Protein AF-0000000076749923 (afdb_homodimer)

Sequence (418 aa):
MVSTESVPRSKRRATSQKSLGRRSELLAIAAEMFATRGYAQTTVRDIGDAAGILSGSLYHHFDSKEAMLDEILRDFMGSLHSAFAAIAAEEEGPRQVLEGLIRYSIATIHDRPHAVALYQNESSLLAHLPDFSYVAQISADIAKIWLDVLAAGREAGTFRRDLEPGIAYRFIRDSVWGSVRWYSPDGALDHETVAEQYQKMLFGGLLAEMVSTESVPRSKRRATSQKSLGRRSELLAIAAEMFATRGYAQTTVRDIGDAAGILSGSLYHHFDSKEAMLDEILRDFMGSLHSAFAAIAAEEEGPRQVLEGLIRYSIATIHDRPHAVALYQNESSLLAHLPDFSYVAQISADIAKIWLDVLAAGREAGTFRRDLEPGIAYRFIRDSVWGSVRWYSPDGALDHETVAEQYQKMLFGGLLAE

Structure (mmCIF, N/CA/C/O backbone):
data_AF-0000000076749923-model_v1
#
loop_
_entity.id
_entity.type
_entity.pdbx_description
1 polymer 'Transcriptional regulator'
#
loop_
_atom_site.group_PDB
_atom_site.id
_atom_site.type_symbol
_atom_site.label_atom_id
_atom_site.label_alt_id
_atom_site.label_comp_id
_atom_site.label_asym_id
_atom_site.label_entity_id
_atom_site.label_seq_id
_atom_site.pdbx_PDB_ins_code
_atom_site.Cartn_x
_atom_site.Cartn_y
_atom_site.Cartn_z
_atom_site.occupancy
_atom_site.B_iso_or_equiv
_atom_site.auth_seq_id
_atom_site.auth_comp_id
_atom_site.auth_asym_id
_atom_site.auth_atom_id
_atom_site.pdbx_PDB_model_num
ATOM 1 N N . MET A 1 1 ? -53.344 31.656 25.562 1 33.62 1 MET A N 1
ATOM 2 C CA . MET A 1 1 ? -52.938 30.281 25.25 1 33.62 1 MET A CA 1
ATOM 3 C C . MET A 1 1 ? -52.156 30.219 23.938 1 33.62 1 MET A C 1
ATOM 5 O O . MET A 1 1 ? -52.719 30.391 22.875 1 33.62 1 MET A O 1
ATOM 9 N N . VAL A 1 2 ? -50.906 30.734 23.906 1 49.09 2 VAL A N 1
ATOM 10 C CA . VAL A 1 2 ? -50 30.828 22.766 1 49.09 2 VAL A CA 1
ATOM 11 C C . VAL A 1 2 ? -49.781 29.438 22.172 1 49.09 2 VAL A C 1
ATOM 13 O O . VAL A 1 2 ? -49.438 28.484 22.891 1 49.09 2 VAL A O 1
ATOM 16 N N . SER A 1 3 ? -50.531 28.922 21.172 1 44 3 SER A N 1
ATOM 17 C CA . SER A 1 3 ? -50.469 27.688 20.406 1 44 3 SER A CA 1
ATOM 18 C C . SER A 1 3 ? -49.062 27.453 19.859 1 44 3 SER A C 1
ATOM 20 O O . SER A 1 3 ? -48.562 28.234 19.047 1 44 3 SER A O 1
ATOM 22 N N . THR A 1 4 ? -48.188 26.953 20.641 1 50.16 4 THR A N 1
ATOM 23 C CA . THR A 1 4 ? -46.906 26.422 20.141 1 50.16 4 THR A CA 1
ATOM 24 C C . THR A 1 4 ? -47.156 25.5 18.938 1 50.16 4 THR A C 1
ATOM 26 O O . THR A 1 4 ? -47.75 24.438 19.078 1 50.16 4 THR A O 1
ATOM 29 N N . GLU A 1 5 ? -47.406 26.016 17.797 1 50.09 5 GLU A N 1
ATOM 30 C CA . GLU A 1 5 ? -47.469 25.234 16.578 1 50.09 5 GLU A CA 1
ATOM 31 C C . GLU A 1 5 ? -46.344 24.219 16.484 1 50.09 5 GLU A C 1
ATOM 33 O O . GLU A 1 5 ? -45.156 24.578 16.469 1 50.09 5 GLU A O 1
ATOM 38 N N . SER A 1 6 ? -46.562 23.047 17.031 1 54.34 6 SER A N 1
ATOM 39 C CA . SER A 1 6 ? -45.719 21.875 16.859 1 54.34 6 SER A CA 1
ATOM 40 C C . SER A 1 6 ? -45.375 21.672 15.383 1 54.34 6 SER A C 1
ATOM 42 O O . SER A 1 6 ? -46.25 21.641 14.531 1 54.34 6 SER A O 1
ATOM 44 N N . VAL A 1 7 ? -44.344 22.25 14.93 1 62.41 7 VAL A N 1
ATOM 45 C CA . VAL A 1 7 ? -43.875 21.859 13.602 1 62.41 7 VAL A CA 1
ATOM 46 C C . VAL A 1 7 ? -44.188 20.391 13.359 1 62.41 7 VAL A C 1
ATOM 48 O O . VAL A 1 7 ? -43.875 19.531 14.203 1 62.41 7 VAL A O 1
ATOM 51 N N . PRO A 1 8 ? -45 20.062 12.438 1 59.16 8 PRO A N 1
ATOM 52 C CA . PRO A 1 8 ? -45.406 18.688 12.203 1 59.16 8 PRO A CA 1
ATOM 53 C C . PRO A 1 8 ? -44.219 17.734 12.102 1 59.16 8 PRO A C 1
ATOM 55 O O . PRO A 1 8 ? -43.156 18.125 11.641 1 59.16 8 PRO A O 1
ATOM 58 N N . ARG A 1 9 ? -44.281 16.594 12.672 1 63.84 9 ARG A N 1
ATOM 59 C CA . ARG A 1 9 ? -43.312 15.484 12.711 1 63.84 9 ARG A CA 1
ATOM 60 C C . ARG A 1 9 ? -42.719 15.234 11.336 1 63.84 9 ARG A C 1
ATOM 62 O O . ARG A 1 9 ? -41.531 14.914 11.227 1 63.84 9 ARG A O 1
ATOM 69 N N . SER A 1 10 ? -43.469 15.453 10.375 1 58.56 10 SER A N 1
ATOM 70 C CA . SER A 1 10 ? -43.031 15.227 9.008 1 58.56 10 SER A CA 1
ATOM 71 C C . SER A 1 10 ? -41.938 16.219 8.617 1 58.56 10 SER A C 1
ATOM 73 O O . SER A 1 10 ? -40.969 15.852 7.949 1 58.56 10 SER A O 1
ATOM 75 N N . LYS A 1 11 ? -42.031 17.406 9.047 1 55.66 11 LYS A N 1
ATOM 76 C CA . LYS A 1 11 ? -41.062 18.422 8.734 1 55.66 11 LYS A CA 1
ATOM 77 C C . LYS A 1 11 ? -39.781 18.219 9.539 1 55.66 11 LYS A C 1
ATOM 79 O O . LYS A 1 11 ? -38.656 18.469 9.039 1 55.66 11 LYS A O 1
ATOM 84 N N . ARG A 1 12 ? -39.969 17.812 10.812 1 57.44 12 ARG A N 1
ATOM 85 C CA . ARG A 1 12 ? -38.812 17.531 11.648 1 57.44 12 ARG A CA 1
ATOM 86 C C . ARG A 1 12 ? -38 16.359 11.078 1 57.44 12 ARG A C 1
ATOM 88 O O . ARG A 1 12 ? -36.75 16.391 11.102 1 57.44 12 ARG A O 1
ATOM 95 N N . ARG A 1 13 ? -38.719 15.398 10.562 1 54.09 13 ARG A N 1
ATOM 96 C CA . ARG A 1 13 ? -38.031 14.258 9.961 1 54.09 13 ARG A CA 1
ATOM 97 C C . ARG A 1 13 ? -37.312 14.664 8.68 1 54.09 13 ARG A C 1
ATOM 99 O O . ARG A 1 13 ? -36.188 14.211 8.43 1 54.09 13 ARG A O 1
ATOM 106 N N . ALA A 1 14 ? -37.906 15.531 8 1 55.53 14 ALA A N 1
ATOM 107 C CA . ALA A 1 14 ? -37.344 16 6.75 1 55.53 14 ALA A CA 1
ATOM 108 C C . ALA A 1 14 ? -36.094 16.859 7.012 1 55.53 14 ALA A C 1
ATOM 110 O O . ALA A 1 14 ? -35.094 16.766 6.281 1 55.53 14 ALA A O 1
ATOM 111 N N . THR A 1 15 ? -36.125 17.656 7.988 1 53.12 15 THR A N 1
ATOM 112 C CA . THR A 1 15 ? -35 18.484 8.352 1 53.12 15 THR A CA 1
ATOM 113 C C . THR A 1 15 ? -33.844 17.641 8.867 1 53.12 15 THR A C 1
ATOM 115 O O . THR A 1 15 ? -32.688 17.891 8.523 1 53.12 15 THR A O 1
ATOM 118 N N . SER A 1 16 ? -34.188 16.625 9.641 1 56.22 16 SER A N 1
ATOM 119 C CA . SER A 1 16 ? -33.188 15.711 10.156 1 56.22 16 SER A CA 1
ATOM 120 C C . SER A 1 16 ? -32.5 14.938 9.031 1 56.22 16 SER A C 1
ATOM 122 O O . SER A 1 16 ? -31.281 14.75 9.047 1 56.22 16 SER A O 1
ATOM 124 N N . GLN A 1 17 ? -33.344 14.492 8.141 1 54.97 17 GLN A N 1
ATOM 125 C CA . GLN A 1 17 ? -32.812 13.766 7.004 1 54.97 17 GLN A CA 1
ATOM 126 C C . GLN A 1 17 ? -31.938 14.672 6.137 1 54.97 17 GLN A C 1
ATOM 128 O O . GLN A 1 17 ? -30.875 14.25 5.648 1 54.97 17 GLN A O 1
ATOM 133 N N . LYS A 1 18 ? -32.406 15.812 5.953 1 55.72 18 LYS A N 1
ATOM 134 C CA . LYS A 1 18 ? -31.641 16.781 5.191 1 55.72 18 LYS A CA 1
ATOM 135 C C . LYS A 1 18 ? -30.328 17.109 5.891 1 55.72 18 LYS A C 1
ATOM 137 O O . LYS A 1 18 ? -29.281 17.234 5.242 1 55.72 18 LYS A O 1
ATOM 142 N N . SER A 1 19 ? -30.516 17.219 7.191 1 63.72 19 SER A N 1
ATOM 143 C CA . SER A 1 19 ? -29.312 17.484 7.98 1 63.72 19 SER A CA 1
ATOM 144 C C . SER A 1 19 ? -28.328 16.328 7.883 1 63.72 19 SER A C 1
ATOM 146 O O . SER A 1 19 ? -27.109 16.562 7.75 1 63.72 19 SER A O 1
ATOM 148 N N . LEU A 1 20 ? -28.906 15.148 7.891 1 69.12 20 LEU A N 1
ATOM 149 C CA . LEU A 1 20 ? -28.062 13.961 7.77 1 69.12 20 LEU A CA 1
ATOM 150 C C . LEU A 1 20 ? -27.422 13.898 6.387 1 69.12 20 LEU A C 1
ATOM 152 O O . LEU A 1 20 ? -26.25 13.516 6.254 1 69.12 20 LEU A O 1
ATOM 156 N N . GLY A 1 21 ? -28.188 14.398 5.535 1 77.88 21 GLY A N 1
ATOM 157 C CA . GLY A 1 21 ? -27.688 14.43 4.172 1 77.88 21 GLY A CA 1
ATOM 158 C C . GLY A 1 21 ? -26.531 15.406 3.988 1 77.88 21 GLY A C 1
ATOM 159 O O . GLY A 1 21 ? -25.516 15.07 3.375 1 77.88 21 GLY A O 1
ATOM 160 N N . ARG A 1 22 ? -26.688 16.562 4.703 1 85.44 22 ARG A N 1
ATOM 161 C CA . ARG A 1 22 ? -25.656 17.578 4.586 1 85.44 22 ARG A CA 1
ATOM 162 C C . ARG A 1 22 ? -24.391 17.172 5.324 1 85.44 22 ARG A C 1
ATOM 164 O O . ARG A 1 22 ? -23.281 17.391 4.836 1 85.44 22 ARG A O 1
ATOM 171 N N . ARG A 1 23 ? -24.641 16.531 6.477 1 91.12 23 ARG A N 1
ATOM 172 C CA . ARG A 1 23 ? -23.516 16.062 7.27 1 91.12 23 ARG A CA 1
ATOM 173 C C . ARG A 1 23 ? -22.703 15.023 6.504 1 91.12 23 ARG A C 1
ATOM 175 O O . ARG A 1 23 ? -21.469 15.078 6.48 1 91.12 23 ARG A O 1
ATOM 182 N N . SER A 1 24 ? -23.422 14.172 5.855 1 92.69 24 SER A N 1
ATOM 183 C CA . SER A 1 24 ? -22.766 13.133 5.066 1 92.69 24 SER A CA 1
ATOM 184 C C . SER A 1 24 ? -22 13.727 3.889 1 92.69 24 SER A C 1
ATOM 186 O O . SER A 1 24 ? -20.922 13.25 3.541 1 92.69 24 SER A O 1
ATOM 188 N N . GLU A 1 25 ? -22.531 14.664 3.334 1 93 25 GLU A N 1
ATOM 189 C CA . GLU A 1 25 ? -21.875 15.344 2.219 1 93 25 GLU A CA 1
ATOM 190 C C . GLU A 1 25 ? -20.578 16.016 2.666 1 93 25 GLU A C 1
ATOM 192 O O . GLU A 1 25 ? -19.562 15.914 1.979 1 93 25 GLU A O 1
ATOM 197 N N . LEU A 1 26 ? -20.641 16.656 3.807 1 94.12 26 LEU A N 1
ATOM 198 C CA . LEU A 1 26 ? -19.469 17.344 4.344 1 94.12 26 LEU A CA 1
ATOM 199 C C . LEU A 1 26 ? -18.375 16.328 4.691 1 94.12 26 LEU A C 1
ATOM 201 O O . LEU A 1 26 ? -17.188 16.594 4.438 1 94.12 26 LEU A O 1
ATOM 205 N N . LEU A 1 27 ? -18.797 15.219 5.184 1 95.94 27 LEU A N 1
ATOM 206 C CA . LEU A 1 27 ? -17.828 14.188 5.527 1 95.94 27 LEU A CA 1
ATOM 207 C C . LEU A 1 27 ? -17.188 13.602 4.273 1 95.94 27 LEU A C 1
ATOM 209 O O . LEU A 1 27 ? -16 13.258 4.273 1 95.94 27 LEU A O 1
ATOM 213 N N . ALA A 1 28 ? -17.969 13.523 3.234 1 95.69 28 ALA A N 1
ATOM 214 C CA . ALA A 1 28 ? -17.422 13.023 1.971 1 95.69 28 ALA A CA 1
ATOM 215 C C . ALA A 1 28 ? -16.375 13.984 1.413 1 95.69 28 ALA A C 1
ATOM 217 O O . ALA A 1 28 ? -15.32 13.547 0.932 1 95.69 28 ALA A O 1
ATOM 218 N N . ILE A 1 29 ? -16.594 15.195 1.521 1 96.12 29 ILE A N 1
ATOM 219 C CA . ILE A 1 29 ? -15.656 16.219 1.069 1 96.12 29 ILE A CA 1
ATOM 220 C C . ILE A 1 29 ? -14.383 16.172 1.919 1 96.12 29 ILE A C 1
ATOM 222 O O . ILE A 1 29 ? -13.273 16.203 1.389 1 96.12 29 ILE A O 1
ATOM 226 N N . ALA A 1 30 ? -14.594 16.109 3.221 1 96.06 30 ALA A N 1
ATOM 227 C CA . ALA A 1 30 ? -13.453 16.016 4.137 1 96.06 30 ALA A CA 1
ATOM 228 C C . ALA A 1 30 ? -12.602 14.789 3.832 1 96.06 30 ALA A C 1
ATOM 230 O O . ALA A 1 30 ? -11.367 14.883 3.762 1 96.06 30 ALA A O 1
ATOM 231 N N . ALA A 1 31 ? -13.266 13.664 3.594 1 95.5 31 ALA A N 1
ATOM 232 C CA . ALA A 1 31 ? -12.555 12.422 3.305 1 95.5 31 ALA A CA 1
ATOM 233 C C . ALA A 1 31 ? -11.703 12.562 2.045 1 95.5 31 ALA A C 1
ATOM 235 O O . ALA A 1 31 ? -10.555 12.117 2.016 1 95.5 31 ALA A O 1
ATOM 236 N N . GLU A 1 32 ? -12.305 13.156 1.118 1 95.38 32 GLU A N 1
ATOM 237 C CA . GLU A 1 32 ? -11.578 13.375 -0.127 1 95.38 32 GLU A CA 1
ATOM 238 C C . GLU A 1 32 ? -10.344 14.25 0.101 1 95.38 32 GLU A C 1
ATOM 240 O O . GLU A 1 32 ? -9.25 13.922 -0.356 1 95.38 32 GLU A O 1
ATOM 245 N N . MET A 1 33 ? -10.516 15.281 0.823 1 94.12 33 MET A N 1
ATOM 246 C CA . MET A 1 33 ? -9.414 16.203 1.054 1 94.12 33 MET A CA 1
ATOM 247 C C . MET A 1 33 ? -8.344 15.57 1.931 1 94.12 33 MET A C 1
ATOM 249 O O . MET A 1 33 ? -7.148 15.695 1.648 1 94.12 33 MET A O 1
ATOM 253 N N . PHE A 1 34 ? -8.789 14.867 3.002 1 91.5 34 PHE A N 1
ATOM 254 C CA . PHE A 1 34 ? -7.836 14.164 3.85 1 91.5 34 PHE A CA 1
ATOM 255 C C . PHE A 1 34 ? -7.02 13.172 3.033 1 91.5 34 PHE A C 1
ATOM 257 O O . PHE A 1 34 ? -5.801 13.078 3.191 1 91.5 34 PHE A O 1
ATOM 264 N N . ALA A 1 35 ? -7.68 12.484 2.15 1 90.12 35 ALA A N 1
ATOM 265 C CA . ALA A 1 35 ? -7.051 11.398 1.401 1 90.12 35 ALA A CA 1
ATOM 266 C C . ALA A 1 35 ? -6.113 11.945 0.328 1 90.12 35 ALA A C 1
ATOM 268 O O . ALA A 1 35 ? -5.062 11.359 0.055 1 90.12 35 ALA A O 1
ATOM 269 N N . THR A 1 36 ? -6.453 13.102 -0.294 1 88.25 36 THR A N 1
ATOM 270 C CA . THR A 1 36 ? -5.723 13.578 -1.462 1 88.25 36 THR A CA 1
ATOM 271 C C . THR A 1 36 ? -4.656 14.594 -1.056 1 88.25 36 THR A C 1
ATOM 273 O O . THR A 1 36 ? -3.557 14.602 -1.61 1 88.25 36 THR A O 1
ATOM 276 N N . ARG A 1 37 ? -4.91 15.336 -0.01 1 84.31 37 ARG A N 1
ATOM 277 C CA . ARG A 1 37 ? -3.98 16.391 0.391 1 84.31 37 ARG A CA 1
ATOM 278 C C . ARG A 1 37 ? -3.221 15.992 1.653 1 84.31 37 ARG A C 1
ATOM 280 O O . ARG A 1 37 ? -2.156 16.547 1.94 1 84.31 37 ARG A O 1
ATOM 287 N N . GLY A 1 38 ? -3.762 15.055 2.297 1 84.62 38 GLY A N 1
ATOM 288 C CA . GLY A 1 38 ? -3.219 14.711 3.6 1 84.62 38 GLY A CA 1
ATOM 289 C C . GLY A 1 38 ? -3.98 15.344 4.75 1 84.62 38 GLY A C 1
ATOM 290 O O . GLY A 1 38 ? -4.441 16.484 4.648 1 84.62 38 GLY A O 1
ATOM 291 N N . TYR A 1 39 ? -4.023 14.664 5.82 1 85.88 39 TYR A N 1
ATOM 292 C CA . TYR A 1 39 ? -4.766 15.117 6.992 1 85.88 39 TYR A CA 1
ATOM 293 C C . TYR A 1 39 ? -4.148 16.391 7.57 1 85.88 39 TYR A C 1
ATOM 295 O O . TYR A 1 39 ? -4.852 17.375 7.812 1 85.88 39 TYR A O 1
ATOM 303 N N . ALA A 1 40 ? -2.898 16.391 7.773 1 80.88 40 ALA A N 1
ATOM 304 C CA . ALA A 1 40 ? -2.211 17.516 8.398 1 80.88 40 ALA A CA 1
ATOM 305 C C . ALA A 1 40 ? -2.285 18.766 7.516 1 80.88 40 ALA A C 1
ATOM 307 O O . ALA A 1 40 ? -2.369 19.875 8.023 1 80.88 40 ALA A O 1
ATOM 308 N N . GLN A 1 41 ? -2.381 18.547 6.273 1 83.88 41 GLN A N 1
ATOM 309 C CA . GLN A 1 41 ? -2.312 19.656 5.32 1 83.88 41 GLN A CA 1
ATOM 310 C C . GLN A 1 41 ? -3.697 20.234 5.047 1 83.88 41 GLN A C 1
ATOM 312 O O . GLN A 1 41 ? -3.828 21.25 4.359 1 83.88 41 GLN A O 1
ATOM 317 N N . THR A 1 42 ? -4.711 19.594 5.582 1 91 42 THR A N 1
ATOM 318 C CA . THR A 1 42 ? -6.078 20.031 5.344 1 91 42 THR A CA 1
ATOM 319 C C . THR A 1 42 ? -6.621 20.797 6.551 1 91 42 THR A C 1
ATOM 321 O O . THR A 1 42 ? -6.496 20.328 7.688 1 91 42 THR A O 1
ATOM 324 N N . THR A 1 43 ? -7.219 21.969 6.277 1 92.75 43 THR A N 1
ATOM 325 C CA . THR A 1 43 ? -7.816 22.75 7.355 1 92.75 43 THR A CA 1
ATOM 326 C C . THR A 1 43 ? -9.344 22.734 7.258 1 92.75 43 THR A C 1
ATOM 328 O O . THR A 1 43 ? -9.898 22.328 6.234 1 92.75 43 THR A O 1
ATOM 331 N N . VAL A 1 44 ? -9.906 23.109 8.344 1 93.25 44 VAL A N 1
ATOM 332 C CA . VAL A 1 44 ? -11.359 23.234 8.367 1 93.25 44 VAL A CA 1
ATOM 333 C C . VAL A 1 44 ? -11.805 24.281 7.355 1 93.25 44 VAL A C 1
ATOM 335 O O . VAL A 1 44 ? -12.844 24.141 6.715 1 93.25 44 VAL A O 1
ATOM 338 N N . ARG A 1 45 ? -11.047 25.297 7.23 1 93.94 45 ARG A N 1
ATOM 339 C CA . ARG A 1 45 ? -11.328 26.344 6.246 1 93.94 45 ARG A CA 1
ATOM 340 C C . ARG A 1 45 ? -11.336 25.766 4.832 1 93.94 45 ARG A C 1
ATOM 342 O O . ARG A 1 45 ? -12.211 26.094 4.031 1 93.94 45 ARG A O 1
ATOM 349 N N . ASP A 1 46 ? -10.367 24.938 4.551 1 95.5 46 ASP A N 1
ATOM 350 C CA . ASP A 1 46 ? -10.305 24.281 3.248 1 95.5 46 ASP A CA 1
ATOM 351 C C . ASP A 1 46 ? -11.586 23.5 2.961 1 95.5 46 ASP A C 1
ATOM 353 O O . ASP A 1 46 ? -12.109 23.562 1.848 1 95.5 46 ASP A O 1
ATOM 357 N N . ILE A 1 47 ? -12.055 22.797 3.969 1 96.12 47 ILE A N 1
ATOM 358 C CA . ILE A 1 47 ? -13.242 21.953 3.826 1 96.12 47 ILE A CA 1
ATOM 359 C C . ILE A 1 47 ? -14.469 22.844 3.611 1 96.12 47 ILE A C 1
ATOM 361 O O . ILE A 1 47 ? -15.305 22.547 2.752 1 96.12 47 ILE A O 1
ATOM 365 N N . GLY A 1 48 ? -14.602 23.875 4.395 1 95 48 GLY A N 1
ATOM 366 C CA . GLY A 1 48 ? -15.68 24.844 4.203 1 95 48 GLY A CA 1
ATOM 367 C C . GLY A 1 48 ? -15.711 25.422 2.807 1 95 48 GLY A C 1
ATOM 368 O O . GLY A 1 48 ? -16.766 25.453 2.164 1 95 48 GLY A O 1
ATOM 369 N N . ASP A 1 49 ? -14.586 25.859 2.322 1 95.81 49 ASP A N 1
ATOM 370 C CA . ASP A 1 49 ? -14.469 26.438 0.99 1 95.81 49 ASP A CA 1
ATOM 371 C C . ASP A 1 49 ? -14.906 25.453 -0.087 1 95.81 49 ASP A C 1
ATOM 373 O O . ASP A 1 49 ? -15.633 25.812 -1.012 1 95.81 49 ASP A O 1
ATOM 377 N N . ALA A 1 50 ? -14.516 24.266 0.087 1 95.12 50 ALA A N 1
ATOM 378 C CA . ALA A 1 50 ? -14.852 23.219 -0.889 1 95.12 50 ALA A CA 1
ATOM 379 C C . ALA A 1 50 ? -16.344 22.938 -0.876 1 95.12 50 ALA A C 1
ATOM 381 O O . ALA A 1 50 ? -16.938 22.594 -1.911 1 95.12 50 ALA A O 1
ATOM 382 N N . ALA A 1 51 ? -16.891 23.062 0.265 1 94.06 51 ALA A N 1
ATOM 383 C CA . ALA A 1 51 ? -18.312 22.766 0.427 1 94.06 51 ALA A CA 1
ATOM 384 C C . ALA A 1 51 ? -19.172 24 0.106 1 94.06 51 ALA A C 1
ATOM 386 O O . ALA A 1 51 ? -20.391 23.906 0.063 1 94.06 51 ALA A O 1
ATOM 387 N N . GLY A 1 52 ? -18.484 25.094 -0.079 1 94 52 GLY A N 1
ATOM 388 C CA . GLY A 1 52 ? -19.203 26.328 -0.367 1 94 52 GLY A CA 1
ATOM 389 C C . GLY A 1 52 ? -19.891 26.922 0.851 1 94 52 GLY A C 1
ATOM 390 O O . GLY A 1 52 ? -20.969 27.5 0.74 1 94 52 GLY A O 1
ATOM 391 N N . ILE A 1 53 ? -19.312 26.656 1.988 1 91.44 53 ILE A N 1
ATOM 392 C CA . ILE A 1 53 ? -19.875 27.203 3.215 1 91.44 53 ILE A CA 1
ATOM 393 C C . ILE A 1 53 ? -18.766 27.859 4.043 1 91.44 53 ILE A C 1
ATOM 395 O O . ILE A 1 53 ? -17.578 27.641 3.787 1 91.44 53 ILE A O 1
ATOM 399 N N . LEU A 1 54 ? -19.25 28.641 5 1 87.94 54 LEU A N 1
ATOM 400 C CA . LEU A 1 54 ? -18.297 29.266 5.922 1 87.94 54 LEU A CA 1
ATOM 401 C C . LEU A 1 54 ? -17.766 28.25 6.918 1 87.94 54 LEU A C 1
ATOM 403 O O . LEU A 1 54 ? -18.484 27.344 7.34 1 87.94 54 LEU A O 1
ATOM 407 N N . SER A 1 55 ? -16.5 28.453 7.352 1 87 55 SER A N 1
ATOM 408 C CA . SER A 1 55 ? -15.883 27.578 8.336 1 87 55 SER A CA 1
ATOM 409 C C . SER A 1 55 ? -16.703 27.516 9.617 1 87 55 SER A C 1
ATOM 411 O O . SER A 1 55 ? -16.797 26.453 10.258 1 87 55 SER A O 1
ATOM 413 N N . GLY A 1 56 ? -17.328 28.641 9.977 1 85.56 56 GLY A N 1
ATOM 414 C CA . GLY A 1 56 ? -18.156 28.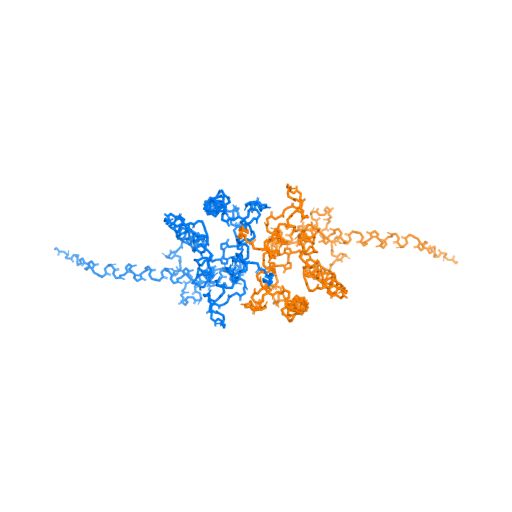703 11.164 1 85.56 56 GLY A CA 1
ATOM 415 C C . GLY A 1 56 ? -19.344 27.75 11.094 1 85.56 56 GLY A C 1
ATOM 416 O O . GLY A 1 56 ? -19.719 27.141 12.094 1 85.56 56 GLY A O 1
ATOM 417 N N . SER A 1 57 ? -19.859 27.547 9.953 1 86 57 SER A N 1
ATOM 418 C CA . SER A 1 57 ? -20.984 26.641 9.734 1 86 57 SER A CA 1
ATOM 419 C C . SER A 1 57 ? -20.578 25.188 9.961 1 86 57 SER A C 1
ATOM 421 O O . SER A 1 57 ? -21.375 24.375 10.438 1 86 57 SER A O 1
ATOM 423 N N . LEU A 1 58 ? -19.281 24.828 9.641 1 88.5 58 LEU A N 1
ATOM 424 C CA . LEU A 1 58 ? -18.797 23.469 9.836 1 88.5 58 LEU A CA 1
ATOM 425 C C . LEU A 1 58 ? -18.75 23.125 11.32 1 88.5 58 LEU A C 1
ATOM 427 O O . LEU A 1 58 ? -19.047 21.984 11.703 1 88.5 58 LEU A O 1
ATOM 431 N N . TYR A 1 59 ? -18.484 24.141 12.062 1 85.5 59 TYR A N 1
ATOM 432 C CA . TYR A 1 59 ? -18.344 23.922 13.5 1 85.5 59 TYR A CA 1
ATOM 433 C C . TYR A 1 59 ? -19.703 23.656 14.148 1 85.5 59 TYR A C 1
ATOM 435 O O . TYR A 1 59 ? -19.766 23.141 15.266 1 85.5 59 TYR A O 1
ATOM 443 N N . HIS A 1 60 ? -20.781 24 13.438 1 85.44 60 HIS A N 1
ATOM 444 C CA . HIS A 1 60 ? -22.109 23.656 13.906 1 85.44 60 HIS A CA 1
ATOM 445 C C . HIS A 1 60 ? -22.391 22.172 13.719 1 85.44 60 HIS A C 1
ATOM 447 O O . HIS A 1 60 ? -23.234 21.594 14.43 1 85.44 60 HIS A O 1
ATOM 453 N N . HIS A 1 61 ? -21.578 21.641 12.875 1 87.56 61 HIS A N 1
ATOM 454 C CA . HIS A 1 61 ? -21.812 20.234 12.539 1 87.56 61 HIS A CA 1
ATOM 455 C C . HIS A 1 61 ? -20.797 19.328 13.211 1 87.56 61 HIS A C 1
ATOM 457 O O . HIS A 1 61 ? -21.078 18.156 13.5 1 87.56 61 HIS A O 1
ATOM 463 N N . PHE A 1 62 ? -19.562 19.875 13.359 1 92 62 PHE A N 1
ATOM 464 C CA . PHE A 1 62 ? -18.484 19.047 13.883 1 92 62 PHE A CA 1
ATOM 465 C C . PHE A 1 62 ? -17.672 19.812 14.922 1 92 62 PHE A C 1
ATOM 467 O O . PHE A 1 62 ? -17.391 21 14.75 1 92 62 PHE A O 1
ATOM 474 N N . ASP A 1 63 ? -17.234 19.094 15.875 1 89.69 63 ASP A N 1
ATOM 475 C CA . ASP A 1 63 ? -16.484 19.688 16.969 1 89.69 63 ASP A CA 1
ATOM 476 C C . ASP A 1 63 ? -15.078 20.078 16.516 1 89.69 63 ASP A C 1
ATOM 478 O O . ASP A 1 63 ? -14.492 21.031 17.031 1 89.69 63 ASP A O 1
ATOM 482 N N . SER A 1 64 ? -14.555 19.297 15.641 1 89.75 64 SER A N 1
ATOM 483 C CA . SER A 1 64 ? -13.18 19.5 15.203 1 89.75 64 SER A CA 1
ATOM 484 C C . SER A 1 64 ? -12.875 18.719 13.938 1 89.75 64 SER A C 1
ATOM 486 O O . SER A 1 64 ? -13.664 17.859 13.523 1 89.75 64 SER 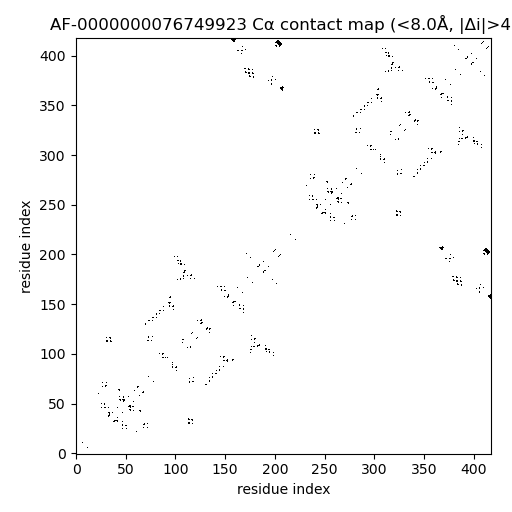A O 1
ATOM 488 N N . LYS A 1 65 ? -11.758 19.016 13.375 1 90.94 65 LYS A N 1
ATOM 489 C CA . LYS A 1 65 ? -11.242 18.234 12.258 1 90.94 65 LYS A CA 1
ATOM 490 C C . LYS A 1 65 ? -11.023 16.781 12.656 1 90.94 65 LYS A C 1
ATOM 492 O O . LYS A 1 65 ? -11.297 15.859 11.875 1 90.94 65 LYS A O 1
ATOM 497 N N . GLU A 1 66 ? -10.57 16.594 13.844 1 89.12 66 GLU A N 1
ATOM 498 C CA . GLU A 1 66 ? -10.344 15.25 14.367 1 89.12 66 GLU A CA 1
ATOM 499 C C . GLU A 1 66 ? -11.648 14.477 14.492 1 89.12 66 GLU A C 1
ATOM 501 O O . GLU A 1 66 ? -11.695 13.281 14.219 1 89.12 66 GLU A O 1
ATOM 506 N N . ALA A 1 67 ? -12.633 15.172 14.867 1 91.38 67 ALA A N 1
ATOM 507 C CA . ALA A 1 67 ? -13.945 14.539 14.984 1 91.38 67 ALA A CA 1
ATOM 508 C C . ALA A 1 67 ? -14.461 14.078 13.625 1 91.38 67 ALA A C 1
ATOM 510 O O . ALA A 1 67 ? -15.117 13.039 13.523 1 91.38 67 ALA A O 1
ATOM 511 N N . MET A 1 68 ? -14.203 14.898 12.625 1 92.31 68 MET A N 1
ATOM 512 C CA . MET A 1 68 ? -14.586 14.523 11.266 1 92.31 68 MET A CA 1
ATOM 513 C C . MET A 1 68 ? -13.883 13.234 10.844 1 92.31 68 MET A C 1
ATOM 515 O O . MET A 1 68 ? -14.523 12.312 10.336 1 92.31 68 MET A O 1
ATOM 519 N N . LEU A 1 69 ? -12.578 13.164 11.102 1 91.94 69 LEU A N 1
ATOM 520 C CA . LEU A 1 69 ? -11.789 11.992 10.75 1 91.94 69 LEU A CA 1
ATOM 521 C C . LEU A 1 69 ? -12.289 10.758 11.508 1 91.94 69 LEU A C 1
ATOM 523 O O . LEU A 1 69 ? -12.438 9.688 10.922 1 91.94 69 LEU A O 1
ATOM 527 N N . ASP A 1 70 ? -12.523 10.961 12.758 1 91.25 70 ASP A N 1
ATOM 528 C CA . ASP A 1 70 ? -13.023 9.883 13.602 1 91.25 70 ASP A CA 1
ATOM 529 C C . ASP A 1 70 ? -14.336 9.312 13.055 1 91.25 70 ASP A C 1
ATOM 531 O O . ASP A 1 70 ? -14.484 8.094 12.93 1 91.25 70 ASP A O 1
ATOM 535 N N . GLU A 1 71 ? -15.203 10.156 12.703 1 93.06 71 GLU A N 1
ATOM 536 C CA . GLU A 1 71 ? -16.5 9.727 12.203 1 93.06 71 GLU A CA 1
ATOM 537 C C . GLU A 1 71 ? -16.375 9.016 10.859 1 93.06 71 GLU A C 1
ATOM 539 O O . GLU A 1 71 ? -17.016 7.992 10.625 1 93.06 71 GLU A O 1
ATOM 544 N N . ILE A 1 72 ? -15.555 9.523 10 1 94.06 72 ILE A N 1
ATOM 545 C CA . ILE A 1 72 ? -15.312 8.914 8.695 1 94.06 72 ILE A CA 1
ATOM 546 C C . ILE A 1 72 ? -14.789 7.492 8.875 1 94.06 72 ILE A C 1
ATOM 548 O O . ILE A 1 72 ? -15.328 6.551 8.289 1 94.06 72 ILE A O 1
ATOM 552 N N . LEU A 1 73 ? -13.805 7.281 9.742 1 93.5 73 LEU A N 1
ATOM 553 C CA . LEU A 1 73 ? -13.148 5.992 9.914 1 93.5 73 LEU A CA 1
ATOM 554 C C . LEU A 1 73 ? -14.055 5.02 10.672 1 93.5 73 LEU A C 1
ATOM 556 O O . LEU A 1 73 ? -14.125 3.838 10.32 1 93.5 73 LEU A O 1
ATOM 560 N N . ARG A 1 74 ? -14.719 5.547 11.648 1 92.75 74 ARG A N 1
ATOM 561 C CA . ARG A 1 74 ? -15.602 4.68 12.422 1 92.75 74 ARG A CA 1
ATOM 562 C C . ARG A 1 74 ? -16.719 4.117 11.539 1 92.75 74 ARG A C 1
ATOM 564 O O . ARG A 1 74 ? -17 2.918 11.586 1 92.75 74 ARG A O 1
ATOM 571 N N . ASP A 1 75 ? -17.281 5.008 10.82 1 94.75 75 ASP A N 1
ATOM 572 C CA . ASP A 1 75 ? -18.344 4.582 9.914 1 94.75 75 ASP A CA 1
ATOM 573 C C . ASP A 1 75 ? -17.812 3.586 8.883 1 94.75 75 ASP A C 1
ATOM 575 O O . ASP A 1 75 ? -18.422 2.533 8.664 1 94.75 75 ASP A O 1
ATOM 579 N N . PHE A 1 76 ? -16.75 3.881 8.289 1 96.44 76 PHE A N 1
ATOM 580 C CA . PHE A 1 76 ? -16.172 3.039 7.254 1 96.44 76 PHE A CA 1
ATOM 581 C C . PHE A 1 76 ? -15.781 1.678 7.812 1 96.44 76 PHE A C 1
ATOM 583 O O . PHE A 1 76 ? -16.219 0.643 7.316 1 96.44 76 PHE A O 1
ATOM 590 N N . MET A 1 77 ? -15 1.626 8.867 1 95.5 77 MET A N 1
ATOM 591 C CA . MET A 1 77 ? -14.461 0.386 9.414 1 95.5 77 MET A CA 1
ATOM 592 C C . MET A 1 77 ? -15.578 -0.474 10.008 1 95.5 77 MET A C 1
ATOM 594 O O . MET A 1 77 ? -15.531 -1.702 9.914 1 95.5 77 MET A O 1
ATOM 598 N N . GLY A 1 78 ? -16.516 0.245 10.641 1 96.25 78 GLY A N 1
ATOM 599 C CA . GLY A 1 78 ? -17.656 -0.5 11.148 1 96.25 78 GLY A CA 1
ATOM 600 C C . GLY A 1 78 ? -18.422 -1.225 10.062 1 96.25 78 GLY A C 1
ATOM 601 O O . GLY A 1 78 ? -18.734 -2.41 10.203 1 96.25 78 GLY A O 1
ATOM 602 N N . SER A 1 79 ? -18.734 -0.513 9.031 1 97.44 79 SER A N 1
ATOM 603 C CA . SER A 1 79 ? -19.453 -1.104 7.914 1 97.44 79 SER A CA 1
ATOM 604 C C . SER A 1 79 ? -18.641 -2.211 7.25 1 97.44 79 SER A C 1
ATOM 606 O O . SER A 1 79 ? -19.188 -3.25 6.879 1 97.44 79 SER A O 1
ATOM 608 N N . LEU A 1 80 ? -17.375 -2.029 7.105 1 97.69 80 LEU A N 1
ATOM 609 C CA . LEU A 1 80 ? -16.484 -3.012 6.504 1 97.69 80 LEU A CA 1
ATOM 610 C C . LEU A 1 80 ? -16.453 -4.297 7.328 1 97.69 80 LEU A C 1
ATOM 612 O O . LEU A 1 80 ? -16.625 -5.391 6.785 1 97.69 80 LEU A O 1
ATOM 616 N N . HIS A 1 81 ? -16.266 -4.117 8.625 1 98.12 81 HIS A N 1
ATOM 617 C CA . HIS A 1 81 ? -16.219 -5.266 9.523 1 98.12 81 HIS A CA 1
ATOM 618 C C . HIS A 1 81 ? -17.531 -6.047 9.469 1 98.12 81 HIS A C 1
ATOM 620 O O . HIS A 1 81 ? -17.516 -7.277 9.383 1 98.12 81 HIS A O 1
ATOM 626 N N . SER A 1 82 ? -18.641 -5.324 9.5 1 98.38 82 SER A N 1
ATOM 627 C CA . SER A 1 82 ? -19.938 -5.965 9.484 1 98.38 82 SER A CA 1
ATOM 628 C C . SER A 1 82 ? -20.156 -6.75 8.195 1 98.38 82 SER A C 1
ATOM 630 O O . SER A 1 82 ? -20.656 -7.875 8.219 1 98.38 82 SER A O 1
ATOM 632 N N . ALA A 1 83 ? -19.781 -6.199 7.133 1 98.56 83 ALA A N 1
ATOM 633 C CA . ALA A 1 83 ? -19.938 -6.867 5.844 1 98.56 83 ALA A CA 1
ATOM 634 C C . ALA A 1 83 ? -19.078 -8.125 5.766 1 98.56 83 ALA A C 1
ATOM 636 O O . ALA A 1 83 ? -19.531 -9.172 5.316 1 98.56 83 ALA A O 1
ATOM 637 N N . PHE A 1 84 ? -17.828 -8.055 6.191 1 98.62 84 PHE A N 1
ATOM 638 C CA . PHE A 1 84 ? -16.922 -9.195 6.184 1 98.62 84 PHE A CA 1
ATOM 639 C C . PHE A 1 84 ? -17.453 -10.305 7.09 1 98.62 84 PHE A C 1
ATOM 641 O O . PHE A 1 84 ? -17.406 -11.484 6.73 1 98.62 84 PHE A O 1
ATOM 648 N N . ALA A 1 85 ? -17.922 -9.883 8.258 1 98.31 85 ALA A N 1
ATOM 649 C CA . ALA A 1 85 ? -18.484 -10.867 9.188 1 98.31 85 ALA A CA 1
ATOM 650 C C . ALA A 1 85 ? -19.672 -11.594 8.57 1 98.31 85 ALA A C 1
ATOM 652 O O . ALA A 1 85 ? -19.812 -12.805 8.719 1 98.31 85 ALA A O 1
ATOM 653 N N . ALA A 1 86 ? -20.5 -10.859 7.879 1 98.44 86 ALA A N 1
ATOM 654 C CA . ALA A 1 86 ? -21.672 -11.438 7.227 1 98.44 86 ALA A CA 1
ATOM 655 C C . ALA A 1 86 ? -21.266 -12.414 6.129 1 98.44 86 ALA A C 1
ATOM 657 O O . ALA A 1 86 ? -21.844 -13.5 6.004 1 98.44 86 ALA A O 1
ATOM 658 N N . ILE A 1 87 ? -20.297 -12.07 5.34 1 98.44 87 ILE A N 1
ATOM 659 C CA . ILE A 1 87 ? -19.797 -12.938 4.27 1 98.44 87 ILE A CA 1
ATOM 660 C C . ILE A 1 87 ? -19.219 -14.219 4.863 1 98.44 87 ILE A C 1
ATOM 662 O O . ILE A 1 87 ? -19.5 -15.312 4.367 1 98.44 87 ILE A O 1
ATOM 666 N N . ALA A 1 88 ? -18.438 -14.078 5.93 1 97.62 88 ALA A N 1
ATOM 667 C CA . ALA A 1 88 ? -17.781 -15.219 6.574 1 97.62 88 ALA A CA 1
ATOM 668 C C . ALA A 1 88 ? -18.812 -16.156 7.195 1 97.62 88 ALA A C 1
ATOM 670 O O . ALA A 1 88 ? -18.562 -17.344 7.359 1 97.62 88 ALA A O 1
ATOM 671 N N . ALA A 1 89 ? -19.969 -15.625 7.539 1 96 89 ALA A N 1
ATOM 672 C CA . ALA A 1 89 ? -21 -16.391 8.227 1 96 89 ALA A CA 1
ATOM 673 C C . ALA A 1 89 ? -21.859 -17.172 7.238 1 96 89 ALA A C 1
ATOM 675 O O . ALA A 1 89 ? -22.672 -18.016 7.633 1 96 89 ALA A O 1
ATOM 676 N N . GLU A 1 90 ? -21.609 -16.828 5.969 1 92.56 90 GLU A N 1
ATOM 677 C CA . GLU A 1 90 ? -22.375 -17.562 4.965 1 92.56 90 GLU A CA 1
ATOM 678 C C . GLU A 1 90 ? -22.016 -19.047 4.969 1 92.56 90 GLU A C 1
ATOM 680 O O . GLU A 1 90 ? -20.875 -19.422 5.258 1 92.56 90 GLU A O 1
ATOM 685 N N . GLU A 1 91 ? -23 -19.875 4.809 1 89.19 91 GLU A N 1
ATOM 686 C CA . GLU A 1 91 ? -22.766 -21.312 4.781 1 89.19 91 GLU A CA 1
ATOM 687 C C . GLU A 1 91 ? -22.203 -21.75 3.434 1 89.19 91 GLU A C 1
ATOM 689 O O . GLU A 1 91 ? -22.875 -22.453 2.676 1 89.19 91 GLU A O 1
ATOM 694 N N . GLU A 1 92 ? -21.031 -21.359 3.104 1 92.31 92 GLU A N 1
ATOM 695 C CA . GLU A 1 92 ? -20.297 -21.703 1.893 1 92.31 92 GLU A CA 1
ATOM 696 C C . GLU A 1 92 ? -18.906 -22.25 2.227 1 92.31 92 GLU A C 1
ATOM 698 O O . GLU A 1 92 ? -18.469 -22.203 3.381 1 92.31 92 GLU A O 1
ATOM 703 N N . GLY A 1 93 ? -18.328 -22.938 1.283 1 95.31 93 GLY A N 1
ATOM 704 C CA . GLY A 1 93 ? -16.953 -23.406 1.461 1 95.31 93 GLY A CA 1
ATOM 705 C C . GLY A 1 93 ? -15.938 -22.281 1.525 1 95.31 93 GLY A C 1
ATOM 706 O O . GLY A 1 93 ? -16.234 -21.156 1.144 1 95.31 93 GLY A O 1
ATOM 707 N N . PRO A 1 94 ? -14.797 -22.562 2.09 1 95.94 94 PRO A N 1
ATOM 708 C CA . PRO A 1 94 ? -13.766 -21.547 2.297 1 95.94 94 PRO A CA 1
ATOM 709 C C . PRO A 1 94 ? -13.414 -20.797 1.014 1 95.94 94 PRO A C 1
ATOM 711 O O . PRO A 1 94 ? -13.125 -19.594 1.056 1 95.94 94 PRO A O 1
ATOM 714 N N . ARG A 1 95 ? -13.398 -21.438 -0.102 1 96.62 95 ARG A N 1
ATOM 715 C CA . ARG A 1 95 ? -13.086 -20.766 -1.357 1 96.62 95 ARG A CA 1
ATOM 716 C C . ARG A 1 95 ? -14.133 -19.719 -1.692 1 96.62 95 ARG A C 1
ATOM 718 O O . ARG A 1 95 ? -13.789 -18.594 -2.064 1 96.62 95 ARG A O 1
ATOM 725 N N . GLN A 1 96 ? -15.391 -20.094 -1.607 1 97.38 96 GLN A N 1
ATOM 726 C CA . GLN A 1 96 ? -16.484 -19.172 -1.911 1 97.38 96 GLN A CA 1
ATOM 727 C C . GLN A 1 96 ? -16.469 -17.984 -0.959 1 97.38 96 GLN A C 1
ATOM 729 O O . GLN A 1 96 ? -16.734 -16.844 -1.372 1 97.38 96 GLN A O 1
ATOM 734 N N . VAL A 1 97 ? -16.219 -18.25 0.279 1 97.94 97 VAL A N 1
ATOM 735 C CA . VAL A 1 97 ? -16.156 -17.172 1.261 1 97.94 97 VAL A CA 1
ATOM 736 C C . VAL A 1 97 ? -15.016 -16.219 0.91 1 97.94 97 VAL A C 1
ATOM 738 O O . VAL A 1 97 ? -15.188 -15.008 0.925 1 97.94 97 VAL A O 1
ATOM 741 N N . LEU A 1 98 ? -13.82 -16.781 0.591 1 97.69 98 LEU A N 1
ATOM 742 C CA . LEU A 1 98 ? -12.68 -15.945 0.22 1 97.69 98 LEU A CA 1
ATOM 743 C C . LEU A 1 98 ? -12.984 -15.125 -1.026 1 97.69 98 LEU A C 1
ATOM 745 O O . LEU A 1 98 ? -12.633 -13.945 -1.102 1 97.69 98 LEU A O 1
ATOM 749 N N . GLU A 1 99 ? -13.695 -15.727 -1.998 1 97.69 99 GLU A N 1
ATOM 750 C CA . GLU A 1 99 ? -14.141 -15.008 -3.188 1 97.69 99 GLU A CA 1
ATOM 751 C C . GLU A 1 99 ? -15.008 -13.82 -2.816 1 97.69 99 GLU A C 1
ATOM 753 O O . GLU A 1 99 ? -14.836 -12.719 -3.355 1 97.69 99 GLU A O 1
ATOM 758 N N . GLY A 1 100 ? -15.953 -14.055 -1.939 1 98 100 GLY A N 1
ATOM 759 C CA . GLY A 1 100 ? -16.828 -12.992 -1.483 1 98 100 GLY A CA 1
ATOM 760 C C . GLY A 1 100 ? -16.094 -11.859 -0.799 1 98 100 GLY A C 1
ATOM 761 O O . GLY A 1 100 ? -16.391 -10.688 -1.026 1 98 100 GLY A O 1
ATOM 762 N N . LEU A 1 101 ? -15.125 -12.18 0.065 1 98.38 101 LEU A N 1
ATOM 763 C CA . LEU A 1 101 ? -14.328 -11.18 0.763 1 98.38 101 LEU A CA 1
ATOM 764 C C . LEU A 1 101 ? -13.547 -10.328 -0.226 1 98.38 101 LEU A C 1
ATOM 766 O O . LEU A 1 101 ? -13.523 -9.094 -0.106 1 98.38 101 LEU A O 1
ATOM 770 N N . ILE A 1 102 ? -12.922 -10.938 -1.233 1 97.94 102 ILE A N 1
ATOM 771 C CA . ILE A 1 102 ? -12.125 -10.234 -2.238 1 97.94 102 ILE A CA 1
ATOM 772 C C . ILE A 1 102 ? -13.031 -9.328 -3.072 1 97.94 102 ILE A C 1
ATOM 774 O O . ILE A 1 102 ? -12.734 -8.148 -3.264 1 97.94 102 ILE A O 1
ATOM 778 N N . ARG A 1 103 ? -14.125 -9.867 -3.514 1 97.88 103 ARG A N 1
ATOM 779 C CA . ARG A 1 103 ? -15.062 -9.102 -4.336 1 97.88 103 ARG A CA 1
ATOM 780 C C . ARG A 1 103 ? -15.586 -7.883 -3.582 1 97.88 103 ARG A C 1
ATOM 782 O O . ARG A 1 103 ? -15.633 -6.781 -4.133 1 97.88 103 ARG A O 1
ATOM 789 N N . TYR A 1 104 ? -15.984 -8.062 -2.379 1 98.19 104 TYR A N 1
ATOM 790 C CA . TYR A 1 104 ? -16.484 -6.957 -1.578 1 98.19 104 TYR A CA 1
ATOM 791 C C . TYR A 1 104 ? -15.414 -5.898 -1.366 1 98.19 104 TYR A C 1
ATOM 793 O O . TYR A 1 104 ? -15.695 -4.699 -1.396 1 98.19 104 TYR A O 1
ATOM 801 N N . SER A 1 105 ? -14.188 -6.32 -1.071 1 98.06 105 SER A N 1
ATOM 802 C CA . SER A 1 105 ? -13.078 -5.395 -0.874 1 98.06 105 SER A CA 1
ATOM 803 C C . SER A 1 105 ? -12.883 -4.5 -2.094 1 98.06 105 SER A C 1
ATOM 805 O O . SER A 1 105 ? -12.789 -3.275 -1.965 1 98.06 105 SER A O 1
ATOM 807 N N . ILE A 1 106 ? -12.891 -5.09 -3.283 1 97.94 106 ILE A N 1
ATOM 808 C CA . ILE A 1 106 ? -12.656 -4.348 -4.516 1 97.94 106 ILE A CA 1
ATOM 809 C C . ILE A 1 106 ? -13.844 -3.426 -4.797 1 97.94 106 ILE A C 1
ATOM 811 O O . ILE A 1 106 ? -13.656 -2.287 -5.23 1 97.94 106 ILE A O 1
ATOM 815 N N . ALA A 1 107 ? -15.023 -3.91 -4.527 1 97.88 107 ALA A N 1
ATOM 816 C CA . ALA A 1 107 ? -16.203 -3.066 -4.656 1 97.88 107 ALA A CA 1
ATOM 817 C C . ALA A 1 107 ? -16.125 -1.87 -3.709 1 97.88 107 ALA A C 1
ATOM 819 O O . ALA A 1 107 ? -16.562 -0.771 -4.055 1 97.88 107 ALA A O 1
ATOM 820 N N . THR A 1 108 ? -15.648 -2.082 -2.52 1 97.94 108 THR A N 1
ATOM 821 C CA . THR A 1 108 ? -15.5 -1.021 -1.529 1 97.94 108 THR A CA 1
ATOM 822 C C . THR A 1 108 ? -14.516 0.04 -2.014 1 97.94 108 THR A C 1
ATOM 824 O O . THR A 1 108 ? -14.742 1.236 -1.817 1 97.94 108 THR A O 1
ATOM 827 N N . ILE A 1 109 ? -13.43 -0.375 -2.643 1 96.88 109 ILE A N 1
ATOM 828 C CA . ILE A 1 109 ? -12.453 0.548 -3.215 1 96.88 109 ILE A CA 1
ATOM 829 C C . ILE A 1 109 ? -13.125 1.414 -4.277 1 96.88 109 ILE A C 1
ATOM 831 O O . ILE A 1 109 ? -12.844 2.609 -4.383 1 96.88 109 ILE A O 1
ATOM 835 N N . HIS A 1 110 ? -13.984 0.784 -5.051 1 96.94 110 HIS A N 1
ATOM 836 C CA . HIS A 1 110 ? -14.734 1.492 -6.082 1 96.94 110 HIS A CA 1
ATOM 837 C C . HIS A 1 110 ? -15.703 2.498 -5.469 1 96.94 110 HIS A C 1
ATOM 839 O O . HIS A 1 110 ? -15.758 3.652 -5.898 1 96.94 110 HIS A O 1
ATOM 845 N N . ASP A 1 111 ? -16.375 2.127 -4.426 1 96.38 111 ASP A N 1
ATOM 846 C CA . ASP A 1 111 ? -17.484 2.896 -3.887 1 96.38 111 ASP A CA 1
ATOM 847 C C . ASP A 1 111 ? -17 3.977 -2.926 1 96.38 111 ASP A C 1
ATOM 849 O O . ASP A 1 111 ? -17.594 5.051 -2.834 1 96.38 111 ASP A O 1
ATOM 853 N N . ARG A 1 112 ? -15.961 3.67 -2.176 1 96.44 112 ARG A N 1
ATOM 854 C CA . ARG A 1 112 ? -15.5 4.551 -1.107 1 96.44 112 ARG A CA 1
ATOM 855 C C . ARG A 1 112 ? -13.977 4.684 -1.126 1 96.44 112 ARG A C 1
ATOM 857 O O . ARG A 1 112 ? -13.312 4.441 -0.116 1 96.44 112 ARG A O 1
ATOM 864 N N . PRO A 1 113 ? -13.445 5.129 -2.293 1 95.38 113 PRO A N 1
ATOM 865 C CA . PRO A 1 113 ? -11.992 5.141 -2.453 1 95.38 113 PRO A CA 1
ATOM 866 C C . PRO A 1 113 ? -11.289 6.016 -1.415 1 95.38 113 PRO A C 1
ATOM 868 O O . PRO A 1 113 ? -10.211 5.66 -0.931 1 95.38 113 PRO A O 1
ATOM 871 N N . HIS A 1 114 ? -11.922 7.105 -0.981 1 94.56 114 HIS A N 1
ATOM 872 C CA . HIS A 1 114 ? -11.25 8.039 -0.077 1 94.56 114 HIS A CA 1
ATOM 873 C C . HIS A 1 114 ? -11.195 7.477 1.341 1 94.56 114 HIS A C 1
ATOM 875 O O . HIS A 1 114 ? -10.172 7.602 2.018 1 94.56 114 HIS A O 1
ATOM 881 N N . ALA A 1 115 ? -12.25 6.805 1.751 1 94.5 115 ALA A N 1
ATOM 882 C CA . ALA A 1 115 ? -12.234 6.176 3.07 1 94.5 115 ALA A CA 1
ATOM 883 C C . ALA A 1 115 ? -11.242 5.02 3.121 1 94.5 115 ALA A C 1
ATOM 885 O O . ALA A 1 115 ? -10.547 4.836 4.125 1 94.5 115 ALA A O 1
ATOM 886 N N . VAL A 1 116 ? -11.117 4.309 2.018 1 95.12 116 VAL A N 1
ATOM 887 C CA . VAL A 1 116 ? -10.156 3.211 1.918 1 95.12 116 VAL A CA 1
ATOM 888 C C . VAL A 1 116 ? -8.734 3.758 2.002 1 95.12 116 VAL A C 1
ATOM 890 O O . VAL A 1 116 ? -7.906 3.234 2.75 1 95.12 116 VAL A O 1
ATOM 893 N N . ALA A 1 117 ? -8.547 4.785 1.278 1 91.81 117 ALA A N 1
ATOM 894 C CA . ALA A 1 117 ? -7.219 5.398 1.274 1 91.81 117 ALA A CA 1
ATOM 895 C C . ALA A 1 117 ? -6.836 5.879 2.67 1 91.81 117 ALA A C 1
ATOM 897 O O . ALA A 1 117 ? -5.699 5.684 3.109 1 91.81 117 ALA A O 1
ATOM 898 N N . LEU A 1 118 ? -7.746 6.469 3.379 1 90.5 118 LEU A N 1
ATOM 899 C CA . LEU A 1 118 ? -7.492 6.961 4.73 1 90.5 118 LEU A CA 1
ATOM 900 C C . LEU A 1 118 ? -7.203 5.809 5.684 1 90.5 118 LEU A C 1
ATOM 902 O O . LEU A 1 118 ? -6.27 5.879 6.484 1 90.5 118 LEU A O 1
ATOM 906 N N . TYR A 1 119 ? -7.98 4.777 5.551 1 89.25 119 TYR A N 1
ATOM 907 C CA . TYR A 1 119 ? -7.836 3.602 6.398 1 89.25 119 TYR A CA 1
ATOM 908 C C . TYR A 1 119 ? -6.516 2.889 6.125 1 89.25 119 TYR A C 1
ATOM 910 O O . TYR A 1 119 ? -5.797 2.525 7.055 1 89.25 119 TYR A O 1
ATOM 918 N N . GLN A 1 120 ? -6.102 2.77 4.898 1 85.19 120 GLN A N 1
ATOM 919 C CA . GLN A 1 120 ? -4.914 2.01 4.52 1 85.19 120 GLN A CA 1
ATOM 920 C C . GLN A 1 120 ? -3.646 2.836 4.711 1 85.19 120 GLN A C 1
ATOM 922 O O . GLN A 1 120 ? -2.596 2.295 5.062 1 85.19 120 GLN A O 1
ATOM 927 N N . ASN A 1 121 ? -3.664 4.109 4.496 1 74.31 121 ASN A N 1
ATOM 928 C CA . ASN A 1 121 ? -2.471 4.949 4.504 1 74.31 121 ASN A CA 1
ATOM 929 C C . ASN A 1 121 ? -2.24 5.578 5.875 1 74.31 121 ASN A C 1
ATOM 931 O O . ASN A 1 121 ? -1.101 5.863 6.25 1 74.31 121 ASN A O 1
ATOM 935 N N . GLU A 1 122 ? -3.242 5.855 6.57 1 63.44 122 GLU A N 1
ATOM 936 C CA . GLU A 1 122 ? -3.088 6.703 7.75 1 63.44 122 GLU A CA 1
ATOM 937 C C . GLU A 1 122 ? -3.238 5.891 9.031 1 63.44 122 GLU A C 1
ATOM 939 O O . GLU A 1 122 ? -3.051 6.414 10.133 1 63.44 122 GLU A O 1
ATOM 944 N N . SER A 1 123 ? -3.379 4.707 8.836 1 59.06 123 SER A N 1
ATOM 945 C CA . SER A 1 123 ? -3.707 3.965 10.047 1 59.06 123 SER A CA 1
ATOM 946 C C . SER A 1 123 ? -2.557 4 11.047 1 59.06 123 SER A C 1
ATOM 948 O O . SER A 1 123 ? -2.779 4.074 12.258 1 59.06 123 SER A O 1
ATOM 950 N N . SER A 1 124 ? -1.377 4.035 10.438 1 59.19 124 SER A N 1
ATOM 951 C CA . SER A 1 124 ? -0.247 4.074 11.359 1 59.19 124 SER A CA 1
ATOM 952 C C . SER A 1 124 ? -0.192 5.398 12.109 1 59.19 124 SER A C 1
ATOM 954 O O . SER A 1 124 ? 0.107 5.43 13.305 1 59.19 124 SER A O 1
ATOM 956 N N . LEU A 1 125 ? -0.394 6.441 11.352 1 60.28 125 LEU A N 1
ATOM 957 C CA . LEU A 1 125 ? -0.393 7.762 11.977 1 60.28 125 LEU A CA 1
ATOM 958 C C . LEU A 1 125 ? -1.513 7.883 13 1 60.28 125 LEU A C 1
ATOM 960 O O . LEU A 1 125 ? -1.308 8.422 14.086 1 60.28 125 LEU A O 1
ATOM 964 N N . LEU A 1 126 ? -2.572 7.23 12.727 1 63.84 126 LEU A N 1
ATOM 965 C CA . LEU A 1 126 ? -3.775 7.391 13.531 1 63.84 126 LEU A CA 1
ATOM 966 C C . LEU A 1 126 ? -3.711 6.512 14.781 1 63.84 126 LEU A C 1
ATOM 968 O O . LEU A 1 126 ? -4.316 6.84 15.805 1 63.84 126 LEU A O 1
ATOM 972 N N . ALA A 1 127 ? -2.965 5.566 14.602 1 60.62 127 ALA A N 1
ATOM 973 C CA . ALA A 1 127 ? -2.893 4.617 15.711 1 60.62 127 ALA A CA 1
ATOM 974 C C . ALA A 1 127 ? -2.24 5.254 16.938 1 60.62 127 ALA A C 1
ATOM 976 O O . ALA A 1 127 ? -2.424 4.781 18.062 1 60.62 127 ALA A O 1
ATOM 977 N N . HIS A 1 128 ? -1.643 6.344 16.672 1 61.06 128 HIS A N 1
ATOM 978 C CA . HIS A 1 128 ? -0.938 6.969 17.797 1 61.06 128 HIS A CA 1
ATOM 979 C C . HIS A 1 128 ? -1.775 8.078 18.422 1 61.06 128 HIS A C 1
ATOM 981 O O . HIS A 1 128 ? -1.404 8.625 19.469 1 61.06 128 HIS A O 1
ATOM 987 N N . LEU A 1 129 ? -2.859 8.219 17.812 1 67.31 129 LEU A N 1
ATOM 988 C CA . LEU A 1 129 ? -3.758 9.203 18.406 1 67.31 129 LEU A CA 1
ATOM 989 C C . LEU A 1 129 ? -4.707 8.531 19.406 1 67.31 129 LEU A C 1
ATOM 991 O O . LEU A 1 129 ? -5.238 7.453 19.125 1 67.31 129 LEU A O 1
ATOM 995 N N . PRO A 1 130 ? -4.684 9.008 20.609 1 64.25 130 PRO A N 1
ATOM 996 C CA . PRO A 1 130 ? -5.438 8.359 21.688 1 64.25 130 PRO A CA 1
ATOM 997 C C . PRO A 1 130 ? -6.863 8 21.281 1 64.25 130 PRO A C 1
ATOM 999 O O . PRO A 1 130 ? -7.348 6.918 21.609 1 64.25 130 PRO A O 1
ATOM 1002 N N . ASP A 1 131 ? -7.531 8.82 20.547 1 74.69 131 ASP A N 1
ATOM 1003 C CA . ASP A 1 131 ? -8.945 8.617 20.234 1 74.69 131 ASP A CA 1
ATOM 1004 C C . ASP A 1 131 ? -9.117 7.68 19.047 1 74.69 131 ASP A C 1
ATOM 1006 O O . ASP A 1 131 ? -10.234 7.469 18.578 1 74.69 131 ASP A O 1
ATOM 1010 N N . PHE A 1 132 ? -8.031 7.023 18.781 1 80.5 132 PHE A N 1
ATOM 1011 C CA . PHE A 1 132 ? -8.133 6.188 17.578 1 80.5 132 PHE A CA 1
ATOM 1012 C C . PHE A 1 132 ? -7.711 4.758 17.891 1 80.5 132 PHE A C 1
ATOM 1014 O O . PHE A 1 132 ? -7.305 4.016 16.984 1 80.5 132 PHE A O 1
ATOM 1021 N N . SER A 1 133 ? -7.883 4.305 19.141 1 83.25 133 SER A N 1
ATOM 1022 C CA . SER A 1 133 ? -7.512 2.955 19.547 1 83.25 133 SER A CA 1
ATOM 1023 C C . SER A 1 133 ? -8.398 1.909 18.875 1 83.25 133 SER A C 1
ATOM 1025 O O . SER A 1 133 ? -7.973 0.772 18.672 1 83.25 133 SER A O 1
ATOM 1027 N N . TYR A 1 134 ? -9.625 2.326 18.562 1 88.31 134 TYR A N 1
ATOM 1028 C CA . TYR A 1 134 ? -10.57 1.41 17.922 1 88.31 134 TYR A CA 1
ATOM 1029 C C . TYR A 1 134 ? -10.062 0.957 16.562 1 88.31 134 TYR A C 1
ATOM 1031 O O . TYR A 1 134 ? -10.414 -0.126 16.094 1 88.31 134 TYR A O 1
ATOM 1039 N N . VAL A 1 135 ? -9.258 1.739 15.961 1 89.44 135 VAL A N 1
ATOM 1040 C CA . VAL A 1 135 ? -8.727 1.41 14.641 1 89.44 135 VAL A CA 1
ATOM 1041 C C . VAL A 1 135 ? -7.906 0.123 14.719 1 89.44 135 VAL A C 1
ATOM 1043 O O . VAL A 1 135 ? -8.094 -0.79 13.914 1 89.44 135 VAL A O 1
ATOM 1046 N N . ALA A 1 136 ? -7.066 0.056 15.758 1 87.62 136 ALA A N 1
ATOM 1047 C CA . ALA A 1 136 ? -6.246 -1.137 15.945 1 87.62 136 ALA A CA 1
ATOM 1048 C C . ALA A 1 136 ? -7.113 -2.354 16.266 1 87.62 136 ALA A C 1
ATOM 1050 O O . ALA A 1 136 ? -6.867 -3.447 15.742 1 87.62 136 ALA A O 1
ATOM 1051 N N . GLN A 1 137 ? -8.086 -2.145 17.062 1 90.69 137 GLN A N 1
ATOM 1052 C CA . GLN A 1 137 ? -8.953 -3.246 17.469 1 90.69 137 GLN A CA 1
ATOM 1053 C C . GLN A 1 137 ? -9.766 -3.771 16.281 1 90.69 137 GLN A C 1
ATOM 1055 O O . GLN A 1 137 ? -9.82 -4.98 16.047 1 90.69 137 GLN A O 1
ATOM 1060 N N . ILE A 1 138 ? -10.398 -2.893 15.562 1 93.19 138 ILE A N 1
ATOM 1061 C CA . ILE A 1 138 ? -11.219 -3.299 14.43 1 93.19 138 ILE A CA 1
ATOM 1062 C C . ILE A 1 138 ? -10.344 -3.924 13.352 1 93.19 138 ILE A C 1
ATOM 1064 O O . ILE A 1 138 ? -10.734 -4.898 12.703 1 93.19 138 ILE A O 1
ATOM 1068 N N . SER A 1 139 ? -9.156 -3.395 13.148 1 93.12 139 SER A N 1
ATOM 1069 C CA . SER A 1 139 ? -8.211 -3.973 12.203 1 93.12 139 SER A CA 1
ATOM 1070 C C . SER A 1 139 ? -7.855 -5.406 12.578 1 93.12 139 SER A C 1
ATOM 1072 O O . SER A 1 139 ? -7.785 -6.281 11.711 1 93.12 139 SER A O 1
ATOM 1074 N N . ALA A 1 140 ? -7.68 -5.621 13.852 1 94.06 140 ALA A N 1
ATOM 1075 C CA . ALA A 1 140 ? -7.371 -6.965 14.336 1 94.06 140 ALA A CA 1
ATOM 1076 C C . ALA A 1 140 ? -8.555 -7.906 14.125 1 94.06 140 ALA A C 1
ATOM 1078 O O . ALA A 1 140 ? -8.367 -9.07 13.758 1 94.06 140 ALA A O 1
ATOM 1079 N N . ASP A 1 141 ? -9.703 -7.395 14.328 1 96.81 141 ASP A N 1
ATOM 1080 C CA . ASP A 1 141 ? -10.914 -8.195 14.133 1 96.81 141 ASP A CA 1
ATOM 1081 C C . ASP A 1 141 ? -11.086 -8.578 12.672 1 96.81 141 ASP A C 1
ATOM 1083 O O . ASP A 1 141 ? -11.445 -9.719 12.359 1 96.81 141 ASP A O 1
ATOM 1087 N N . ILE A 1 142 ? -10.844 -7.691 11.852 1 97.12 142 ILE A N 1
ATOM 1088 C CA . ILE A 1 142 ? -10.945 -7.941 10.414 1 97.12 142 ILE A CA 1
ATOM 1089 C C . ILE A 1 142 ? -9.898 -8.969 9.992 1 97.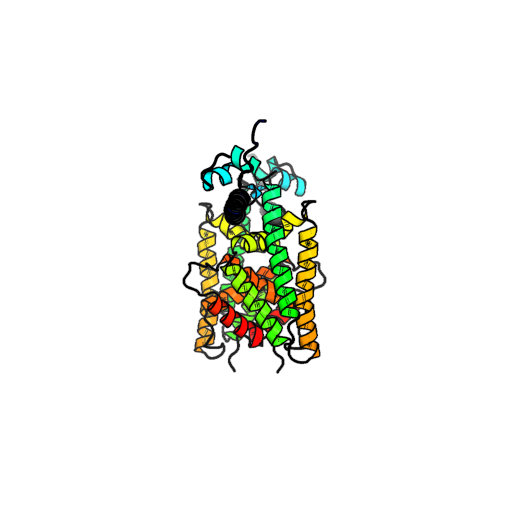12 142 ILE A C 1
ATOM 1091 O O . ILE A 1 142 ? -10.211 -9.93 9.281 1 97.12 142 ILE A O 1
ATOM 1095 N N . ALA A 1 143 ? -8.719 -8.773 10.445 1 97.25 143 ALA A N 1
ATOM 1096 C CA . ALA A 1 143 ? -7.656 -9.734 10.148 1 97.25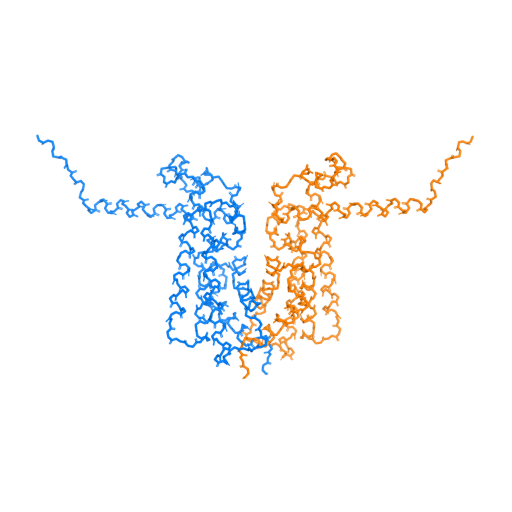 143 ALA A CA 1
ATOM 1097 C C . ALA A 1 143 ? -8.047 -11.141 10.586 1 97.25 143 ALA A C 1
ATOM 1099 O O . ALA A 1 143 ? -7.805 -12.109 9.867 1 97.25 143 ALA A O 1
ATOM 1100 N N . LYS A 1 144 ? -8.609 -11.211 11.695 1 98.25 144 LYS A N 1
ATOM 1101 C CA . LYS A 1 144 ? -9 -12.508 12.242 1 98.25 144 LYS A CA 1
ATOM 1102 C C . LYS A 1 144 ? -10.008 -13.203 11.328 1 98.25 144 LYS A C 1
ATOM 1104 O O . LYS A 1 144 ? -9.938 -14.422 11.141 1 98.25 144 LYS A O 1
ATOM 1109 N N . ILE A 1 145 ? -10.906 -12.484 10.766 1 98.31 145 ILE A N 1
ATOM 1110 C CA . ILE A 1 145 ? -11.891 -13.055 9.852 1 98.31 145 ILE A CA 1
ATOM 1111 C C . ILE A 1 145 ? -11.18 -13.703 8.664 1 98.31 145 ILE A C 1
ATOM 1113 O O . ILE A 1 145 ? -11.445 -14.859 8.328 1 98.31 145 ILE A O 1
ATOM 1117 N N . TRP A 1 146 ? -10.258 -13 8.062 1 98.19 146 TRP A N 1
ATOM 1118 C CA . TRP A 1 146 ? -9.516 -13.5 6.914 1 98.19 146 TRP A CA 1
ATOM 1119 C C . TRP A 1 146 ? -8.672 -14.711 7.297 1 98.19 146 TRP A C 1
ATOM 1121 O O . TRP A 1 146 ? -8.664 -15.719 6.586 1 98.19 146 TRP A O 1
ATOM 1131 N N . LEU A 1 147 ? -8.023 -14.594 8.414 1 98.38 147 LEU A N 1
ATOM 1132 C CA . LEU A 1 147 ? -7.148 -15.664 8.867 1 98.38 147 LEU A CA 1
ATOM 1133 C C . LEU A 1 147 ? -7.941 -16.938 9.172 1 98.38 147 LEU A C 1
ATOM 1135 O O . LEU A 1 147 ? -7.492 -18.031 8.875 1 98.38 147 LEU A O 1
ATOM 1139 N N . ASP A 1 148 ? -9.078 -16.75 9.727 1 97.88 148 ASP A N 1
ATOM 1140 C CA . ASP A 1 148 ? -9.93 -17.891 10.023 1 97.88 148 ASP A CA 1
ATOM 1141 C C . ASP A 1 148 ? -10.383 -18.594 8.742 1 97.88 148 ASP A C 1
ATOM 1143 O O . ASP A 1 148 ? -10.438 -19.828 8.688 1 97.88 148 ASP A O 1
ATOM 1147 N N . VAL A 1 149 ? -10.703 -17.844 7.758 1 97.75 149 VAL A N 1
ATOM 1148 C CA . VAL A 1 149 ? -11.125 -18.406 6.477 1 97.75 149 VAL A CA 1
ATOM 1149 C C . VAL A 1 149 ? -9.969 -19.188 5.844 1 97.75 149 VAL A C 1
ATOM 1151 O O . VAL A 1 149 ? -10.164 -20.297 5.344 1 97.75 149 VAL A O 1
ATOM 1154 N N . LEU A 1 150 ? -8.773 -18.609 5.852 1 97.69 150 LEU A N 1
ATOM 1155 C CA . LEU A 1 150 ? -7.598 -19.266 5.285 1 97.69 150 LEU A CA 1
ATOM 1156 C C . LEU A 1 150 ? -7.273 -20.547 6.043 1 97.69 150 LEU A C 1
ATOM 1158 O O . LEU A 1 150 ? -6.941 -21.562 5.434 1 97.69 150 LEU A O 1
ATOM 1162 N N . ALA A 1 151 ? -7.422 -20.484 7.328 1 96.5 151 ALA A N 1
ATOM 1163 C CA . ALA A 1 151 ? -7.172 -21.656 8.156 1 96.5 151 ALA A CA 1
ATOM 1164 C C . ALA A 1 151 ? -8.188 -22.766 7.871 1 96.5 151 ALA A C 1
ATOM 1166 O O . ALA A 1 151 ? -7.828 -23.938 7.746 1 96.5 151 ALA A O 1
ATOM 1167 N N . ALA A 1 152 ? -9.406 -22.391 7.789 1 95.75 152 ALA A N 1
ATOM 1168 C CA . ALA A 1 152 ? -10.469 -23.359 7.477 1 95.75 152 ALA A CA 1
ATOM 1169 C C . ALA A 1 152 ? -10.234 -24.016 6.121 1 95.75 152 ALA A C 1
ATOM 1171 O O . ALA A 1 152 ? -10.445 -25.219 5.961 1 95.75 152 ALA A O 1
ATOM 1172 N N . GLY A 1 153 ? -9.836 -23.219 5.152 1 96.81 153 GLY A N 1
ATOM 1173 C CA . GLY A 1 153 ? -9.539 -23.75 3.836 1 96.81 153 GLY A CA 1
ATOM 1174 C C . GLY A 1 153 ? -8.367 -24.719 3.832 1 96.81 153 GLY A C 1
ATOM 1175 O O . GLY A 1 153 ? -8.391 -25.734 3.121 1 96.81 153 GLY A O 1
ATOM 1176 N N . ARG A 1 154 ? -7.383 -24.344 4.59 1 96.19 154 ARG A N 1
ATOM 1177 C CA . ARG A 1 154 ? -6.246 -25.25 4.727 1 96.19 154 ARG A CA 1
ATOM 1178 C C . ARG A 1 154 ? -6.664 -26.562 5.359 1 96.19 154 ARG A C 1
ATOM 1180 O O . ARG A 1 154 ? -6.289 -27.641 4.879 1 96.19 154 ARG A O 1
ATOM 1187 N N . GLU A 1 155 ? -7.41 -26.5 6.363 1 95 155 GLU A N 1
ATOM 1188 C CA . GLU A 1 155 ? -7.883 -27.688 7.07 1 95 155 GLU A CA 1
ATOM 1189 C C . GLU A 1 155 ? -8.773 -28.547 6.176 1 95 155 GLU A C 1
ATOM 1191 O O . GLU A 1 155 ? -8.703 -29.781 6.215 1 95 155 GLU A O 1
ATOM 1196 N N . ALA A 1 156 ? -9.562 -27.938 5.348 1 95.69 156 ALA A N 1
ATOM 1197 C CA . ALA A 1 156 ? -10.5 -28.625 4.469 1 95.69 156 ALA A CA 1
ATOM 1198 C C . ALA A 1 156 ? -9.797 -29.156 3.225 1 95.69 156 ALA A C 1
ATOM 1200 O O . ALA A 1 156 ? -10.391 -29.891 2.428 1 95.69 156 ALA A O 1
ATOM 1201 N N . GLY A 1 157 ? -8.602 -28.719 2.99 1 96.25 157 GLY A N 1
ATOM 1202 C CA . GLY A 1 157 ? -7.844 -29.156 1.83 1 96.25 157 GLY A CA 1
ATOM 1203 C C . GLY A 1 157 ? -8.125 -28.344 0.587 1 96.25 157 GLY A C 1
ATOM 1204 O O . GLY A 1 157 ? -7.723 -28.719 -0.516 1 96.25 157 GLY A O 1
ATOM 1205 N N . THR A 1 158 ? -8.812 -27.266 0.765 1 96.75 158 THR A N 1
ATOM 1206 C CA . THR A 1 158 ? -9.125 -26.359 -0.342 1 96.75 158 THR A CA 1
ATOM 1207 C C . THR A 1 158 ? -7.914 -25.516 -0.703 1 96.75 158 THR A C 1
ATOM 1209 O O . THR A 1 158 ? -7.613 -25.312 -1.883 1 96.75 158 THR A O 1
ATOM 1212 N N . PHE A 1 159 ? -7.227 -25 0.316 1 97.38 159 PHE A N 1
ATOM 1213 C CA . PHE A 1 159 ? -6.043 -24.172 0.113 1 97.38 159 PHE A CA 1
ATOM 1214 C C . PHE A 1 159 ? -4.773 -24.953 0.425 1 97.38 159 PHE A C 1
ATOM 1216 O O . PHE A 1 159 ? -4.789 -25.875 1.249 1 97.38 159 PHE A O 1
ATOM 1223 N N . ARG A 1 160 ? -3.713 -24.578 -0.231 1 96.62 160 ARG A N 1
ATOM 1224 C CA . ARG A 1 160 ? -2.416 -25.234 -0.093 1 96.62 160 ARG A CA 1
ATOM 1225 C C . ARG A 1 160 ? -1.955 -25.234 1.361 1 96.62 160 ARG A C 1
ATOM 1227 O O . ARG A 1 160 ? -2.086 -24.234 2.061 1 96.62 160 ARG A O 1
ATOM 1234 N N . ARG A 1 161 ? -1.264 -26.312 1.74 1 95.19 161 ARG A N 1
ATOM 1235 C CA . ARG A 1 161 ? -0.829 -26.484 3.123 1 95.19 161 ARG A CA 1
ATOM 1236 C C . ARG A 1 161 ? 0.558 -25.891 3.338 1 95.19 161 ARG A C 1
ATOM 1238 O O . ARG A 1 161 ? 0.98 -25.688 4.477 1 95.19 161 ARG A O 1
ATOM 1245 N N . ASP A 1 162 ? 1.276 -25.656 2.316 1 95.81 162 ASP A N 1
ATOM 1246 C CA . ASP A 1 162 ? 2.658 -25.203 2.441 1 95.81 162 ASP A CA 1
ATOM 1247 C C . ASP A 1 162 ? 2.736 -23.688 2.475 1 95.81 162 ASP A C 1
ATOM 1249 O O . ASP A 1 162 ? 3.826 -23.109 2.414 1 95.81 162 ASP A O 1
ATOM 1253 N N . LEU A 1 163 ? 1.584 -23.047 2.572 1 96.06 163 LEU A N 1
ATOM 1254 C CA . LEU A 1 163 ? 1.537 -21.594 2.711 1 96.06 163 LEU A CA 1
ATOM 1255 C C . LEU A 1 163 ? 1.274 -21.188 4.16 1 96.06 163 LEU A C 1
ATOM 1257 O O . LEU A 1 163 ? 0.43 -21.797 4.828 1 96.06 163 LEU A O 1
ATOM 1261 N N . GLU A 1 164 ? 2.066 -20.266 4.621 1 94.5 164 GLU A N 1
ATOM 1262 C CA . GLU A 1 164 ? 1.813 -19.719 5.949 1 94.5 164 GLU A CA 1
ATOM 1263 C C . GLU A 1 164 ? 0.632 -18.75 5.93 1 94.5 164 GLU A C 1
ATOM 1265 O O . GLU A 1 164 ? 0.64 -17.766 5.188 1 94.5 164 GLU A O 1
ATOM 1270 N N . PRO A 1 165 ? -0.355 -18.984 6.781 1 94.94 165 PRO A N 1
ATOM 1271 C CA . PRO A 1 165 ? -1.57 -18.156 6.711 1 94.94 165 PRO A CA 1
ATOM 1272 C C . PRO A 1 165 ? -1.297 -16.672 6.938 1 94.94 165 PRO A C 1
ATOM 1274 O O . PRO A 1 165 ? -1.909 -15.828 6.285 1 94.94 165 PRO A O 1
ATOM 1277 N N . GLY A 1 166 ? -0.433 -16.375 7.871 1 95.62 166 GLY A N 1
ATOM 1278 C CA . GLY A 1 166 ? -0.095 -14.977 8.102 1 95.62 166 GLY A CA 1
ATOM 1279 C C . GLY A 1 166 ? 0.472 -14.289 6.875 1 95.62 166 GLY A C 1
ATOM 1280 O O . GLY A 1 166 ? 0.091 -13.156 6.562 1 95.62 166 GLY A O 1
ATOM 1281 N N . ILE A 1 167 ? 1.331 -14.984 6.168 1 96.5 167 ILE A N 1
ATOM 1282 C CA . ILE A 1 167 ? 1.946 -14.438 4.965 1 96.5 167 ILE A CA 1
ATOM 1283 C C . ILE A 1 167 ? 0.912 -14.367 3.846 1 96.5 167 ILE A C 1
ATOM 1285 O O . ILE A 1 167 ? 0.834 -13.367 3.129 1 96.5 167 ILE A O 1
ATOM 1289 N N . ALA A 1 168 ? 0.096 -15.43 3.748 1 97.44 168 ALA A N 1
ATOM 1290 C CA . ALA A 1 168 ? -0.941 -15.453 2.721 1 97.44 168 ALA A CA 1
ATOM 1291 C C . ALA A 1 168 ? -1.933 -14.312 2.914 1 97.44 168 ALA A C 1
ATOM 1293 O O . ALA A 1 168 ? -2.32 -13.648 1.948 1 97.44 168 ALA A O 1
ATOM 1294 N N . TYR A 1 169 ? -2.299 -14.094 4.145 1 97.5 169 TYR A N 1
ATOM 1295 C CA . TYR A 1 169 ? -3.221 -13.008 4.449 1 97.5 169 TYR A CA 1
ATOM 1296 C C . TYR A 1 169 ? -2.633 -11.664 4.031 1 97.5 169 TYR A C 1
ATOM 1298 O O . TYR A 1 169 ? -3.291 -10.875 3.35 1 97.5 169 TYR A O 1
ATOM 1306 N N . ARG A 1 170 ? -1.442 -11.367 4.422 1 96.62 170 ARG A N 1
ATOM 1307 C CA . ARG A 1 170 ? -0.787 -10.102 4.125 1 96.62 170 ARG A CA 1
ATOM 1308 C C . ARG A 1 170 ? -0.619 -9.906 2.623 1 96.62 170 ARG A C 1
ATOM 1310 O O . ARG A 1 170 ? -0.792 -8.797 2.109 1 96.62 170 ARG A O 1
ATOM 1317 N N . PHE A 1 171 ? -0.285 -11.008 1.95 1 97.62 171 PHE A N 1
ATOM 1318 C CA . PHE A 1 171 ? -0.173 -11.008 0.496 1 97.62 171 PHE A CA 1
ATOM 1319 C C . PHE A 1 171 ? -1.488 -10.586 -0.148 1 97.62 171 PHE A C 1
ATOM 1321 O O . PHE A 1 171 ? -1.515 -9.68 -0.98 1 97.62 171 PHE A O 1
ATOM 1328 N N . ILE A 1 172 ? -2.6 -11.203 0.274 1 97.94 172 ILE A N 1
ATOM 1329 C CA . ILE A 1 172 ? -3.922 -10.914 -0.275 1 97.94 172 ILE A CA 1
ATOM 1330 C C . ILE A 1 172 ? -4.328 -9.484 0.075 1 97.94 172 ILE A C 1
ATOM 1332 O O . ILE A 1 172 ? -4.754 -8.727 -0.795 1 97.94 172 ILE A O 1
ATOM 1336 N N . ARG A 1 173 ? -4.199 -9.133 1.305 1 96.38 173 ARG A N 1
ATOM 1337 C CA . ARG A 1 173 ? -4.586 -7.816 1.801 1 96.38 173 ARG A CA 1
ATOM 1338 C C . ARG A 1 173 ? -3.889 -6.711 1.016 1 96.38 173 ARG A C 1
ATOM 1340 O O . ARG A 1 173 ? -4.543 -5.789 0.521 1 96.38 173 ARG A O 1
ATOM 1347 N N . ASP A 1 174 ? -2.592 -6.824 0.876 1 95 174 ASP A N 1
ATOM 1348 C CA . ASP A 1 174 ? -1.82 -5.77 0.225 1 95 174 ASP A CA 1
ATOM 1349 C C . ASP A 1 174 ? -2.17 -5.668 -1.258 1 95 174 ASP A C 1
ATOM 1351 O O . ASP A 1 174 ? -2.273 -4.566 -1.805 1 95 174 ASP A O 1
ATOM 1355 N N . SER A 1 175 ? -2.277 -6.801 -1.91 1 96.25 175 SER A N 1
ATOM 1356 C CA . SER A 1 175 ? -2.602 -6.785 -3.334 1 96.25 175 SER A CA 1
ATOM 1357 C C . SER A 1 175 ? -3.965 -6.148 -3.584 1 96.25 175 SER A C 1
ATOM 1359 O O . SER A 1 175 ? -4.117 -5.34 -4.5 1 96.25 175 SER A O 1
ATOM 1361 N N . VAL A 1 176 ? -4.906 -6.484 -2.734 1 96.56 176 VAL A N 1
ATOM 1362 C CA . VAL A 1 176 ? -6.277 -6.027 -2.957 1 96.56 176 VAL A CA 1
ATOM 1363 C C . VAL A 1 176 ? -6.402 -4.555 -2.568 1 96.56 176 VAL A C 1
ATOM 1365 O O . VAL A 1 176 ? -6.754 -3.717 -3.4 1 96.56 176 VAL A O 1
ATOM 1368 N N . TRP A 1 177 ? -6.035 -4.215 -1.368 1 94.88 177 TRP A N 1
ATOM 1369 C CA . TRP A 1 177 ? -6.238 -2.854 -0.886 1 94.88 177 TRP A CA 1
ATOM 1370 C C . TRP A 1 177 ? -5.266 -1.889 -1.559 1 94.88 177 TRP A C 1
ATOM 1372 O O . TRP A 1 177 ? -5.551 -0.694 -1.674 1 94.88 177 TRP A O 1
ATOM 1382 N N . GLY A 1 178 ? -4.16 -2.463 -2.027 1 93.62 178 GLY A N 1
ATOM 1383 C CA . GLY A 1 178 ? -3.205 -1.629 -2.736 1 93.62 178 GLY A CA 1
ATOM 1384 C C . GLY A 1 178 ? -3.768 -1.027 -4.012 1 93.62 178 GLY A C 1
ATOM 1385 O O . GLY A 1 178 ? -3.26 -0.017 -4.504 1 93.62 178 GLY A O 1
ATOM 1386 N N . SER A 1 179 ? -4.816 -1.568 -4.5 1 94.75 179 SER A N 1
ATOM 1387 C CA . SER A 1 179 ? -5.398 -1.1 -5.754 1 94.75 179 SER A CA 1
ATOM 1388 C C . SER A 1 179 ? -6.023 0.282 -5.586 1 94.75 179 SER A C 1
ATOM 1390 O O . SER A 1 179 ? -6.262 0.983 -6.574 1 94.75 179 SER A O 1
ATOM 1392 N N . VAL A 1 180 ? -6.223 0.715 -4.379 1 93.31 180 VAL A N 1
ATOM 1393 C CA . VAL A 1 180 ? -6.789 2.037 -4.129 1 93.31 180 VAL A CA 1
ATOM 1394 C C . VAL A 1 180 ? -5.855 3.111 -4.684 1 93.31 180 VAL A C 1
ATOM 1396 O O . VAL A 1 180 ? -6.289 4.227 -4.988 1 93.31 180 VAL A O 1
ATOM 1399 N N . ARG A 1 181 ? -4.645 2.812 -4.875 1 89.94 181 ARG A N 1
ATOM 1400 C CA . ARG A 1 181 ? -3.639 3.789 -5.281 1 89.94 181 ARG A CA 1
ATOM 1401 C C . ARG A 1 181 ? -3.688 4.031 -6.789 1 89.94 181 ARG A C 1
ATOM 1403 O O . ARG A 1 181 ? -3.18 5.043 -7.277 1 89.94 181 ARG A O 1
ATOM 1410 N N . TRP A 1 182 ? -4.258 3.111 -7.539 1 91.31 182 TRP A N 1
ATOM 1411 C CA . TRP A 1 182 ? -4.18 3.275 -8.984 1 91.31 182 TRP A CA 1
ATOM 1412 C C . TRP A 1 182 ? -5.551 3.096 -9.625 1 91.31 182 TRP A C 1
ATOM 1414 O O . TRP A 1 182 ? -5.773 3.529 -10.758 1 91.31 182 TRP A O 1
ATOM 1424 N N . TYR A 1 183 ? -6.426 2.32 -8.93 1 93.88 183 TYR A N 1
ATOM 1425 C CA . TYR A 1 183 ? -7.762 2.121 -9.477 1 93.88 183 TYR A CA 1
ATOM 1426 C C . TYR A 1 183 ? -8.578 3.404 -9.406 1 93.88 183 TYR A C 1
ATOM 1428 O O . TYR A 1 183 ? -8.602 4.078 -8.375 1 93.88 183 TYR A O 1
ATOM 1436 N N . SER A 1 184 ? -9.18 3.699 -10.477 1 91.81 184 SER A N 1
ATOM 1437 C CA . SER A 1 184 ? -10.062 4.855 -10.539 1 91.81 184 SER A CA 1
ATOM 1438 C C . SER A 1 184 ? -11.477 4.445 -10.93 1 91.81 184 SER A C 1
ATOM 1440 O O . SER A 1 184 ? -11.695 3.891 -12.008 1 91.81 184 SER A O 1
ATOM 1442 N N . PRO A 1 185 ? -12.422 4.801 -10.055 1 90.25 185 PRO A N 1
ATOM 1443 C CA . PRO A 1 185 ? -13.805 4.445 -10.375 1 90.25 185 PRO A CA 1
ATOM 1444 C C . PRO A 1 185 ? -14.281 5.051 -11.695 1 90.25 185 PRO A C 1
ATOM 1446 O O . PRO A 1 185 ? -15.172 4.5 -12.352 1 90.25 185 PRO A O 1
ATOM 1449 N N . ASP A 1 186 ? -13.703 6.105 -12 1 88.69 186 ASP A N 1
ATOM 1450 C CA . ASP A 1 186 ? -14.102 6.793 -13.227 1 88.69 186 ASP A CA 1
ATOM 1451 C C . ASP A 1 186 ? -13.203 6.395 -14.398 1 88.69 186 ASP A C 1
ATOM 1453 O O . ASP A 1 186 ? -13.328 6.941 -15.492 1 88.69 186 ASP A O 1
ATOM 1457 N N . GLY A 1 187 ? -12.352 5.5 -14.148 1 89.62 187 GLY A N 1
ATOM 1458 C CA . GLY 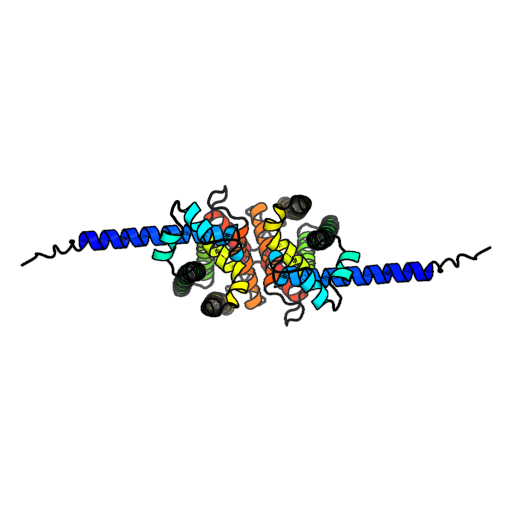A 1 187 ? -11.422 5.098 -15.195 1 89.62 187 GLY A CA 1
ATOM 1459 C C . GLY A 1 187 ? -11.984 4.035 -16.125 1 89.62 187 GLY A C 1
ATOM 1460 O O . GLY A 1 187 ? -13.172 3.719 -16.062 1 89.62 187 GLY A O 1
ATOM 1461 N N . ALA A 1 188 ? -11.094 3.488 -16.875 1 86.5 188 ALA A N 1
ATOM 1462 C CA . ALA A 1 188 ? -11.484 2.572 -17.953 1 86.5 188 ALA A CA 1
ATOM 1463 C C . ALA A 1 188 ? -11.742 1.171 -17.406 1 86.5 188 ALA A C 1
ATOM 1465 O O . ALA A 1 188 ? -12.477 0.389 -18.016 1 86.5 188 ALA A O 1
ATOM 1466 N N . LEU A 1 189 ? -11.211 0.92 -16.25 1 90.81 189 LEU A N 1
ATOM 1467 C CA . LEU A 1 189 ? -11.305 -0.439 -15.734 1 90.81 189 LEU A CA 1
ATOM 1468 C C . LEU A 1 189 ? -12.516 -0.584 -14.812 1 90.81 189 LEU A C 1
ATOM 1470 O O . LEU A 1 189 ? -12.703 0.217 -13.891 1 90.81 189 LEU A O 1
ATOM 1474 N N . ASP A 1 190 ? -13.258 -1.618 -15.07 1 94 190 ASP A N 1
ATOM 1475 C CA . ASP A 1 190 ? -14.367 -1.997 -14.211 1 94 190 ASP A CA 1
ATOM 1476 C C . ASP A 1 190 ? -13.883 -2.764 -12.984 1 94 190 ASP A C 1
ATOM 1478 O O . ASP A 1 190 ? -12.984 -3.607 -13.086 1 94 190 ASP A O 1
ATOM 1482 N N . HIS A 1 191 ? -14.539 -2.355 -11.805 1 95.44 191 HIS A N 1
ATOM 1483 C CA . HIS A 1 191 ? -14.07 -3.016 -10.594 1 95.44 191 HIS A CA 1
ATOM 1484 C C . HIS A 1 191 ? -14.391 -4.508 -10.617 1 95.44 191 HIS A C 1
ATOM 1486 O O . HIS A 1 191 ? -13.664 -5.309 -10.023 1 95.44 191 HIS A O 1
ATOM 1492 N N . GLU A 1 192 ? -15.445 -4.926 -11.32 1 96.25 192 GLU A N 1
ATOM 1493 C CA . GLU A 1 192 ? -15.766 -6.344 -11.438 1 96.25 192 GLU A CA 1
ATOM 1494 C C . GLU A 1 192 ? -14.703 -7.086 -12.242 1 96.25 192 GLU A C 1
ATOM 1496 O O . GLU A 1 192 ? -14.336 -8.211 -11.906 1 96.25 192 GLU A O 1
ATOM 1501 N N . THR A 1 193 ? -14.266 -6.449 -13.25 1 95.88 193 THR A N 1
ATOM 1502 C CA . THR A 1 193 ? -13.203 -7.031 -14.062 1 95.88 193 THR A CA 1
ATOM 1503 C C . THR A 1 193 ? -11.914 -7.168 -13.25 1 95.88 193 THR A C 1
ATOM 1505 O O . THR A 1 193 ? -11.242 -8.195 -13.32 1 95.88 193 THR A O 1
ATOM 1508 N N . VAL A 1 194 ? -11.578 -6.191 -12.492 1 96.75 194 VAL A N 1
ATOM 1509 C CA . VAL A 1 194 ? -10.398 -6.223 -11.648 1 96.75 194 VAL A CA 1
ATOM 1510 C C . VAL A 1 194 ? -10.516 -7.359 -10.633 1 96.75 194 VAL A C 1
ATOM 1512 O O . VAL A 1 194 ? -9.578 -8.141 -10.445 1 96.75 194 VAL A O 1
ATOM 1515 N N . ALA A 1 195 ? -11.742 -7.457 -10.023 1 97.12 195 ALA A N 1
ATOM 1516 C CA . ALA A 1 195 ? -11.984 -8.523 -9.055 1 97.12 195 ALA A CA 1
ATOM 1517 C C . ALA A 1 195 ? -11.797 -9.898 -9.688 1 97.12 195 ALA A C 1
ATOM 1519 O O . ALA A 1 195 ? -11.211 -10.797 -9.086 1 97.12 195 ALA A O 1
ATOM 1520 N N . GLU A 1 196 ? -12.305 -10.031 -10.859 1 97.31 196 GLU A N 1
ATOM 1521 C CA . GLU A 1 196 ? -12.195 -11.305 -11.57 1 97.31 196 GLU A CA 1
ATOM 1522 C C . GLU A 1 196 ? -10.734 -11.641 -11.859 1 97.31 196 GLU A C 1
ATOM 1524 O O . GLU A 1 196 ? -10.305 -12.781 -11.664 1 97.31 196 GLU A O 1
ATOM 1529 N N . GLN A 1 197 ? -9.984 -10.703 -12.344 1 97.5 197 GLN A N 1
ATOM 1530 C CA . GLN A 1 197 ? -8.57 -10.906 -12.648 1 97.5 197 GLN A CA 1
ATOM 1531 C C . GLN A 1 197 ? -7.777 -11.242 -11.383 1 97.5 197 GLN A C 1
ATOM 1533 O O . GLN A 1 197 ? -6.945 -12.148 -11.391 1 97.5 197 GLN A O 1
ATOM 1538 N N . TYR A 1 198 ? -8.031 -10.547 -10.289 1 98 198 TYR A N 1
ATOM 1539 C CA . TYR A 1 198 ? -7.359 -10.82 -9.016 1 98 198 TYR A CA 1
ATOM 1540 C C . TYR A 1 198 ? -7.676 -12.227 -8.523 1 98 198 TYR A C 1
ATOM 1542 O O . TYR A 1 198 ? -6.789 -12.93 -8.047 1 98 198 TYR A O 1
ATOM 1550 N N . GLN A 1 199 ? -8.961 -12.586 -8.672 1 97.44 199 GLN A N 1
ATOM 1551 C CA . GLN A 1 199 ? -9.352 -13.914 -8.219 1 97.44 199 GLN A CA 1
ATOM 1552 C C . GLN A 1 199 ? -8.656 -15 -9.039 1 97.44 199 GLN A C 1
ATOM 1554 O O . GLN A 1 199 ? -8.188 -16 -8.492 1 97.44 199 GLN A O 1
ATOM 1559 N N . LYS A 1 200 ? -8.594 -14.805 -10.344 1 96.88 200 LYS A N 1
ATOM 1560 C CA . LYS A 1 200 ? -7.891 -15.758 -11.203 1 96.88 200 LYS A CA 1
ATOM 1561 C C . LYS A 1 200 ? -6.438 -15.922 -10.773 1 96.88 200 LYS A C 1
ATOM 1563 O O . LYS A 1 200 ? -5.938 -17.047 -10.672 1 96.88 200 LYS A O 1
ATOM 1568 N N . MET A 1 201 ? -5.777 -14.867 -10.438 1 97.25 201 MET A N 1
ATOM 1569 C CA . MET A 1 201 ? -4.371 -14.906 -10.055 1 97.25 201 MET A CA 1
ATOM 1570 C C . MET A 1 201 ? -4.199 -15.492 -8.656 1 97.25 201 MET A C 1
ATOM 1572 O O . MET A 1 201 ? -3.312 -16.312 -8.43 1 97.25 201 MET A O 1
ATOM 1576 N N . LEU A 1 202 ? -5.059 -15.062 -7.711 1 97.44 202 LEU A N 1
ATOM 1577 C CA . LEU A 1 202 ? -4.938 -15.516 -6.332 1 97.44 202 LEU A CA 1
ATOM 1578 C C . LEU A 1 202 ? -5.203 -17.016 -6.227 1 97.44 202 LEU A C 1
ATOM 1580 O O . LEU A 1 202 ? -4.523 -17.719 -5.473 1 97.44 202 LEU A O 1
ATOM 1584 N N . PHE A 1 203 ? -6.191 -17.516 -7.035 1 96 203 PHE A N 1
ATOM 1585 C CA . PHE A 1 203 ? -6.57 -18.906 -6.895 1 96 203 PHE A CA 1
ATOM 1586 C C . PHE A 1 203 ? -5.766 -19.781 -7.848 1 96 203 PHE A C 1
ATOM 1588 O O . PHE A 1 203 ? -5.328 -20.875 -7.473 1 96 203 PHE A O 1
ATOM 1595 N N . GLY A 1 204 ? -5.516 -19.312 -9.055 1 94.25 204 GLY A N 1
ATOM 1596 C CA . GLY A 1 204 ? -4.918 -20.172 -10.062 1 94.25 204 GLY A CA 1
ATOM 1597 C C . GLY A 1 204 ? -3.482 -19.797 -10.383 1 94.25 204 GLY A C 1
ATOM 1598 O O . GLY A 1 204 ? -2.791 -20.516 -11.102 1 94.25 204 GLY A O 1
ATOM 1599 N N . GLY A 1 205 ? -3.023 -18.656 -9.906 1 94.81 205 GLY A N 1
ATOM 1600 C CA . GLY A 1 205 ? -1.655 -18.234 -10.164 1 94.81 205 GLY A CA 1
ATOM 1601 C C . GLY A 1 205 ? -1.455 -17.688 -11.562 1 94.81 205 GLY A C 1
ATOM 1602 O O . GLY A 1 205 ? -2.42 -17.516 -12.312 1 94.81 205 GLY A O 1
ATOM 1603 N N . LEU A 1 206 ? -0.167 -17.422 -11.898 1 92.62 206 LEU A N 1
ATOM 1604 C CA . LEU A 1 206 ? 0.186 -16.75 -13.148 1 92.62 206 LEU A CA 1
ATOM 1605 C C . LEU A 1 206 ? 0.494 -17.781 -14.234 1 92.62 206 LEU A C 1
ATOM 1607 O O . LEU A 1 206 ? 0.472 -17.453 -15.422 1 92.62 206 LEU A O 1
ATOM 1611 N N . LEU A 1 207 ? 0.874 -19 -13.805 1 91.56 207 LEU A N 1
ATOM 1612 C CA . LEU A 1 207 ? 1.402 -19.969 -14.766 1 91.56 207 LEU A CA 1
ATOM 1613 C C . LEU A 1 207 ? 0.28 -20.562 -15.609 1 91.56 207 LEU A C 1
ATOM 1615 O O . LEU A 1 207 ? -0.804 -20.844 -15.094 1 91.56 207 LEU A O 1
ATOM 1619 N N . ALA A 1 208 ? 0.632 -20.734 -16.828 1 87.12 208 ALA A N 1
ATOM 1620 C CA . ALA A 1 208 ? -0.284 -21.422 -17.734 1 87.12 208 ALA A CA 1
ATOM 1621 C C . ALA A 1 208 ? -0.355 -22.922 -17.406 1 87.12 208 ALA A C 1
ATOM 1623 O O . ALA A 1 208 ? 0.611 -23.5 -16.906 1 87.12 208 ALA A O 1
ATOM 1624 N N . GLU A 1 209 ? -1.628 -23.516 -17.562 1 72.12 209 GLU A N 1
ATOM 1625 C CA . GLU A 1 209 ? -1.801 -24.953 -17.406 1 72.12 209 GLU A CA 1
ATOM 1626 C C . GLU A 1 209 ? -1.03 -25.719 -18.469 1 72.12 209 GLU A C 1
ATOM 1628 O O . GLU A 1 209 ? -0.848 -25.234 -19.578 1 72.12 209 GLU A O 1
ATOM 1633 N N . MET B 1 1 ? 61.031 29.609 0.57 1 33.16 1 MET B N 1
ATOM 1634 C CA . MET B 1 1 ? 60.344 28.562 -0.191 1 33.16 1 MET B CA 1
ATOM 1635 C C . MET B 1 1 ? 59.469 27.719 0.716 1 33.16 1 MET B C 1
ATOM 1637 O O . MET B 1 1 ? 59.969 26.969 1.562 1 33.16 1 MET B O 1
ATOM 1641 N N . VAL B 1 2 ? 58.312 28.234 1.163 1 48.66 2 VAL B N 1
ATOM 1642 C CA . VAL B 1 2 ? 57.312 27.656 2.061 1 48.66 2 VAL B CA 1
ATOM 1643 C C . VAL B 1 2 ? 56.812 26.328 1.488 1 48.66 2 VAL B C 1
ATOM 1645 O O . VAL B 1 2 ? 56.375 26.266 0.334 1 48.66 2 VAL B O 1
ATOM 1648 N N . SER B 1 3 ? 57.375 25.141 1.768 1 44.22 3 SER B N 1
ATOM 1649 C CA . SER B 1 3 ? 57.031 23.766 1.416 1 44.22 3 SER B CA 1
ATOM 1650 C C . SER B 1 3 ? 55.562 23.469 1.699 1 44.22 3 SER B C 1
ATOM 1652 O O . SER B 1 3 ? 55.125 23.531 2.85 1 44.22 3 SER B O 1
ATOM 1654 N N . THR B 1 4 ? 54.688 23.812 0.815 1 49.81 4 THR B N 1
ATOM 1655 C CA . THR B 1 4 ? 53.312 23.328 0.832 1 49.81 4 THR B CA 1
ATOM 1656 C C . THR B 1 4 ? 53.281 21.812 1.026 1 49.81 4 THR B C 1
ATOM 1658 O O . THR B 1 4 ? 53.688 21.062 0.151 1 49.81 4 THR B O 1
ATOM 1661 N N . GLU B 1 5 ? 53.5 21.328 2.186 1 50.03 5 GLU B N 1
ATOM 1662 C CA . GLU B 1 5 ? 53.312 19.906 2.5 1 50.03 5 GLU B CA 1
ATOM 1663 C C . GLU B 1 5 ? 52.031 19.359 1.889 1 50.03 5 GLU B C 1
ATOM 1665 O O . GLU B 1 5 ? 50.938 19.828 2.217 1 50.03 5 GLU B O 1
ATOM 1670 N N . SER B 1 6 ? 52.094 18.906 0.656 1 53.94 6 SER B N 1
ATOM 1671 C CA . SER B 1 6 ? 51.031 18.141 0.014 1 53.94 6 SER B CA 1
ATOM 1672 C C . SER B 1 6 ? 50.531 17.031 0.923 1 53.94 6 SER B C 1
ATOM 1674 O O . SER B 1 6 ? 51.312 16.234 1.439 1 53.94 6 SER B O 1
ATOM 1676 N N . VAL B 1 7 ? 49.594 17.281 1.712 1 62.06 7 VAL B N 1
ATOM 1677 C CA . VAL B 1 7 ? 48.938 16.156 2.396 1 62.06 7 VAL B CA 1
ATOM 1678 C C . VAL B 1 7 ? 48.938 14.93 1.49 1 62.06 7 VAL B C 1
ATOM 1680 O O . VAL B 1 7 ? 48.562 15.016 0.324 1 62.06 7 VAL B O 1
ATOM 1683 N N . PRO B 1 8 ? 49.625 13.906 1.862 1 58.44 8 PRO B N 1
ATOM 1684 C CA . PRO B 1 8 ? 49.75 12.719 1.005 1 58.44 8 PRO B CA 1
ATOM 1685 C C . PRO B 1 8 ? 48.406 12.227 0.479 1 58.44 8 PRO B C 1
ATOM 1687 O O . PRO B 1 8 ? 47.375 12.367 1.156 1 58.44 8 PRO B O 1
ATOM 1690 N N . ARG B 1 9 ? 48.312 11.867 -0.745 1 63.47 9 ARG B N 1
ATOM 1691 C CA . ARG B 1 9 ? 47.188 11.328 -1.498 1 63.47 9 ARG B CA 1
ATOM 1692 C C . ARG B 1 9 ? 46.406 10.305 -0.672 1 63.47 9 ARG B C 1
ATOM 1694 O O . ARG B 1 9 ? 45.188 10.227 -0.748 1 63.47 9 ARG B O 1
ATOM 1701 N N . SER B 1 10 ? 47.094 9.602 0.105 1 58.38 10 SER B N 1
ATOM 1702 C CA . SER B 1 10 ? 46.469 8.57 0.923 1 58.38 10 SER B CA 1
ATOM 1703 C C . SER B 1 10 ? 45.562 9.172 1.974 1 58.38 10 SER B C 1
ATOM 1705 O O . SER B 1 10 ? 44.469 8.641 2.242 1 58.38 10 SER B O 1
ATOM 1707 N N . LYS B 1 11 ? 45.906 10.258 2.492 1 55.75 11 LYS B N 1
ATOM 1708 C CA . LYS B 1 11 ? 45.094 10.914 3.514 1 55.75 11 LYS B CA 1
ATOM 1709 C C . LYS B 1 11 ? 43.875 11.602 2.896 1 55.75 11 LYS B C 1
ATOM 1711 O O . LYS B 1 11 ? 42.812 11.609 3.488 1 55.75 11 LYS B O 1
ATOM 1716 N N . ARG B 1 12 ? 44.094 12.203 1.72 1 57.38 12 ARG B N 1
ATOM 1717 C CA . ARG B 1 12 ? 42.969 12.828 1.008 1 57.38 12 ARG B CA 1
ATOM 1718 C C . ARG B 1 12 ? 41.938 11.789 0.626 1 57.38 12 ARG B C 1
ATOM 1720 O O . ARG B 1 12 ? 40.719 12.047 0.715 1 57.38 12 ARG B O 1
ATOM 1727 N N . ARG B 1 13 ? 42.438 10.633 0.242 1 54.19 13 ARG B N 1
ATOM 1728 C CA . ARG B 1 13 ? 41.5 9.562 -0.109 1 54.19 13 ARG B CA 1
ATOM 1729 C C . ARG B 1 13 ? 40.75 9.062 1.12 1 54.19 13 ARG B C 1
ATOM 1731 O O . ARG B 1 13 ? 39.562 8.781 1.05 1 54.19 13 ARG B O 1
ATOM 1738 N N . ALA B 1 14 ? 41.438 9.047 2.168 1 55.59 14 ALA B N 1
ATOM 1739 C CA . ALA B 1 14 ? 40.844 8.578 3.412 1 55.59 14 ALA B CA 1
ATOM 1740 C C . ALA B 1 14 ? 39.812 9.578 3.934 1 55.59 14 ALA B C 1
ATOM 1742 O O . ALA B 1 14 ? 38.75 9.18 4.453 1 55.59 14 ALA B O 1
ATOM 1743 N N . THR B 1 15 ? 40.094 10.805 3.818 1 52.91 15 THR B N 1
ATOM 1744 C CA . THR B 1 15 ? 39.156 11.844 4.246 1 52.91 15 THR B CA 1
ATOM 1745 C C . THR B 1 15 ? 37.906 11.859 3.369 1 52.91 15 THR B C 1
ATOM 1747 O O . THR B 1 15 ? 36.812 12 3.869 1 52.91 15 THR B O 1
ATOM 1750 N N . SER B 1 16 ? 38.156 11.656 2.08 1 56.09 16 SER B N 1
ATOM 1751 C CA . SER B 1 16 ? 37.031 11.609 1.146 1 56.09 16 SER B CA 1
ATOM 1752 C C . SER B 1 16 ? 36.125 10.414 1.429 1 56.09 16 SER B C 1
ATOM 1754 O O . SER B 1 16 ? 34.906 10.523 1.38 1 56.09 16 SER B O 1
ATOM 1756 N N . GLN B 1 17 ? 36.812 9.305 1.654 1 54.84 17 GLN B N 1
ATOM 1757 C CA . GLN B 1 17 ? 36.031 8.109 1.962 1 54.84 17 GLN B CA 1
ATOM 1758 C C . GLN B 1 17 ? 35.281 8.258 3.281 1 54.84 17 GLN B C 1
ATOM 1760 O O . GLN B 1 17 ? 34.125 7.832 3.4 1 54.84 17 GLN B O 1
ATOM 1765 N N . LYS B 1 18 ? 35.969 8.812 4.191 1 55.38 18 LYS B N 1
ATOM 1766 C CA . LYS B 1 18 ? 35.312 9.078 5.477 1 55.38 18 LYS B CA 1
ATOM 1767 C C . LYS B 1 18 ? 34.156 10.039 5.32 1 55.38 18 LYS B C 1
ATOM 1769 O O . LYS B 1 18 ? 33.094 9.859 5.945 1 55.38 18 LYS B O 1
ATOM 1774 N N . SER B 1 19 ? 34.469 11 4.484 1 63.47 19 SER B N 1
ATOM 1775 C CA . SER B 1 19 ? 33.406 11.969 4.219 1 63.47 19 SER B CA 1
ATOM 1776 C C . SER B 1 19 ? 32.188 11.305 3.543 1 63.47 19 SER B C 1
ATOM 1778 O O . SER B 1 19 ? 31.047 11.594 3.889 1 63.47 19 SER B O 1
ATOM 1780 N N . LEU B 1 20 ? 32.562 10.398 2.633 1 69.12 20 LEU B N 1
ATOM 1781 C CA . LEU B 1 20 ? 31.484 9.672 1.939 1 69.12 20 LEU B CA 1
ATOM 1782 C C . LEU B 1 20 ? 30.734 8.766 2.902 1 69.12 20 LEU B C 1
ATOM 1784 O O . LEU B 1 20 ? 29.516 8.641 2.812 1 69.12 20 LEU B O 1
ATOM 1788 N N . GLY B 1 21 ? 31.516 8.344 3.795 1 77.94 21 GLY B N 1
ATOM 1789 C CA . GLY B 1 21 ? 30.922 7.492 4.805 1 77.94 21 GLY B CA 1
ATOM 1790 C C . GLY B 1 21 ? 29.969 8.234 5.719 1 77.94 21 GLY B C 1
ATOM 1791 O O . GLY B 1 21 ? 28.859 7.762 5.984 1 77.94 21 GLY B O 1
ATOM 1792 N N . ARG B 1 22 ? 30.375 9.484 6.039 1 85.44 22 ARG B N 1
ATOM 1793 C CA . ARG B 1 22 ? 29.547 10.289 6.934 1 85.44 22 ARG B CA 1
ATOM 1794 C C . ARG B 1 22 ? 28.297 10.781 6.219 1 85.44 22 ARG B C 1
ATOM 1796 O O . ARG B 1 22 ? 27.203 10.789 6.801 1 85.44 22 ARG B O 1
ATOM 1803 N N . ARG B 1 23 ? 28.531 11.133 4.953 1 91.12 23 ARG B N 1
ATOM 1804 C CA . ARG B 1 23 ? 27.391 11.594 4.152 1 91.12 23 ARG B CA 1
ATOM 1805 C C . ARG B 1 23 ? 26.344 10.5 4 1 91.12 23 ARG B C 1
ATOM 1807 O O . ARG B 1 23 ? 25.156 10.758 4.156 1 91.12 23 ARG B O 1
ATOM 1814 N N . SER B 1 24 ? 26.828 9.328 3.789 1 92.69 24 SER B N 1
ATOM 1815 C CA . SER B 1 24 ? 25.938 8.188 3.641 1 92.69 24 SER B CA 1
ATOM 1816 C C . SER B 1 24 ? 25.203 7.891 4.945 1 92.69 24 SER B C 1
ATOM 1818 O O . SER B 1 24 ? 24.016 7.527 4.93 1 92.69 24 SER B O 1
ATOM 1820 N N . GLU B 1 25 ? 25.859 8.031 5.957 1 93 25 GLU B N 1
ATOM 1821 C CA . GLU B 1 25 ? 25.25 7.809 7.266 1 93 25 GLU B CA 1
ATOM 1822 C C . GLU B 1 25 ? 24.141 8.82 7.535 1 93 25 GLU B C 1
ATOM 1824 O O . GLU B 1 25 ? 23.062 8.461 8.023 1 93 25 GLU B O 1
ATOM 1829 N N . LEU B 1 26 ? 24.422 10.062 7.207 1 94.12 26 LEU B N 1
ATOM 1830 C CA . LEU B 1 26 ? 23.438 11.125 7.418 1 94.12 26 LEU B CA 1
ATOM 1831 C C . LEU B 1 26 ? 22.203 10.906 6.547 1 94.12 26 LEU B C 1
ATOM 1833 O O . LEU B 1 26 ? 21.078 11.117 6.996 1 94.12 26 LEU B O 1
ATOM 1837 N N . LEU B 1 27 ? 22.453 10.43 5.371 1 96 27 LEU B N 1
ATOM 1838 C CA . LEU B 1 27 ? 21.344 10.164 4.469 1 96 27 LEU B CA 1
ATOM 1839 C C . LEU B 1 27 ? 20.5 8.992 4.965 1 96 27 LEU B C 1
ATOM 1841 O O . LEU B 1 27 ? 19.281 8.984 4.816 1 96 27 LEU B O 1
ATOM 1845 N N . ALA B 1 28 ? 21.156 8.055 5.566 1 95.75 28 ALA B N 1
ATOM 1846 C CA . ALA B 1 28 ? 20.438 6.918 6.129 1 95.75 28 ALA B CA 1
ATOM 1847 C C . ALA B 1 28 ? 19.547 7.355 7.285 1 95.75 28 ALA B C 1
ATOM 1849 O O . ALA B 1 28 ? 18.391 6.918 7.395 1 95.75 28 ALA B O 1
ATOM 1850 N N . ILE B 1 29 ? 19.984 8.203 8.062 1 96.06 29 ILE B N 1
ATOM 1851 C CA . ILE B 1 29 ? 19.219 8.742 9.18 1 96.06 29 ILE B CA 1
ATOM 1852 C C . ILE B 1 29 ? 18.047 9.562 8.664 1 96.06 29 ILE B C 1
ATOM 1854 O O . ILE B 1 29 ? 16.922 9.414 9.148 1 96.06 29 ILE B O 1
ATOM 1858 N N . ALA B 1 30 ? 18.344 10.406 7.695 1 96.06 30 ALA B N 1
ATOM 1859 C CA . ALA B 1 30 ? 17.281 11.219 7.09 1 96.06 30 ALA B CA 1
ATOM 1860 C C . ALA B 1 30 ? 16.188 10.344 6.488 1 96.06 30 ALA B C 1
ATOM 1862 O O . ALA B 1 30 ? 15 10.594 6.707 1 96.06 30 ALA B O 1
ATOM 1863 N N . ALA B 1 31 ? 16.609 9.289 5.797 1 95.44 31 ALA B N 1
ATOM 1864 C CA . ALA B 1 31 ? 15.664 8.383 5.164 1 95.44 31 ALA B CA 1
ATOM 1865 C C . ALA B 1 31 ? 14.75 7.734 6.199 1 95.44 31 ALA B C 1
ATOM 1867 O O . ALA B 1 31 ? 13.539 7.637 5.996 1 95.44 31 ALA B O 1
ATOM 1868 N N . GLU B 1 32 ? 15.367 7.355 7.219 1 95.31 32 GLU B N 1
ATOM 1869 C CA . GLU B 1 32 ? 14.594 6.75 8.297 1 95.31 32 GLU B CA 1
ATOM 1870 C C . GLU B 1 32 ? 13.57 7.73 8.867 1 95.31 32 GLU B C 1
ATOM 1872 O O . GLU B 1 32 ? 12.398 7.391 9.031 1 95.31 32 GLU B O 1
ATOM 1877 N N . MET B 1 33 ? 14 8.898 9.094 1 94.12 33 MET B N 1
ATOM 1878 C CA . MET B 1 33 ? 13.117 9.898 9.688 1 94.12 33 MET B CA 1
ATOM 1879 C C . MET B 1 33 ? 12.016 10.305 8.711 1 94.12 33 MET B C 1
ATOM 1881 O O . MET B 1 33 ? 10.852 10.414 9.094 1 94.12 33 MET B O 1
ATOM 1885 N N . PHE B 1 34 ? 12.422 10.523 7.438 1 91.5 34 PHE B N 1
ATOM 1886 C CA . PHE B 1 34 ? 11.422 10.844 6.426 1 91.5 34 PHE B CA 1
ATOM 1887 C C . PHE B 1 34 ? 10.367 9.742 6.336 1 91.5 34 PHE B C 1
ATOM 1889 O O . PHE B 1 34 ? 9.172 10.023 6.258 1 91.5 34 PHE B O 1
ATOM 1896 N N . ALA B 1 35 ? 10.805 8.523 6.398 1 90.12 35 ALA B N 1
ATOM 1897 C CA . ALA B 1 35 ? 9.922 7.379 6.188 1 90.12 35 ALA B CA 1
ATOM 1898 C C . ALA B 1 35 ? 9.023 7.152 7.398 1 90.12 35 ALA B C 1
ATOM 1900 O O . ALA B 1 35 ? 7.859 6.766 7.25 1 90.12 35 ALA B O 1
ATOM 1901 N N . THR B 1 36 ? 9.523 7.414 8.633 1 88.19 36 THR B N 1
ATOM 1902 C CA . THR B 1 36 ? 8.797 7.035 9.836 1 88.19 36 THR B CA 1
ATOM 1903 C C . THR B 1 36 ? 7.98 8.211 10.367 1 88.19 36 THR B C 1
ATOM 1905 O O . THR B 1 36 ? 6.855 8.023 10.844 1 88.19 36 THR B O 1
ATOM 1908 N N . ARG B 1 37 ? 8.453 9.406 10.156 1 84.31 37 ARG B N 1
ATOM 1909 C CA . ARG B 1 37 ? 7.777 10.578 10.711 1 84.31 37 ARG B CA 1
ATOM 1910 C C . ARG B 1 37 ? 7.059 11.367 9.617 1 84.31 37 ARG B C 1
ATOM 1912 O O . ARG B 1 37 ? 6.145 12.141 9.906 1 84.31 37 ARG B O 1
ATOM 1919 N N . GLY B 1 38 ? 7.457 11.102 8.461 1 84.62 38 GLY B N 1
ATOM 1920 C CA . GLY B 1 38 ? 6.965 11.906 7.355 1 84.62 38 GLY B CA 1
ATOM 1921 C C . GLY B 1 38 ? 7.922 13.016 6.949 1 84.62 38 GLY B C 1
ATOM 1922 O O . GLY B 1 38 ? 8.586 13.617 7.797 1 84.62 38 GLY B O 1
ATOM 1923 N N . TYR B 1 39 ? 7.934 13.312 5.719 1 85.75 39 TYR B N 1
ATOM 1924 C CA . TYR B 1 39 ? 8.844 14.312 5.172 1 85.75 39 TYR B CA 1
ATOM 1925 C C . TYR B 1 39 ? 8.523 15.695 5.734 1 85.75 39 TYR B C 1
ATOM 1927 O O . TYR B 1 39 ? 9.422 16.391 6.219 1 85.75 39 TYR B O 1
ATOM 1935 N N . ALA B 1 40 ? 7.32 16.078 5.688 1 80.81 40 ALA B N 1
ATOM 1936 C CA . ALA B 1 40 ? 6.914 17.422 6.121 1 80.81 40 ALA B CA 1
ATOM 1937 C C . ALA B 1 40 ? 7.152 17.609 7.617 1 80.81 40 ALA B C 1
ATOM 1939 O O . ALA B 1 40 ? 7.488 18.703 8.062 1 80.81 40 ALA B O 1
ATOM 1940 N N . GLN B 1 41 ? 7.105 16.547 8.32 1 83.88 41 GLN B N 1
ATOM 1941 C CA . GLN B 1 41 ? 7.168 16.625 9.781 1 83.88 41 GLN B CA 1
ATOM 1942 C C . GLN B 1 41 ? 8.609 16.547 10.273 1 83.88 41 GLN B C 1
ATOM 1944 O O . GLN B 1 41 ? 8.875 16.719 11.461 1 83.88 41 GLN B O 1
ATOM 1949 N N . THR B 1 42 ? 9.516 16.297 9.359 1 91.06 42 THR B N 1
ATOM 1950 C CA . THR B 1 42 ? 10.922 16.172 9.734 1 91.06 42 THR B CA 1
ATOM 1951 C C . THR B 1 42 ? 11.695 17.438 9.391 1 91.06 42 THR B C 1
ATOM 1953 O O . THR B 1 42 ? 11.57 17.969 8.289 1 91.06 42 THR B O 1
ATOM 1956 N N . THR B 1 43 ? 12.477 17.922 10.391 1 92.81 43 THR B N 1
ATOM 1957 C CA . THR B 1 43 ? 13.297 19.094 10.156 1 92.81 43 THR B CA 1
ATOM 1958 C C . THR B 1 43 ? 14.773 18.734 10.086 1 92.81 43 THR B C 1
ATOM 1960 O O . THR B 1 43 ? 15.156 17.625 10.461 1 92.81 43 THR B O 1
ATOM 1963 N N . VAL B 1 44 ? 15.484 19.656 9.539 1 93.25 44 VAL B N 1
ATOM 1964 C CA . VAL B 1 44 ? 16.938 19.484 9.5 1 93.25 44 VAL B CA 1
ATOM 1965 C C . VAL B 1 44 ? 17.484 19.391 10.922 1 93.25 44 VAL B C 1
ATOM 1967 O O . VAL B 1 44 ? 18.422 18.641 11.18 1 93.25 44 VAL B O 1
ATOM 1970 N N . ARG B 1 45 ? 16.938 20.125 11.797 1 94 45 ARG B N 1
ATOM 1971 C CA . ARG B 1 45 ? 17.328 20.062 13.203 1 94 45 ARG B CA 1
ATOM 1972 C C . ARG B 1 45 ? 17.109 18.672 13.773 1 94 45 ARG B C 1
ATOM 1974 O O . ARG B 1 45 ? 17.953 18.141 14.492 1 94 45 ARG B O 1
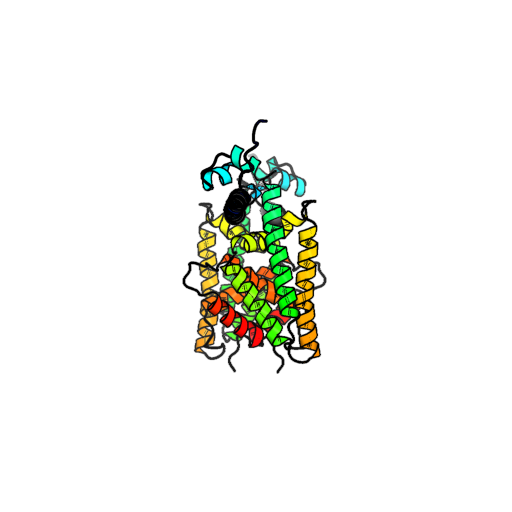ATOM 1981 N N . ASP B 1 46 ? 15.984 18.094 13.453 1 95.62 46 ASP B N 1
ATOM 1982 C CA . ASP B 1 46 ? 15.695 16.734 13.891 1 95.62 46 ASP B CA 1
ATOM 1983 C C . ASP B 1 46 ? 16.781 15.758 13.43 1 95.62 46 ASP B C 1
ATOM 1985 O O . ASP B 1 46 ? 17.203 14.898 14.195 1 95.62 46 ASP B O 1
ATOM 1989 N N . ILE B 1 47 ? 17.172 15.914 12.188 1 96.12 47 ILE B N 1
ATOM 1990 C CA . ILE B 1 47 ? 18.172 15.031 11.594 1 96.12 47 ILE B CA 1
ATOM 1991 C C . ILE B 1 47 ? 19.516 15.234 12.273 1 96.12 47 ILE B C 1
ATOM 1993 O O . ILE B 1 47 ? 20.219 14.266 12.594 1 96.12 47 ILE B O 1
ATOM 1997 N N . GLY B 1 48 ? 19.906 16.469 12.477 1 95.06 48 GLY B N 1
ATOM 1998 C CA . GLY B 1 48 ? 21.125 16.781 13.211 1 95.06 48 GLY B CA 1
ATOM 1999 C C . GLY B 1 48 ? 21.156 16.172 14.594 1 95.06 48 GLY B C 1
ATOM 2000 O O . GLY B 1 48 ? 22.141 15.523 14.977 1 95.06 48 GLY B O 1
ATOM 2001 N N . ASP B 1 49 ? 20.094 16.312 15.328 1 95.81 49 ASP B N 1
ATOM 2002 C CA . ASP B 1 49 ? 19.969 15.766 16.672 1 95.81 49 ASP B CA 1
ATOM 2003 C C . ASP B 1 49 ? 20.125 14.25 16.672 1 95.81 49 ASP B C 1
ATOM 2005 O O . ASP B 1 49 ? 20.828 13.688 17.516 1 95.81 49 ASP B O 1
ATOM 2009 N N . ALA B 1 50 ? 19.547 13.656 15.727 1 95.19 50 ALA B N 1
ATOM 2010 C CA . ALA B 1 50 ? 19.594 12.203 15.633 1 95.19 50 ALA B CA 1
ATOM 2011 C C . ALA B 1 50 ? 21.016 11.727 15.297 1 95.19 50 ALA B C 1
ATOM 2013 O O . ALA B 1 50 ? 21.422 10.648 15.727 1 95.19 50 ALA B O 1
ATOM 2014 N N . ALA B 1 51 ? 21.656 12.523 14.555 1 94.12 51 ALA B N 1
ATOM 2015 C CA . ALA B 1 51 ? 23.016 12.172 14.125 1 94.12 51 ALA B CA 1
ATOM 2016 C C . ALA B 1 51 ? 24.047 12.602 15.156 1 94.12 51 ALA B C 1
ATOM 2018 O O . ALA B 1 51 ? 25.234 12.289 15.031 1 94.12 51 ALA B O 1
ATOM 2019 N N . GLY B 1 52 ? 23.578 13.344 16.125 1 94 52 GLY B N 1
ATOM 2020 C CA . GLY B 1 52 ? 24.484 13.828 17.156 1 94 52 GLY B CA 1
ATOM 2021 C C . GLY B 1 52 ? 25.359 14.969 16.688 1 94 52 GLY B C 1
ATOM 2022 O O . GLY B 1 52 ? 26.516 15.078 17.094 1 94 52 GLY B O 1
ATOM 2023 N N . ILE B 1 53 ? 24.844 15.711 15.75 1 91.44 53 ILE B N 1
ATOM 2024 C CA . ILE B 1 53 ? 25.594 16.859 15.25 1 91.44 53 ILE B CA 1
ATOM 2025 C C . ILE B 1 53 ? 24.703 18.094 15.234 1 91.44 53 ILE B C 1
ATOM 2027 O O . ILE B 1 53 ? 23.484 17.984 15.352 1 91.44 53 ILE B O 1
ATOM 2031 N N . LEU B 1 54 ? 25.406 19.234 15.102 1 88 54 LEU B N 1
ATOM 2032 C CA . LEU B 1 54 ? 24.672 20.484 14.984 1 88 54 LEU B CA 1
ATOM 2033 C C . LEU B 1 54 ? 24.031 20.609 13.602 1 88 54 LEU B C 1
ATOM 2035 O O . LEU B 1 54 ? 24.609 20.172 12.602 1 88 54 LEU B O 1
ATOM 2039 N N . SER B 1 55 ? 22.891 21.312 13.547 1 86.94 55 SER B N 1
ATOM 2040 C CA . SER B 1 55 ? 22.203 21.547 12.289 1 86.94 55 SER B CA 1
ATOM 2041 C C . SER B 1 55 ? 23.094 22.266 11.281 1 86.94 55 SER B C 1
ATOM 2043 O O . SER B 1 55 ? 23.047 21.984 10.086 1 86.94 55 SER B O 1
ATOM 2045 N N . GLY B 1 56 ? 23.953 23.156 11.797 1 85.5 56 GLY B N 1
ATOM 2046 C CA . GLY B 1 56 ? 24.891 23.875 10.945 1 85.5 56 GLY B CA 1
ATOM 2047 C C . GLY B 1 56 ? 25.859 22.953 10.219 1 85.5 56 GLY B C 1
ATOM 2048 O O . GLY B 1 56 ? 26.188 23.203 9.055 1 85.5 56 GLY B O 1
ATOM 2049 N N . SER B 1 57 ? 26.219 21.906 10.812 1 86.06 57 SER B N 1
ATOM 2050 C CA . SER B 1 57 ? 27.125 20.922 10.227 1 86.06 57 SER B CA 1
ATOM 2051 C C . SER B 1 57 ? 26.453 20.188 9.062 1 86.06 57 SER B C 1
ATOM 2053 O O . SER B 1 57 ? 27.125 19.828 8.086 1 86.06 57 SER B O 1
ATOM 2055 N N . LEU B 1 58 ? 25.109 19.969 9.133 1 88.44 58 LEU B N 1
ATOM 2056 C CA . LEU B 1 58 ? 24.391 19.297 8.062 1 88.44 58 LEU B CA 1
ATOM 2057 C C . LEU B 1 58 ? 24.391 20.141 6.785 1 88.44 58 LEU B C 1
ATOM 2059 O O . LEU B 1 58 ? 24.5 19.594 5.684 1 88.44 58 LEU B O 1
ATOM 2063 N N . TYR B 1 59 ? 24.375 21.406 7.027 1 85.62 59 TYR B N 1
ATOM 2064 C CA . TYR B 1 59 ? 24.328 22.312 5.891 1 85.62 59 TYR B CA 1
ATOM 2065 C C . TYR B 1 59 ? 25.656 22.344 5.152 1 85.62 59 TYR B C 1
ATOM 2067 O O . TYR B 1 59 ? 25.719 22.797 4.004 1 85.62 59 TYR B O 1
ATOM 2075 N N . HIS B 1 60 ? 26.734 21.859 5.809 1 85.56 60 HIS B N 1
ATOM 2076 C CA . HIS B 1 60 ? 28.016 21.719 5.125 1 85.56 60 HIS B CA 1
ATOM 2077 C C . HIS B 1 60 ? 28 20.531 4.168 1 85.56 60 HIS B C 1
ATOM 2079 O O . HIS B 1 60 ? 28.766 20.5 3.205 1 85.56 60 HIS B O 1
ATOM 2085 N N . HIS B 1 61 ? 27.016 19.719 4.422 1 87.69 61 HIS B N 1
ATOM 2086 C CA . HIS B 1 61 ? 26.969 18.5 3.633 1 87.69 61 HIS B CA 1
ATOM 2087 C C . HIS B 1 61 ? 25.844 18.562 2.598 1 87.69 61 HIS B C 1
ATOM 2089 O O . HIS B 1 61 ? 25.938 17.922 1.544 1 87.69 61 HIS B O 1
ATOM 2095 N N . PHE B 1 62 ? 24.766 19.266 2.99 1 92.06 62 PHE B N 1
ATOM 2096 C CA . PHE B 1 62 ? 23.594 19.281 2.121 1 92.06 62 PHE B CA 1
ATOM 2097 C C . PHE B 1 62 ? 23.031 20.703 2.014 1 92.06 62 PHE B C 1
ATOM 2099 O O . PHE B 1 62 ? 22.969 21.422 3.006 1 92.06 62 PHE B O 1
ATOM 2106 N N . ASP B 1 63 ? 22.547 20.969 0.856 1 89.75 63 ASP B N 1
ATOM 2107 C CA . ASP B 1 63 ? 22.016 22.297 0.59 1 89.75 63 ASP B CA 1
ATOM 2108 C C . ASP B 1 63 ? 20.672 22.5 1.287 1 89.75 63 ASP B C 1
ATOM 2110 O O . ASP B 1 63 ? 20.312 23.625 1.658 1 89.75 63 ASP B O 1
ATOM 2114 N N . SER B 1 64 ? 19.938 21.453 1.387 1 89.81 64 SER B N 1
ATOM 2115 C CA . SER B 1 64 ? 18.594 21.547 1.956 1 89.81 64 SER B CA 1
ATOM 2116 C C . SER B 1 64 ? 18.047 20.172 2.287 1 89.81 64 SER B C 1
ATOM 2118 O O . SER B 1 64 ? 18.625 19.141 1.897 1 89.81 64 SER B O 1
ATOM 2120 N N . LYS B 1 65 ? 16.953 20.172 2.984 1 90.94 65 LYS B N 1
ATOM 2121 C CA . LYS B 1 65 ? 16.203 18.953 3.242 1 90.94 65 LYS B CA 1
ATOM 2122 C C . LYS B 1 65 ? 15.75 18.297 1.938 1 90.94 65 LYS B C 1
ATOM 2124 O O . LYS B 1 65 ? 15.789 17.078 1.802 1 90.94 65 LYS B O 1
ATOM 2129 N N . GLU B 1 66 ? 15.375 19.109 1.029 1 89.12 66 GLU B N 1
ATOM 2130 C CA . GLU B 1 66 ? 14.945 18.641 -0.281 1 89.12 66 GLU B CA 1
ATOM 2131 C C . GLU B 1 66 ? 16.094 17.969 -1.029 1 89.12 66 GLU B C 1
ATOM 2133 O O . GLU B 1 66 ? 15.883 16.953 -1.704 1 89.12 66 GLU B O 1
ATOM 2138 N N . ALA B 1 67 ? 17.203 18.5 -0.873 1 91.31 67 ALA B N 1
ATOM 2139 C CA . ALA B 1 67 ? 18.375 17.922 -1.518 1 91.31 67 ALA B CA 1
ATOM 2140 C C . ALA B 1 67 ? 18.688 16.531 -0.948 1 91.31 67 ALA B C 1
ATOM 2142 O O . ALA B 1 67 ? 19.125 15.641 -1.675 1 91.31 67 ALA B O 1
ATOM 2143 N N . MET B 1 68 ? 18.5 16.422 0.358 1 92.31 68 MET B N 1
ATOM 2144 C CA . MET B 1 68 ? 18.703 15.117 0.991 1 92.31 68 MET B CA 1
ATOM 2145 C C . MET B 1 68 ? 17.734 14.086 0.425 1 92.31 68 MET B C 1
ATOM 2147 O O . MET B 1 68 ? 18.141 12.977 0.063 1 92.31 68 MET B O 1
ATOM 2151 N N . LEU B 1 69 ? 16.469 14.469 0.302 1 91.88 69 LEU B N 1
ATOM 2152 C CA . LEU B 1 69 ? 15.445 13.578 -0.239 1 91.88 69 LEU B CA 1
ATOM 2153 C C . LEU B 1 69 ? 15.766 13.203 -1.682 1 91.88 69 LEU B C 1
ATOM 2155 O O . LEU B 1 69 ? 15.664 12.031 -2.059 1 91.88 69 LEU B O 1
ATOM 2159 N N . ASP B 1 70 ? 16.141 14.188 -2.42 1 91.06 70 ASP B N 1
ATOM 2160 C CA . ASP B 1 70 ? 16.5 13.977 -3.82 1 91.06 70 ASP B CA 1
ATOM 2161 C C . ASP B 1 70 ? 17.625 12.953 -3.951 1 91.06 70 ASP B C 1
ATOM 2163 O O . ASP B 1 70 ? 17.531 12.023 -4.75 1 91.06 70 ASP B O 1
ATOM 2167 N N . GLU B 1 71 ? 18.594 13.102 -3.18 1 92.88 71 GLU B N 1
ATOM 2168 C CA . GLU B 1 71 ? 19.75 12.203 -3.246 1 92.88 71 GLU B CA 1
ATOM 2169 C C . GLU B 1 71 ? 19.375 10.789 -2.814 1 92.88 71 GLU B C 1
ATOM 2171 O O . GLU B 1 71 ? 19.797 9.812 -3.434 1 92.88 71 GLU B O 1
ATOM 2176 N N . ILE B 1 72 ? 18.594 10.656 -1.795 1 94.06 72 ILE B N 1
ATOM 2177 C CA . ILE B 1 72 ? 18.141 9.359 -1.307 1 94.06 72 ILE B CA 1
ATOM 2178 C C . ILE B 1 72 ? 17.375 8.633 -2.408 1 94.06 72 ILE B C 1
ATOM 2180 O O . ILE B 1 72 ? 17.672 7.48 -2.725 1 94.06 72 ILE B O 1
ATOM 2184 N N . LEU B 1 73 ? 16.438 9.312 -3.076 1 93.38 73 LEU B N 1
ATOM 2185 C CA . LEU B 1 73 ? 15.57 8.688 -4.066 1 93.38 73 LEU B CA 1
ATOM 2186 C C . LEU B 1 73 ? 16.328 8.406 -5.359 1 93.38 73 LEU B C 1
ATOM 2188 O O . LEU B 1 73 ? 16.141 7.355 -5.973 1 93.38 73 LEU B O 1
ATOM 2192 N N . ARG B 1 74 ? 17.156 9.328 -5.715 1 92.62 74 ARG B N 1
ATOM 2193 C CA . ARG B 1 74 ? 17.922 9.133 -6.938 1 92.62 74 ARG B CA 1
ATOM 2194 C C . ARG B 1 74 ? 18.828 7.91 -6.828 1 92.62 74 ARG B C 1
ATOM 2196 O O . ARG B 1 74 ? 18.891 7.086 -7.742 1 92.62 74 ARG B O 1
ATOM 2203 N N . ASP B 1 75 ? 19.5 7.883 -5.73 1 94.75 75 ASP B N 1
ATOM 2204 C CA . ASP B 1 75 ? 20.375 6.742 -5.492 1 94.75 75 ASP B CA 1
ATOM 2205 C C . ASP B 1 75 ? 19.578 5.438 -5.453 1 94.75 75 ASP B C 1
ATOM 2207 O O . ASP B 1 75 ? 19.953 4.461 -6.102 1 94.75 75 ASP B O 1
ATOM 2211 N N . PHE B 1 76 ? 18.547 5.426 -4.75 1 96.38 76 PHE B N 1
ATOM 2212 C CA . PHE B 1 76 ? 17.734 4.227 -4.586 1 96.38 76 PHE B CA 1
ATOM 2213 C C . PHE B 1 76 ? 17.125 3.795 -5.918 1 96.38 76 PHE B C 1
ATOM 2215 O O . PHE B 1 76 ? 17.328 2.656 -6.352 1 96.38 76 PHE B O 1
ATOM 2222 N N . MET B 1 77 ? 16.438 4.66 -6.617 1 95.44 77 MET B N 1
ATOM 2223 C CA . MET B 1 77 ? 15.727 4.328 -7.844 1 95.44 77 MET B CA 1
ATOM 2224 C C . MET B 1 77 ? 16.688 3.961 -8.961 1 95.44 77 MET B C 1
ATOM 2226 O O . MET B 1 77 ? 16.406 3.078 -9.773 1 95.44 77 MET B O 1
ATOM 2230 N N . GLY B 1 78 ? 17.797 4.707 -8.961 1 96.12 78 GLY B N 1
ATOM 2231 C CA . GLY B 1 78 ? 18.812 4.352 -9.945 1 96.12 78 GLY B CA 1
ATOM 2232 C C . GLY B 1 78 ? 19.344 2.941 -9.773 1 96.12 78 GLY B C 1
ATOM 2233 O O . GLY B 1 78 ? 19.438 2.184 -10.742 1 96.12 78 GLY B O 1
ATOM 2234 N N . SER B 1 79 ? 19.703 2.635 -8.578 1 97.44 79 SER B N 1
ATOM 2235 C CA . SER B 1 79 ? 20.203 1.297 -8.281 1 97.44 79 SER B CA 1
ATOM 2236 C C . SER B 1 79 ? 19.141 0.235 -8.555 1 97.44 79 SER B C 1
ATOM 2238 O O . SER B 1 79 ? 19.438 -0.835 -9.086 1 97.44 79 SER B O 1
ATOM 2240 N N . LEU B 1 80 ? 17.922 0.487 -8.219 1 97.69 80 LEU B N 1
ATOM 2241 C CA . LEU B 1 80 ? 16.812 -0.431 -8.43 1 97.69 80 LEU B CA 1
ATOM 2242 C C . LEU B 1 80 ? 16.609 -0.697 -9.922 1 97.69 80 LEU B C 1
ATOM 2244 O O . LEU B 1 80 ? 16.516 -1.852 -10.344 1 97.69 80 LEU B O 1
ATOM 2248 N N . HIS B 1 81 ? 16.562 0.402 -10.664 1 98.06 81 HIS B N 1
ATOM 2249 C CA . HIS B 1 81 ? 16.375 0.286 -12.109 1 98.06 81 HIS B CA 1
ATOM 2250 C C . HIS B 1 81 ? 17.5 -0.532 -12.734 1 98.06 81 HIS B C 1
ATOM 2252 O O . HIS B 1 81 ? 17.25 -1.417 -13.555 1 98.06 81 HIS B O 1
ATOM 2258 N N . SER B 1 82 ? 18.719 -0.242 -12.328 1 98.38 82 SER B N 1
ATOM 2259 C CA . SER B 1 82 ? 19.875 -0.938 -12.883 1 98.38 82 SER B CA 1
ATOM 2260 C C . SER B 1 82 ? 19.828 -2.43 -12.57 1 98.38 82 SER B C 1
ATOM 2262 O O . SER B 1 82 ? 20.094 -3.262 -13.438 1 98.38 82 SER B O 1
ATOM 2264 N N . ALA B 1 83 ? 19.469 -2.744 -11.414 1 98.5 83 ALA B N 1
ATOM 2265 C CA . ALA B 1 83 ? 19.391 -4.148 -11.016 1 98.5 83 ALA B CA 1
ATOM 2266 C C . ALA B 1 83 ? 18.297 -4.879 -11.789 1 98.5 83 ALA B C 1
ATOM 2268 O O . ALA B 1 83 ? 18.516 -5.996 -12.273 1 98.5 83 ALA B O 1
ATOM 2269 N N . PHE B 1 84 ? 17.125 -4.285 -11.93 1 98.62 84 PHE B N 1
ATOM 2270 C CA . PHE B 1 84 ? 16.031 -4.887 -12.672 1 98.62 84 PHE B CA 1
ATOM 2271 C C . PHE B 1 84 ? 16.406 -5.082 -14.133 1 98.62 84 PHE B C 1
ATOM 2273 O O . PHE B 1 84 ? 16.094 -6.121 -14.727 1 98.62 84 PHE B O 1
ATOM 2280 N N . ALA B 1 85 ? 17.047 -4.062 -14.68 1 98.31 85 ALA B N 1
ATOM 2281 C CA . ALA B 1 85 ? 17.484 -4.16 -16.078 1 98.31 85 ALA B CA 1
ATOM 2282 C C . ALA B 1 85 ? 18.453 -5.316 -16.266 1 98.31 85 ALA B C 1
ATOM 2284 O O . ALA B 1 85 ? 18.375 -6.047 -17.25 1 98.31 85 ALA B O 1
ATOM 2285 N N . ALA B 1 86 ? 19.344 -5.465 -15.328 1 98.44 86 ALA B N 1
ATOM 2286 C CA . ALA B 1 86 ? 20.328 -6.543 -15.391 1 98.44 86 ALA B CA 1
ATOM 2287 C C . ALA B 1 86 ? 19.656 -7.906 -15.289 1 98.44 86 ALA B C 1
ATOM 2289 O O . ALA B 1 86 ? 20 -8.836 -16.031 1 98.44 86 ALA B O 1
ATOM 2290 N N . ILE B 1 87 ? 18.703 -8.062 -14.422 1 98.44 87 ILE B N 1
ATOM 2291 C CA . ILE B 1 87 ? 17.953 -9.312 -14.258 1 98.44 87 ILE B CA 1
ATOM 2292 C C . ILE B 1 87 ? 17.203 -9.641 -15.547 1 98.44 87 ILE B C 1
ATOM 2294 O O . ILE B 1 87 ? 17.219 -10.781 -16.016 1 98.44 87 ILE B O 1
ATOM 2298 N N . ALA B 1 88 ? 16.547 -8.633 -16.109 1 97.62 88 ALA B N 1
ATOM 2299 C CA . ALA B 1 88 ? 15.75 -8.812 -17.312 1 97.62 88 ALA B CA 1
ATOM 2300 C C . ALA B 1 88 ? 16.625 -9.188 -18.516 1 97.62 88 ALA B C 1
ATOM 2302 O O . ALA B 1 88 ? 16.156 -9.828 -19.453 1 97.62 88 ALA B O 1
ATOM 2303 N N . ALA B 1 89 ? 17.891 -8.812 -18.453 1 96 89 ALA B N 1
ATOM 2304 C CA . ALA B 1 89 ? 18.797 -9.031 -19.578 1 96 89 ALA B CA 1
ATOM 2305 C C . ALA B 1 89 ? 19.406 -10.43 -19.516 1 96 89 ALA B C 1
ATOM 2307 O O . ALA B 1 89 ? 20.078 -10.867 -20.453 1 96 89 ALA B O 1
ATOM 2308 N N . GLU B 1 90 ? 19.125 -11.062 -18.375 1 92.56 90 GLU B N 1
ATOM 2309 C CA . GLU B 1 90 ? 19.656 -12.422 -18.266 1 92.56 90 GLU B CA 1
ATOM 2310 C C . GLU B 1 90 ? 19.016 -13.344 -19.297 1 92.56 90 GLU B C 1
ATOM 2312 O O . GLU B 1 90 ? 17.844 -13.164 -19.672 1 92.56 90 GLU B O 1
ATOM 2317 N N . GLU B 1 91 ? 19.797 -14.203 -19.844 1 89.19 91 GLU B N 1
ATOM 2318 C CA . GLU B 1 91 ? 19.312 -15.148 -20.844 1 89.19 91 GLU B CA 1
ATOM 2319 C C . GLU B 1 91 ? 18.562 -16.297 -20.172 1 89.19 91 GLU B C 1
ATOM 2321 O O . GLU B 1 91 ? 19.016 -17.453 -20.203 1 89.19 91 GLU B O 1
ATOM 2326 N N . GLU B 1 92 ? 17.453 -16.047 -19.562 1 92.38 92 GLU B N 1
ATOM 2327 C CA . GLU B 1 92 ? 16.562 -17.016 -18.922 1 92.38 92 GLU B CA 1
ATOM 2328 C C . GLU B 1 92 ? 15.125 -16.875 -19.422 1 92.38 92 GLU B C 1
ATOM 2330 O O . GLU B 1 92 ? 14.812 -15.93 -20.156 1 92.38 92 GLU B O 1
ATOM 2335 N N . GLY B 1 93 ? 14.344 -17.891 -19.219 1 95.31 93 GLY B N 1
ATOM 2336 C CA . GLY B 1 93 ? 12.938 -17.812 -19.578 1 95.31 93 GLY B CA 1
ATOM 2337 C C . GLY B 1 93 ? 12.164 -16.812 -18.734 1 95.31 93 GLY B C 1
ATOM 2338 O O . GLY B 1 93 ? 12.633 -16.391 -17.672 1 95.31 93 GLY B O 1
ATOM 2339 N N . PRO B 1 94 ? 11.039 -16.375 -19.234 1 96.06 94 PRO B N 1
ATOM 2340 C CA . PRO B 1 94 ? 10.242 -15.344 -18.562 1 96.06 94 PRO B CA 1
ATOM 2341 C C . PRO B 1 94 ? 9.93 -15.688 -17.109 1 96.06 94 PRO B C 1
ATOM 2343 O O . PRO B 1 94 ? 9.875 -14.805 -16.25 1 96.06 94 PRO B O 1
ATOM 2346 N N . ARG B 1 95 ? 9.711 -16.922 -16.797 1 96.69 95 ARG B N 1
ATOM 2347 C CA . ARG B 1 95 ? 9.422 -17.312 -15.422 1 96.69 95 ARG B CA 1
ATOM 2348 C C . ARG B 1 95 ? 10.617 -17.047 -14.516 1 96.69 95 ARG B C 1
ATOM 2350 O O . ARG B 1 95 ? 10.469 -16.484 -13.43 1 96.69 95 ARG B O 1
ATOM 2357 N N . GLN B 1 96 ? 11.789 -17.484 -14.945 1 97.38 96 GLN B N 1
ATOM 2358 C CA . GLN B 1 96 ? 13 -17.297 -14.164 1 97.38 96 GLN B CA 1
ATOM 2359 C C . GLN B 1 96 ? 13.305 -15.812 -13.969 1 97.38 96 GLN B C 1
ATOM 2361 O O . GLN B 1 96 ? 13.742 -15.398 -12.898 1 97.38 96 GLN B O 1
ATOM 2366 N N . VAL B 1 97 ? 13.109 -15.055 -15 1 97.94 97 VAL B N 1
ATOM 2367 C CA . VAL B 1 97 ? 13.336 -13.617 -14.906 1 97.94 97 VAL B CA 1
ATOM 2368 C C . VAL B 1 97 ? 12.367 -13.008 -13.891 1 97.94 97 VAL B C 1
ATOM 2370 O O . VAL B 1 97 ? 12.773 -12.211 -13.039 1 97.94 97 VAL B O 1
ATOM 2373 N N . LEU B 1 98 ? 11.062 -13.375 -13.969 1 97.69 98 LEU B N 1
ATOM 2374 C CA . LEU B 1 98 ? 10.078 -12.867 -13.023 1 97.69 98 LEU B CA 1
ATOM 2375 C C . LEU B 1 98 ? 10.438 -13.266 -11.594 1 97.69 98 LEU B C 1
ATOM 2377 O O . LEU B 1 98 ? 10.305 -12.461 -10.672 1 97.69 98 LEU B O 1
ATOM 2381 N N . GLU B 1 99 ? 10.93 -14.5 -11.406 1 97.69 99 GLU B N 1
ATOM 2382 C CA . GLU B 1 99 ? 11.398 -14.961 -10.102 1 97.69 99 GLU B CA 1
ATOM 2383 C C . GLU B 1 99 ? 12.516 -14.062 -9.578 1 97.69 99 GLU B C 1
ATOM 2385 O O . GLU B 1 99 ? 12.508 -13.68 -8.406 1 97.69 99 GLU B O 1
ATOM 2390 N N . GLY B 1 100 ? 13.461 -13.781 -10.445 1 98 100 GLY B N 1
ATOM 2391 C CA . GLY B 1 100 ? 14.562 -12.906 -10.07 1 98 100 GLY B CA 1
ATOM 2392 C C . GLY B 1 100 ? 14.117 -11.516 -9.672 1 98 100 GLY B C 1
ATOM 2393 O O . GLY B 1 100 ? 14.617 -10.945 -8.695 1 98 100 GLY B O 1
ATOM 2394 N N . LEU B 1 101 ? 13.188 -10.93 -10.414 1 98.38 101 LEU B N 1
ATOM 2395 C CA . LEU B 1 101 ? 12.656 -9.602 -10.117 1 98.38 101 LEU B CA 1
ATOM 2396 C C . LEU B 1 101 ? 11.969 -9.586 -8.758 1 98.38 101 LEU B C 1
ATOM 2398 O O . LEU B 1 101 ? 12.188 -8.664 -7.957 1 98.38 101 LEU B O 1
ATOM 2402 N N . ILE B 1 102 ? 11.164 -10.594 -8.445 1 97.94 102 ILE B N 1
ATOM 2403 C CA . ILE B 1 102 ? 10.438 -10.688 -7.188 1 97.94 102 ILE B CA 1
ATOM 2404 C C . ILE B 1 102 ? 11.43 -10.859 -6.035 1 97.94 102 ILE B C 1
ATOM 2406 O O . ILE B 1 102 ? 11.352 -10.148 -5.031 1 97.94 102 ILE B O 1
ATOM 2410 N N . ARG B 1 103 ? 12.359 -11.742 -6.203 1 97.88 103 ARG B N 1
ATOM 2411 C CA . ARG B 1 103 ? 13.352 -12 -5.168 1 97.88 103 ARG B CA 1
ATOM 2412 C C . ARG B 1 103 ? 14.156 -10.75 -4.855 1 97.88 103 ARG B C 1
ATOM 2414 O O . ARG B 1 103 ? 14.367 -10.414 -3.689 1 97.88 103 ARG B O 1
ATOM 2421 N N . TYR B 1 104 ? 14.609 -10.078 -5.852 1 98.19 104 TYR B N 1
ATOM 2422 C CA . TYR B 1 104 ? 15.391 -8.859 -5.652 1 98.19 104 TYR B CA 1
ATOM 2423 C C . TYR B 1 104 ? 14.555 -7.793 -4.953 1 98.19 104 TYR B C 1
ATOM 2425 O O . TYR B 1 104 ? 15.055 -7.066 -4.094 1 98.19 104 TYR B O 1
ATOM 2433 N N . SER B 1 105 ? 13.289 -7.629 -5.363 1 98.06 105 SER B N 1
ATOM 2434 C CA . SER B 1 105 ? 12.398 -6.652 -4.742 1 98.06 105 SER B CA 1
ATOM 2435 C C . SER B 1 105 ? 12.273 -6.891 -3.242 1 98.06 105 SER B C 1
ATOM 2437 O O . SER B 1 105 ? 12.43 -5.965 -2.445 1 98.06 105 SER B O 1
ATOM 2439 N N . ILE B 1 106 ? 12.078 -8.141 -2.85 1 97.94 106 ILE B N 1
ATOM 2440 C CA . ILE B 1 106 ? 11.891 -8.484 -1.444 1 97.94 106 ILE B CA 1
ATOM 2441 C C . ILE B 1 106 ? 13.203 -8.297 -0.688 1 97.94 106 ILE B C 1
ATOM 2443 O O . ILE B 1 106 ? 13.211 -7.805 0.445 1 97.94 106 ILE B O 1
ATOM 2447 N N . ALA B 1 107 ? 14.289 -8.656 -1.312 1 97.88 107 ALA B N 1
ATOM 2448 C CA . ALA B 1 107 ? 15.602 -8.406 -0.718 1 97.88 107 ALA B CA 1
ATOM 2449 C C . ALA B 1 107 ? 15.836 -6.914 -0.506 1 97.88 107 ALA B C 1
ATOM 2451 O O . ALA B 1 107 ? 16.438 -6.512 0.485 1 97.88 107 ALA B O 1
ATOM 2452 N N . THR B 1 108 ? 15.414 -6.113 -1.443 1 97.94 108 THR B N 1
ATOM 2453 C CA . THR B 1 108 ? 15.562 -4.664 -1.354 1 97.94 108 THR B CA 1
ATOM 2454 C C . THR B 1 108 ? 14.766 -4.113 -0.175 1 97.94 108 THR B C 1
ATOM 2456 O O . THR B 1 108 ? 15.227 -3.211 0.526 1 97.94 108 THR B O 1
ATOM 2459 N N . ILE B 1 109 ? 13.57 -4.633 0.052 1 96.88 109 ILE B N 1
ATOM 2460 C CA . ILE B 1 109 ? 12.75 -4.238 1.192 1 96.88 109 ILE B CA 1
ATOM 2461 C C . ILE B 1 109 ? 13.492 -4.547 2.492 1 96.88 109 ILE B C 1
ATOM 2463 O O . ILE B 1 109 ? 13.438 -3.77 3.447 1 96.88 109 ILE B O 1
ATOM 2467 N N . HIS B 1 110 ? 14.148 -5.68 2.506 1 96.88 110 HIS B N 1
ATOM 2468 C CA . HIS B 1 110 ? 14.938 -6.086 3.664 1 96.88 110 HIS B CA 1
ATOM 2469 C C . HIS B 1 110 ? 16.125 -5.156 3.877 1 96.88 110 HIS B C 1
ATOM 2471 O O . HIS B 1 110 ? 16.375 -4.699 4.996 1 96.88 110 HIS B O 1
ATOM 2477 N N . ASP B 1 111 ? 16.797 -4.789 2.836 1 96.38 111 ASP B N 1
ATOM 2478 C CA . ASP B 1 111 ? 18.078 -4.094 2.916 1 96.38 111 ASP B CA 1
ATOM 2479 C C . ASP B 1 111 ? 17.875 -2.588 3.064 1 96.38 111 ASP B C 1
ATOM 2481 O O . ASP B 1 111 ? 18.672 -1.914 3.719 1 96.38 111 ASP B O 1
ATOM 2485 N N . ARG B 1 112 ? 16.875 -2.064 2.408 1 96.38 112 ARG B N 1
ATOM 2486 C CA . ARG B 1 112 ? 16.672 -0.62 2.336 1 96.38 112 ARG B CA 1
ATOM 2487 C C . ARG B 1 112 ? 15.211 -0.253 2.57 1 96.38 112 ARG B C 1
ATOM 2489 O O . ARG B 1 112 ? 14.602 0.434 1.749 1 96.38 112 ARG B O 1
ATOM 2496 N N . PRO B 1 113 ? 14.68 -0.691 3.744 1 95.31 113 PRO B N 1
ATOM 2497 C CA . PRO B 1 113 ? 13.25 -0.518 3.982 1 95.31 113 PRO B CA 1
ATOM 2498 C C . PRO B 1 113 ? 12.82 0.947 3.947 1 95.31 113 PRO B C 1
ATOM 2500 O O . PRO B 1 113 ? 11.734 1.265 3.449 1 95.31 113 PRO B O 1
ATOM 2503 N N . HIS B 1 114 ? 13.664 1.867 4.375 1 94.5 114 HIS B N 1
ATOM 2504 C CA . HIS B 1 114 ? 13.266 3.268 4.469 1 94.5 114 HIS B CA 1
ATOM 2505 C C . HIS B 1 114 ? 13.219 3.92 3.092 1 94.5 114 HIS B C 1
ATOM 2507 O O . HIS B 1 114 ? 12.297 4.691 2.797 1 94.5 114 HIS B O 1
ATOM 2513 N N . ALA B 1 115 ? 14.164 3.555 2.242 1 94.38 115 ALA B N 1
ATOM 2514 C CA . ALA B 1 115 ? 14.141 4.078 0.88 1 94.38 115 ALA B CA 1
ATOM 2515 C C . ALA B 1 115 ? 12.945 3.533 0.099 1 94.38 115 ALA B C 1
ATOM 2517 O O . ALA B 1 115 ? 12.312 4.262 -0.67 1 94.38 115 ALA B O 1
ATOM 2518 N N . VAL B 1 116 ? 12.586 2.293 0.362 1 95 116 VAL B N 1
ATOM 2519 C CA . VAL B 1 116 ? 11.43 1.67 -0.276 1 95 116 VAL B CA 1
ATOM 2520 C C . VAL B 1 116 ? 10.156 2.369 0.175 1 95 116 VAL B C 1
ATOM 2522 O O . VAL B 1 116 ? 9.305 2.713 -0.649 1 95 116 VAL B O 1
ATOM 2525 N N . ALA B 1 117 ? 10.109 2.574 1.427 1 91.69 117 ALA B N 1
ATOM 2526 C CA . ALA B 1 117 ? 8.93 3.238 1.979 1 91.69 117 ALA B CA 1
ATOM 2527 C C . ALA B 1 117 ? 8.766 4.637 1.39 1 91.69 117 ALA B C 1
ATOM 2529 O O . ALA B 1 117 ? 7.656 5.039 1.039 1 91.69 117 ALA B O 1
ATOM 2530 N N . LEU B 1 118 ? 9.82 5.371 1.245 1 90.25 118 LEU B N 1
ATOM 2531 C CA . LEU B 1 118 ? 9.789 6.719 0.685 1 90.25 118 LEU B CA 1
ATOM 2532 C C . LEU B 1 118 ? 9.367 6.688 -0.78 1 90.25 118 LEU B C 1
ATOM 2534 O O . LEU B 1 118 ? 8.531 7.492 -1.209 1 90.25 118 LEU B O 1
ATOM 2538 N N . TYR B 1 119 ? 9.922 5.75 -1.48 1 88.88 119 TYR B N 1
ATOM 2539 C CA . TYR B 1 119 ? 9.617 5.598 -2.9 1 88.88 119 TYR B CA 1
ATOM 2540 C C . TYR B 1 119 ? 8.172 5.18 -3.111 1 88.88 119 TYR B C 1
ATOM 2542 O O . TYR B 1 119 ? 7.473 5.746 -3.955 1 88.88 119 TYR B O 1
ATOM 2550 N N . GLN B 1 120 ? 7.641 4.293 -2.332 1 84.56 120 GLN B N 1
ATOM 2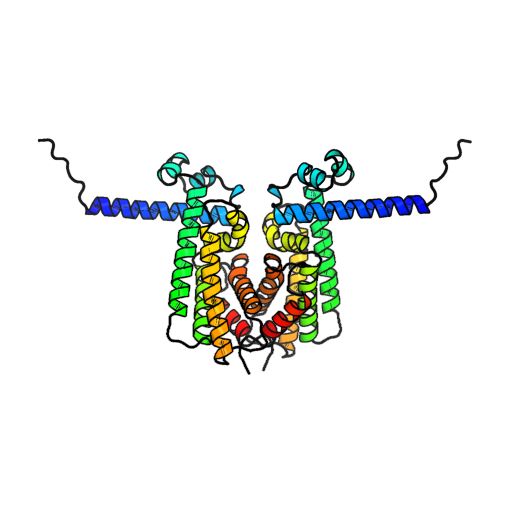551 C CA . GLN B 1 120 ? 6.305 3.74 -2.518 1 84.56 120 GLN B CA 1
ATOM 2552 C C . GLN B 1 120 ? 5.238 4.676 -1.951 1 84.56 120 GLN B C 1
ATOM 2554 O O . GLN B 1 120 ? 4.133 4.766 -2.492 1 84.56 120 GLN B O 1
ATOM 2559 N N . ASN B 1 121 ? 5.488 5.371 -0.883 1 73.75 121 ASN B N 1
ATOM 2560 C CA . ASN B 1 121 ? 4.48 6.172 -0.193 1 73.75 121 ASN B CA 1
ATOM 2561 C C . ASN B 1 121 ? 4.492 7.621 -0.673 1 73.75 121 ASN B C 1
ATOM 2563 O O . ASN B 1 121 ? 3.465 8.297 -0.626 1 73.75 121 ASN B O 1
ATOM 2567 N N . GLU B 1 122 ? 5.57 8.102 -1.044 1 62.81 122 GLU B N 1
ATOM 2568 C CA . GLU B 1 122 ? 5.68 9.547 -1.247 1 62.81 122 GLU B CA 1
ATOM 2569 C C . GLU B 1 122 ? 5.766 9.891 -2.732 1 62.81 122 GLU B C 1
ATOM 2571 O O . GLU B 1 122 ? 5.809 11.062 -3.102 1 62.81 122 GLU B O 1
ATOM 2576 N N . SER B 1 123 ? 5.621 8.922 -3.455 1 58.44 123 SER B N 1
ATOM 2577 C CA . SER B 1 123 ? 5.883 9.227 -4.859 1 58.44 123 SER B CA 1
ATOM 2578 C C . SER B 1 123 ? 4.859 10.211 -5.41 1 58.44 123 SER B C 1
ATOM 2580 O O . SER B 1 123 ? 5.199 11.086 -6.211 1 58.44 123 SER B O 1
ATOM 2582 N N . SER B 1 124 ? 3.674 10.039 -4.848 1 58.66 124 SER B N 1
ATOM 2583 C CA . SER B 1 124 ? 2.662 10.969 -5.344 1 58.66 124 SER B CA 1
ATOM 2584 C C . SER B 1 124 ? 2.953 12.398 -4.902 1 58.66 124 SER B C 1
ATOM 2586 O O . SER B 1 124 ? 2.777 13.344 -5.676 1 58.66 124 SER B O 1
ATOM 2588 N N . LEU B 1 125 ? 3.295 12.5 -3.652 1 59.81 125 LEU B N 1
ATOM 2589 C CA . LEU B 1 125 ? 3.631 13.82 -3.133 1 59.81 125 LEU B CA 1
ATOM 2590 C C . LEU B 1 125 ? 4.832 14.406 -3.867 1 59.81 125 LEU B C 1
ATOM 2592 O O . LEU B 1 125 ? 4.84 15.594 -4.203 1 59.81 125 LEU B O 1
ATOM 2596 N N . LEU B 1 126 ? 5.695 13.562 -4.266 1 63.62 126 LEU B N 1
ATOM 2597 C CA . LEU B 1 126 ? 6.969 13.992 -4.832 1 63.62 126 LEU B CA 1
ATOM 2598 C C . LEU B 1 126 ? 6.816 14.336 -6.309 1 63.62 126 LEU B C 1
ATOM 2600 O O . LEU B 1 126 ? 7.559 15.172 -6.836 1 63.62 126 LEU B O 1
ATOM 2604 N N . ALA B 1 127 ? 5.867 13.75 -6.781 1 60 127 ALA B N 1
ATOM 2605 C CA . ALA B 1 127 ? 5.668 13.945 -8.219 1 60 127 ALA B CA 1
ATOM 2606 C C . ALA B 1 127 ? 5.273 15.391 -8.516 1 60 127 ALA B C 1
ATOM 2608 O O . ALA B 1 127 ? 5.434 15.859 -9.648 1 60 127 ALA B O 1
ATOM 2609 N N . HIS B 1 128 ? 4.918 16.031 -7.488 1 60.78 128 HIS B N 1
ATOM 2610 C CA . HIS B 1 128 ? 4.465 17.406 -7.723 1 60.78 128 HIS B CA 1
ATOM 2611 C C . HIS B 1 128 ? 5.57 18.406 -7.426 1 60.78 128 HIS B C 1
ATOM 2613 O O . HIS B 1 128 ? 5.418 19.609 -7.695 1 60.78 128 HIS B O 1
ATOM 2619 N N . LEU B 1 129 ? 6.598 17.828 -7.012 1 66.75 129 LEU B N 1
ATOM 2620 C CA . LEU B 1 129 ? 7.734 18.719 -6.789 1 66.75 129 LEU B CA 1
ATOM 2621 C C . LEU B 1 129 ? 8.617 18.797 -8.031 1 66.75 129 LEU B C 1
ATOM 2623 O O . LEU B 1 129 ? 8.914 17.766 -8.656 1 66.75 129 LEU B O 1
ATOM 2627 N N . PRO B 1 130 ? 8.766 19.984 -8.555 1 63.97 130 PRO B N 1
ATOM 2628 C CA . PRO B 1 130 ? 9.477 20.172 -9.828 1 63.97 130 PRO B CA 1
ATOM 2629 C C . PRO B 1 130 ? 10.758 19.359 -9.914 1 63.97 130 PRO B C 1
ATOM 2631 O O . PRO B 1 130 ? 11.047 18.766 -10.961 1 63.97 130 PRO B O 1
ATOM 2634 N N . ASP B 1 131 ? 11.523 19.266 -8.891 1 72.88 131 ASP B N 1
ATOM 2635 C CA . ASP B 1 131 ? 12.844 18.641 -8.938 1 72.88 131 ASP B CA 1
ATOM 2636 C C . ASP B 1 131 ? 12.727 17.125 -8.805 1 72.88 131 ASP B C 1
ATOM 2638 O O . ASP B 1 131 ? 13.734 16.422 -8.727 1 72.88 131 ASP B O 1
ATOM 2642 N N . PHE B 1 132 ? 11.508 16.688 -9.031 1 79.88 132 PHE B N 1
ATOM 2643 C CA . PHE B 1 132 ? 11.344 15.258 -8.82 1 79.88 132 PHE B CA 1
ATOM 2644 C C . PHE B 1 132 ? 10.68 14.609 -10.031 1 79.88 132 PHE B C 1
ATOM 2646 O O . PHE B 1 132 ? 10.07 13.547 -9.914 1 79.88 132 PHE B O 1
ATOM 2653 N N . SER B 1 133 ? 10.883 15.164 -11.219 1 82.69 133 SER B N 1
ATOM 2654 C CA . SER B 1 133 ? 10.297 14.633 -12.445 1 82.69 133 SER B CA 1
ATOM 2655 C C . SER B 1 133 ? 10.898 13.281 -12.812 1 82.69 133 SER B C 1
ATOM 2657 O O . SER B 1 133 ? 10.25 12.453 -13.445 1 82.69 133 SER B O 1
ATOM 2659 N N . TYR B 1 134 ? 12.164 13.086 -12.398 1 88.06 134 TYR B N 1
ATOM 2660 C CA . TYR B 1 134 ? 12.852 11.836 -12.695 1 88.06 134 TYR B CA 1
ATOM 2661 C C . TYR B 1 134 ? 12.141 10.656 -12.039 1 88.06 134 TYR B C 1
ATOM 2663 O O . TYR B 1 134 ? 12.234 9.523 -12.516 1 88.06 134 TYR B O 1
ATOM 2671 N N . VAL B 1 135 ? 11.461 10.906 -10.992 1 89.19 135 VAL B N 1
ATOM 2672 C CA . VAL B 1 135 ? 10.766 9.852 -10.266 1 89.19 135 VAL B CA 1
ATOM 2673 C C . VAL B 1 135 ? 9.719 9.203 -11.18 1 89.19 135 VAL B C 1
ATOM 2675 O O . VAL B 1 135 ? 9.656 7.977 -11.289 1 89.19 135 VAL B O 1
ATOM 2678 N N . ALA B 1 136 ? 8.977 10.07 -11.875 1 87.25 136 ALA B N 1
ATOM 2679 C CA . ALA B 1 136 ? 7.957 9.57 -12.789 1 87.25 136 ALA B CA 1
ATOM 2680 C C . ALA B 1 136 ? 8.594 8.805 -13.953 1 87.25 136 ALA B C 1
ATOM 2682 O O . ALA B 1 136 ? 8.094 7.754 -14.359 1 87.25 136 ALA B O 1
ATOM 2683 N N . GLN B 1 137 ? 9.656 9.312 -14.438 1 90.5 137 GLN B N 1
ATOM 2684 C CA . GLN B 1 137 ? 10.328 8.695 -15.578 1 90.5 137 GLN B CA 1
ATOM 2685 C C . GLN B 1 137 ? 10.914 7.34 -15.195 1 90.5 137 GLN B C 1
ATOM 2687 O O . GLN B 1 137 ? 10.719 6.352 -15.906 1 90.5 137 GLN B O 1
ATOM 2692 N N . ILE B 1 138 ? 11.648 7.297 -14.125 1 93 138 ILE B N 1
ATOM 2693 C CA . ILE B 1 138 ? 12.273 6.051 -13.695 1 93 138 ILE B CA 1
ATOM 2694 C C . ILE B 1 138 ? 11.195 5.031 -13.32 1 93 138 ILE B C 1
ATOM 2696 O O . ILE B 1 138 ? 11.336 3.84 -13.609 1 93 138 ILE B O 1
ATOM 2700 N N . SER B 1 139 ? 10.125 5.473 -12.711 1 92.94 139 SER B N 1
ATOM 2701 C CA . SER B 1 139 ? 9.008 4.59 -12.391 1 92.94 139 SER B CA 1
ATOM 2702 C C . SER B 1 139 ? 8.414 3.965 -13.648 1 92.94 139 SER B C 1
ATOM 2704 O O . SER B 1 139 ? 8.102 2.773 -13.672 1 92.94 139 SER B O 1
ATOM 2706 N N . ALA B 1 140 ? 8.305 4.77 -14.672 1 93.94 140 ALA B N 1
ATOM 2707 C CA . ALA B 1 140 ? 7.781 4.273 -15.938 1 93.94 140 ALA B CA 1
ATOM 2708 C C . ALA B 1 140 ? 8.734 3.258 -16.562 1 93.94 140 ALA B C 1
ATOM 2710 O O . ALA B 1 140 ? 8.297 2.252 -17.125 1 93.94 140 ALA B O 1
ATOM 2711 N N . ASP B 1 141 ? 9.992 3.521 -16.438 1 96.75 141 ASP B N 1
ATOM 2712 C CA . ASP B 1 141 ? 10.992 2.607 -16.984 1 96.75 141 ASP B CA 1
ATOM 2713 C C . ASP B 1 141 ? 10.961 1.267 -16.25 1 96.75 141 ASP B C 1
ATOM 2715 O O . ASP B 1 141 ? 11.062 0.211 -16.875 1 96.75 141 ASP B O 1
ATOM 2719 N N . ILE B 1 142 ? 10.828 1.329 -15.023 1 97 142 ILE B N 1
ATOM 2720 C CA . ILE B 1 142 ? 10.758 0.116 -14.219 1 97 142 ILE B CA 1
ATOM 2721 C C . ILE B 1 142 ? 9.5 -0.67 -14.578 1 97 142 ILE B C 1
ATOM 2723 O O . ILE B 1 142 ? 9.555 -1.883 -14.797 1 97 142 ILE B O 1
ATOM 2727 N N . ALA B 1 143 ? 8.43 0.021 -14.656 1 97.19 143 ALA B N 1
ATOM 2728 C CA . ALA B 1 143 ? 7.18 -0.629 -15.047 1 97.19 143 ALA B CA 1
ATOM 2729 C C . ALA B 1 143 ? 7.324 -1.334 -16.391 1 97.19 143 ALA B C 1
ATOM 2731 O O . ALA B 1 143 ? 6.844 -2.457 -16.562 1 97.19 143 ALA B O 1
ATOM 2732 N N . LYS B 1 144 ? 7.965 -0.695 -17.25 1 98.25 144 LYS B N 1
ATOM 2733 C CA . LYS B 1 144 ? 8.148 -1.253 -18.594 1 98.25 144 LYS B CA 1
ATOM 2734 C C . LYS B 1 144 ? 8.914 -2.568 -18.531 1 98.25 144 LYS B C 1
ATOM 2736 O O . LYS B 1 144 ? 8.602 -3.508 -19.266 1 98.25 144 LYS B O 1
ATOM 2741 N N . ILE B 1 145 ? 9.891 -2.656 -17.703 1 98.31 145 ILE B N 1
ATOM 2742 C CA . ILE B 1 145 ? 10.672 -3.885 -17.562 1 98.31 145 ILE B CA 1
ATOM 2743 C C . ILE B 1 145 ? 9.75 -5.027 -17.141 1 98.31 145 ILE B C 1
ATOM 2745 O O . ILE B 1 145 ? 9.758 -6.098 -17.766 1 98.31 145 ILE B O 1
ATOM 2749 N N . TRP B 1 146 ? 8.938 -4.812 -16.141 1 98.19 146 TRP B N 1
ATOM 2750 C CA . TRP B 1 146 ? 8.023 -5.828 -15.641 1 98.19 146 TRP B CA 1
ATOM 2751 C C . TRP B 1 146 ? 6.996 -6.211 -16.703 1 98.19 146 TRP B C 1
ATOM 2753 O O . TRP B 1 146 ? 6.738 -7.395 -16.938 1 98.19 146 TRP B O 1
ATOM 2763 N N . LEU B 1 147 ? 6.473 -5.203 -17.344 1 98.38 147 LEU B N 1
ATOM 2764 C CA . LEU B 1 147 ? 5.445 -5.43 -18.344 1 98.38 147 LEU B CA 1
ATOM 2765 C C . LEU B 1 147 ? 6.004 -6.215 -19.531 1 98.38 147 LEU B C 1
ATOM 2767 O O . LEU B 1 147 ? 5.328 -7.086 -20.078 1 98.38 147 LEU B O 1
ATOM 2771 N N . ASP B 1 148 ? 7.191 -5.91 -19.875 1 97.88 148 ASP B N 1
ATOM 2772 C CA . ASP B 1 148 ? 7.832 -6.633 -20.984 1 97.88 148 ASP B CA 1
ATOM 2773 C C . ASP B 1 148 ? 8.031 -8.102 -20.625 1 97.88 148 ASP B C 1
ATOM 2775 O O . ASP B 1 148 ? 7.852 -8.984 -21.469 1 97.88 148 ASP B O 1
ATOM 2779 N N . VAL B 1 149 ? 8.406 -8.375 -19.438 1 97.75 149 VAL B N 1
ATOM 2780 C CA . VAL B 1 149 ? 8.609 -9.75 -18.984 1 97.75 149 VAL B CA 1
ATOM 2781 C C . VAL B 1 149 ? 7.281 -10.5 -19 1 97.75 149 VAL B C 1
ATOM 2783 O O . VAL B 1 149 ? 7.211 -11.641 -19.469 1 97.75 149 VAL B O 1
ATOM 2786 N N . LEU B 1 150 ? 6.211 -9.883 -18.516 1 97.69 150 LEU B N 1
ATOM 2787 C CA . LEU B 1 150 ? 4.891 -10.5 -18.5 1 97.69 150 LEU B CA 1
ATOM 2788 C C . LEU B 1 150 ? 4.395 -10.758 -19.906 1 97.69 150 LEU B C 1
ATOM 2790 O O . LEU B 1 150 ? 3.824 -11.812 -20.188 1 97.69 150 LEU B O 1
ATOM 2794 N N . ALA B 1 151 ? 4.656 -9.82 -20.766 1 96.56 151 ALA B N 1
ATOM 2795 C CA . ALA B 1 151 ? 4.258 -9.969 -22.156 1 96.56 151 ALA B CA 1
ATOM 2796 C C . ALA B 1 151 ? 5.016 -11.102 -22.828 1 96.56 151 ALA B C 1
ATOM 2798 O O . ALA B 1 151 ? 4.426 -11.914 -23.547 1 96.56 151 ALA B O 1
ATOM 2799 N N . ALA B 1 152 ? 6.277 -11.148 -22.625 1 95.75 152 ALA B N 1
ATOM 2800 C CA . ALA B 1 152 ? 7.102 -12.219 -23.172 1 95.75 152 ALA B CA 1
ATOM 2801 C C . ALA B 1 152 ? 6.637 -13.586 -22.688 1 95.75 152 ALA B C 1
ATOM 2803 O O . ALA B 1 152 ? 6.598 -14.547 -23.453 1 95.75 152 ALA B O 1
ATOM 2804 N N . GLY B 1 153 ? 6.312 -13.672 -21.422 1 96.88 153 GLY B N 1
ATOM 2805 C CA . GLY B 1 153 ? 5.816 -14.922 -20.859 1 96.88 153 GLY B CA 1
ATOM 2806 C C . GLY B 1 153 ? 4.488 -15.352 -21.453 1 96.88 153 GLY B C 1
ATOM 2807 O O . GLY B 1 153 ? 4.258 -16.531 -21.672 1 96.88 153 GLY B O 1
ATOM 2808 N N . ARG B 1 154 ? 3.658 -14.375 -21.625 1 96.19 154 ARG B N 1
ATOM 2809 C CA . ARG B 1 154 ? 2.381 -14.664 -22.281 1 96.19 154 ARG B CA 1
ATOM 2810 C C . ARG B 1 154 ? 2.588 -15.18 -23.688 1 96.19 154 ARG B C 1
ATOM 2812 O O . ARG B 1 154 ? 1.981 -16.172 -24.094 1 96.19 154 ARG B O 1
ATOM 2819 N N . GLU B 1 155 ? 3.42 -14.555 -24.406 1 95 155 GLU B N 1
ATOM 2820 C CA . GLU B 1 155 ? 3.713 -14.938 -25.781 1 95 155 GLU B CA 1
ATOM 2821 C C . GLU B 1 155 ? 4.348 -16.328 -25.844 1 95 155 GLU B C 1
ATOM 2823 O O . GLU B 1 155 ? 4.043 -17.109 -26.75 1 95 155 GLU B O 1
ATOM 2828 N N . ALA B 1 156 ? 5.156 -16.656 -24.906 1 95.69 156 ALA B N 1
ATOM 2829 C CA . ALA B 1 156 ? 5.871 -17.938 -24.859 1 95.69 156 ALA B CA 1
ATOM 2830 C C . ALA B 1 156 ? 4.98 -19.047 -24.328 1 95.69 156 ALA B C 1
ATOM 2832 O O . ALA B 1 156 ? 5.363 -20.219 -24.344 1 95.69 156 ALA B O 1
ATOM 2833 N N . GLY B 1 157 ? 3.877 -18.688 -23.75 1 96.31 157 GLY B N 1
ATOM 2834 C CA . GLY B 1 157 ? 2.959 -19.672 -23.203 1 96.31 157 GLY B CA 1
ATOM 2835 C C . GLY B 1 157 ? 3.293 -20.062 -21.766 1 96.31 157 GLY B C 1
ATOM 2836 O O . GLY B 1 157 ? 2.736 -21.031 -21.234 1 96.31 157 GLY B O 1
ATOM 2837 N N . THR B 1 158 ? 4.191 -19.344 -21.172 1 96.75 158 THR B N 1
ATOM 2838 C CA . THR B 1 158 ? 4.574 -19.594 -19.797 1 96.75 158 THR B CA 1
ATOM 2839 C C . THR B 1 158 ? 3.521 -19.047 -18.828 1 96.75 158 THR B C 1
ATOM 2841 O O . THR B 1 158 ? 3.172 -19.703 -17.844 1 96.75 158 THR B O 1
ATOM 2844 N N . PHE B 1 159 ? 3.02 -17.859 -19.125 1 97.44 159 PHE B N 1
ATOM 2845 C CA . PHE B 1 159 ? 2.004 -17.219 -18.297 1 97.44 159 PHE B CA 1
ATOM 2846 C C . PHE B 1 159 ? 0.639 -17.281 -18.969 1 97.44 159 PHE B C 1
ATOM 2848 O O . PHE B 1 159 ? 0.549 -17.312 -20.203 1 97.44 159 PHE B O 1
ATOM 2855 N N . ARG B 1 160 ? -0.382 -17.281 -18.156 1 96.62 160 ARG B N 1
ATOM 2856 C CA . ARG B 1 160 ? -1.764 -17.375 -18.609 1 96.62 160 ARG B CA 1
ATOM 2857 C C . ARG B 1 160 ? -2.094 -16.25 -19.594 1 96.62 160 ARG B C 1
ATOM 2859 O O . ARG B 1 160 ? -1.711 -15.094 -19.359 1 96.62 160 ARG B O 1
ATOM 2866 N N . ARG B 1 161 ? -2.945 -16.562 -20.578 1 95.25 161 ARG B N 1
ATOM 2867 C CA . ARG B 1 161 ? -3.287 -15.602 -21.609 1 95.25 161 ARG B CA 1
ATOM 2868 C C . ARG B 1 161 ? -4.512 -14.781 -21.219 1 95.25 161 ARG B C 1
ATOM 2870 O O . ARG B 1 161 ? -4.789 -13.75 -21.828 1 95.25 161 ARG B O 1
ATOM 2877 N N . ASP B 1 162 ? -5.254 -15.219 -20.297 1 95.81 162 ASP B N 1
ATOM 2878 C CA . ASP B 1 162 ? -6.508 -14.562 -19.938 1 95.81 162 ASP B CA 1
ATOM 2879 C C . ASP B 1 162 ? -6.293 -13.5 -18.859 1 95.81 162 ASP B C 1
ATOM 2881 O O . ASP B 1 162 ? -7.254 -12.953 -18.328 1 95.81 162 ASP B O 1
ATOM 2885 N N . LEU B 1 163 ? -5.039 -13.219 -18.562 1 96.12 163 LEU B N 1
ATOM 2886 C CA . LEU B 1 163 ? -4.707 -12.156 -17.625 1 96.12 163 LEU B CA 1
ATOM 2887 C C . LEU B 1 163 ? -4.25 -10.898 -18.359 1 96.12 163 LEU B C 1
ATOM 2889 O O . LEU B 1 163 ? -3.48 -10.984 -19.328 1 96.12 163 LEU B O 1
ATOM 2893 N N . GLU B 1 164 ? -4.812 -9.797 -17.969 1 94.56 164 GLU B N 1
ATOM 2894 C CA . GLU B 1 164 ? -4.348 -8.523 -18.516 1 94.56 164 GLU B CA 1
ATOM 2895 C C . GLU B 1 164 ? -3.012 -8.117 -17.906 1 94.56 164 GLU B C 1
ATOM 2897 O O . GLU B 1 164 ? -2.895 -7.98 -16.688 1 94.56 164 GLU B O 1
ATOM 2902 N N . PRO B 1 165 ? -2.014 -7.844 -18.734 1 95 165 PRO B N 1
ATOM 2903 C CA . PRO B 1 165 ? -0.675 -7.582 -18.203 1 95 165 PRO B CA 1
ATOM 2904 C C . PRO B 1 165 ? -0.64 -6.367 -17.266 1 95 165 PRO B C 1
ATOM 2906 O O . PRO B 1 165 ? 0.068 -6.383 -16.266 1 95 165 PRO B O 1
ATOM 2909 N N . GLY B 1 166 ? -1.352 -5.332 -17.625 1 95.62 166 GLY B N 1
ATOM 2910 C CA . GLY B 1 166 ? -1.395 -4.164 -16.766 1 95.62 166 GLY B CA 1
ATOM 2911 C C . GLY B 1 166 ? -1.921 -4.469 -15.375 1 95.62 166 GLY B C 1
ATOM 2912 O O . GLY B 1 166 ? -1.361 -4.004 -14.375 1 95.62 166 GLY B O 1
ATOM 2913 N N . ILE B 1 167 ? -2.955 -5.285 -15.32 1 96.5 167 ILE B N 1
ATOM 2914 C CA . ILE B 1 167 ? -3.553 -5.656 -14.039 1 96.5 167 ILE B CA 1
ATOM 2915 C C . ILE B 1 167 ? -2.621 -6.609 -13.289 1 96.5 167 ILE B C 1
ATOM 2917 O O . ILE B 1 167 ? -2.412 -6.461 -12.086 1 96.5 167 ILE B O 1
ATOM 2921 N N . ALA B 1 168 ? -2.031 -7.551 -14.047 1 97.44 168 ALA B N 1
ATOM 2922 C CA . ALA B 1 168 ? -1.106 -8.5 -13.438 1 97.44 168 ALA B CA 1
ATOM 2923 C C . ALA B 1 168 ? 0.096 -7.785 -12.828 1 97.44 168 ALA B C 1
ATOM 2925 O O . ALA B 1 168 ? 0.521 -8.102 -11.719 1 97.44 168 ALA B O 1
ATOM 2926 N N . TYR B 1 169 ? 0.595 -6.828 -13.562 1 97.5 169 TYR B N 1
ATOM 2927 C CA . TYR B 1 169 ? 1.729 -6.055 -13.062 1 97.5 169 TYR B CA 1
ATOM 2928 C C . TYR B 1 169 ? 1.376 -5.336 -11.766 1 97.5 169 TYR B C 1
ATOM 2930 O O . TYR B 1 169 ? 2.115 -5.418 -10.781 1 97.5 169 TYR B O 1
ATOM 2938 N N . ARG B 1 170 ? 0.299 -4.637 -11.734 1 96.62 170 ARG B N 1
ATOM 2939 C CA . ARG B 1 170 ? -0.123 -3.871 -10.562 1 96.62 170 ARG B CA 1
ATOM 2940 C C . ARG B 1 170 ? -0.375 -4.789 -9.375 1 96.62 170 ARG B C 1
ATOM 2942 O O . ARG B 1 170 ? -0.04 -4.445 -8.234 1 96.62 170 ARG B O 1
ATOM 2949 N N . PHE B 1 171 ? -0.965 -5.938 -9.672 1 97.62 171 PHE B N 1
ATOM 2950 C CA . PHE B 1 171 ? -1.195 -6.957 -8.656 1 97.62 171 PHE B CA 1
ATOM 2951 C C . PHE B 1 171 ? 0.119 -7.387 -8.016 1 97.62 171 PHE B C 1
ATOM 2953 O O . PHE B 1 171 ? 0.251 -7.375 -6.789 1 97.62 171 PHE B O 1
ATOM 2960 N N . ILE B 1 172 ? 1.125 -7.711 -8.828 1 97.94 172 ILE B N 1
ATOM 2961 C CA . ILE B 1 172 ? 2.428 -8.164 -8.352 1 97.94 172 ILE B CA 1
ATOM 2962 C C . ILE B 1 172 ? 3.129 -7.035 -7.609 1 97.94 172 ILE B C 1
ATOM 2964 O O . ILE B 1 172 ? 3.625 -7.23 -6.496 1 97.94 172 ILE B O 1
ATOM 2968 N N . ARG B 1 173 ? 3.162 -5.891 -8.203 1 96.31 173 ARG B N 1
ATOM 2969 C CA . ARG B 1 173 ? 3.834 -4.727 -7.637 1 96.31 173 ARG B CA 1
ATOM 2970 C C . ARG B 1 173 ? 3.303 -4.414 -6.242 1 96.31 173 ARG B C 1
ATOM 2972 O O . ARG B 1 173 ? 4.078 -4.273 -5.293 1 96.31 173 ARG B O 1
ATOM 2979 N N . ASP B 1 174 ? 2.004 -4.34 -6.121 1 94.94 174 ASP B N 1
ATOM 2980 C CA . ASP B 1 174 ? 1.4 -3.955 -4.848 1 94.94 174 ASP B CA 1
ATOM 2981 C C . ASP B 1 174 ? 1.644 -5.02 -3.779 1 94.94 174 ASP B C 1
ATOM 2983 O O . ASP B 1 174 ? 1.913 -4.695 -2.621 1 94.94 174 ASP B O 1
ATOM 2987 N N . SER B 1 175 ? 1.478 -6.273 -4.148 1 96.19 175 SER B N 1
ATOM 2988 C CA . SER B 1 175 ? 1.683 -7.344 -3.18 1 96.19 175 SER B CA 1
ATOM 2989 C C . SER B 1 175 ? 3.119 -7.359 -2.668 1 96.19 175 SER B C 1
ATOM 2991 O O . SER B 1 175 ? 3.355 -7.512 -1.467 1 96.19 175 SER B O 1
ATOM 2993 N N . VAL B 1 176 ? 4.051 -7.156 -3.568 1 96.5 176 VAL B N 1
ATOM 2994 C CA . VAL B 1 176 ? 5.461 -7.266 -3.203 1 96.5 176 VAL B CA 1
ATOM 2995 C C . VAL B 1 176 ? 5.895 -6.027 -2.424 1 96.5 176 VAL B C 1
ATOM 2997 O O . VAL B 1 176 ? 6.332 -6.129 -1.276 1 96.5 176 VAL B O 1
ATOM 3000 N N . TRP B 1 177 ? 5.688 -4.863 -2.979 1 94.81 177 TRP B N 1
ATOM 3001 C CA . TRP B 1 177 ? 6.188 -3.645 -2.354 1 94.81 177 TRP B CA 1
ATOM 3002 C C . TRP B 1 177 ? 5.371 -3.295 -1.112 1 94.81 177 TRP B C 1
ATOM 3004 O O . TRP B 1 177 ? 5.867 -2.633 -0.2 1 94.81 177 TRP B O 1
ATOM 3014 N N . GLY B 1 178 ? 4.137 -3.803 -1.108 1 93.5 178 GLY B N 1
ATOM 3015 C CA . GLY B 1 178 ? 3.307 -3.572 0.062 1 93.5 178 GLY B CA 1
ATOM 3016 C C . GLY B 1 178 ? 3.873 -4.191 1.327 1 93.5 178 GLY B C 1
ATOM 3017 O O . GLY B 1 178 ? 3.537 -3.768 2.436 1 93.5 178 GLY B O 1
ATOM 3018 N N . SER B 1 179 ? 4.754 -5.102 1.193 1 94.69 179 SER B N 1
ATOM 3019 C CA . SER B 1 179 ? 5.316 -5.797 2.346 1 94.69 179 SER B CA 1
ATOM 3020 C C . SER B 1 179 ? 6.207 -4.875 3.172 1 94.69 179 SER B C 1
ATOM 3022 O O . SER B 1 179 ? 6.492 -5.16 4.336 1 94.69 179 SER B O 1
ATOM 3024 N N . VAL B 1 180 ? 6.586 -3.758 2.623 1 93.25 180 VAL B N 1
ATOM 3025 C CA . VAL B 1 180 ? 7.414 -2.805 3.354 1 93.25 180 VAL B CA 1
ATOM 3026 C C . VAL B 1 180 ? 6.66 -2.299 4.582 1 93.25 180 VAL B C 1
ATOM 3028 O O . VAL B 1 180 ? 7.277 -1.857 5.555 1 93.25 180 VAL B O 1
ATOM 3031 N N . ARG B 1 181 ? 5.402 -2.402 4.598 1 89.88 181 ARG B N 1
ATOM 3032 C CA . ARG B 1 181 ? 4.578 -1.844 5.664 1 89.88 181 ARG B CA 1
ATOM 3033 C C . ARG B 1 181 ? 4.543 -2.771 6.875 1 89.88 181 ARG B C 1
ATOM 3035 O O . ARG B 1 181 ? 4.195 -2.346 7.98 1 89.88 181 ARG B O 1
ATOM 3042 N N . TRP B 1 182 ? 4.867 -4.039 6.688 1 91.38 182 TRP B N 1
ATOM 3043 C CA . TRP B 1 182 ? 4.703 -4.949 7.816 1 91.38 182 TRP B CA 1
ATOM 3044 C C . TRP B 1 182 ? 5.957 -5.797 8.016 1 91.38 182 TRP B C 1
ATOM 3046 O O . TRP B 1 182 ? 6.164 -6.363 9.094 1 91.38 182 TRP B O 1
ATOM 3056 N N . TYR B 1 183 ? 6.719 -5.98 6.914 1 93.94 183 TYR B N 1
ATOM 3057 C CA . TYR B 1 183 ? 7.941 -6.766 7.039 1 93.94 183 TYR B CA 1
ATOM 3058 C C . TYR B 1 183 ? 8.992 -6.012 7.848 1 93.94 183 TYR B C 1
ATOM 3060 O O . TYR B 1 183 ? 9.227 -4.824 7.613 1 93.94 183 TYR B O 1
ATOM 3068 N N . SER B 1 184 ? 9.539 -6.691 8.75 1 91.94 184 SER B N 1
ATOM 3069 C CA . SER B 1 184 ? 10.625 -6.129 9.547 1 91.94 184 SER B CA 1
ATOM 3070 C C . SER B 1 184 ? 11.906 -6.953 9.406 1 91.94 184 SER B C 1
ATOM 3072 O O . SER B 1 184 ? 11.922 -8.141 9.742 1 91.94 184 SER B O 1
ATOM 3074 N N . PRO B 1 185 ? 12.969 -6.266 8.969 1 90.44 185 PRO B N 1
ATOM 3075 C CA . PRO B 1 185 ? 14.227 -7 8.812 1 90.44 185 PRO B CA 1
ATOM 3076 C C . PRO B 1 185 ? 14.703 -7.633 10.125 1 90.44 185 PRO B C 1
ATOM 3078 O O . PRO B 1 185 ? 15.414 -8.641 10.102 1 90.44 185 PRO B O 1
ATOM 3081 N N . ASP B 1 186 ? 14.312 -7.039 11.141 1 88.88 186 ASP B N 1
ATOM 3082 C CA . ASP B 1 186 ? 14.742 -7.539 12.445 1 88.88 186 ASP B CA 1
ATOM 3083 C C . ASP B 1 186 ? 13.695 -8.477 13.047 1 88.88 186 ASP B C 1
ATOM 3085 O O . ASP B 1 186 ? 13.836 -8.922 14.188 1 88.88 186 ASP B O 1
ATOM 3089 N N . GLY B 1 187 ? 12.703 -8.734 12.312 1 89.88 187 GLY B N 1
ATOM 3090 C CA . GLY B 1 187 ? 11.625 -9.57 12.828 1 89.88 187 GLY B CA 1
ATOM 3091 C C . GLY B 1 187 ? 11.891 -11.055 12.656 1 89.88 187 GLY B C 1
ATOM 3092 O O . GLY B 1 187 ? 13 -11.453 12.297 1 89.88 187 GLY B O 1
ATOM 3093 N N . ALA B 1 188 ? 10.859 -11.789 12.867 1 86.69 188 ALA B N 1
ATOM 3094 C CA . ALA B 1 188 ? 10.969 -13.242 12.914 1 86.69 188 ALA B CA 1
ATOM 3095 C C . ALA B 1 188 ? 11.008 -13.836 11.508 1 86.69 188 ALA B C 1
ATOM 3097 O O . ALA B 1 188 ? 11.523 -14.938 11.305 1 86.69 188 ALA B O 1
ATOM 3098 N N . LEU B 1 189 ? 10.531 -13.094 10.586 1 90.94 189 LEU B N 1
ATOM 3099 C CA . LEU B 1 18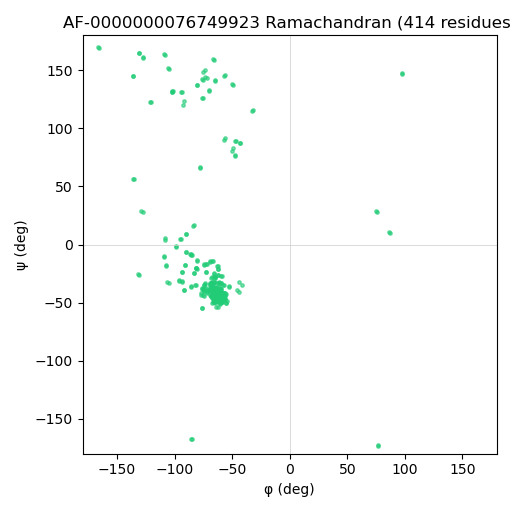9 ? 10.406 -13.641 9.242 1 90.94 189 LEU B CA 1
ATOM 3100 C C . LEU B 1 189 ? 11.633 -13.312 8.406 1 90.94 189 LEU B C 1
ATOM 3102 O O . LEU B 1 189 ? 12.047 -12.148 8.328 1 90.94 189 LEU B O 1
ATOM 3106 N N . ASP B 1 190 ? 12.141 -14.328 7.77 1 94.12 190 ASP B N 1
ATOM 3107 C CA . ASP B 1 190 ? 13.227 -14.172 6.812 1 94.12 190 ASP B CA 1
ATOM 3108 C C . ASP B 1 190 ? 12.703 -13.711 5.453 1 94.12 190 ASP B C 1
ATOM 3110 O O . ASP B 1 190 ? 11.656 -14.188 4.992 1 94.12 190 ASP B O 1
ATOM 3114 N N . HIS B 1 191 ? 13.508 -12.727 4.887 1 95.5 191 HIS B N 1
ATOM 3115 C CA . HIS B 1 191 ? 13.031 -12.211 3.609 1 95.5 191 HIS B CA 1
ATOM 3116 C C . HIS B 1 191 ? 13.047 -13.289 2.533 1 95.5 191 HIS B C 1
ATOM 3118 O O . HIS B 1 191 ? 12.234 -13.266 1.608 1 95.5 191 HIS B O 1
ATOM 3124 N N . GLU B 1 192 ? 13.945 -14.281 2.625 1 96.25 192 GLU B N 1
ATOM 3125 C CA . GLU B 1 192 ? 13.977 -15.375 1.661 1 96.25 192 GLU B CA 1
ATOM 3126 C C . GLU B 1 192 ? 12.727 -16.25 1.777 1 96.25 192 GLU B C 1
ATOM 3128 O O . GLU B 1 192 ? 12.18 -16.688 0.768 1 96.25 192 GLU B O 1
ATOM 3133 N N . THR B 1 193 ? 12.336 -16.453 2.971 1 95.94 193 THR B N 1
ATOM 3134 C CA . THR B 1 193 ? 11.117 -17.219 3.205 1 95.94 193 THR B CA 1
ATOM 3135 C C . THR B 1 193 ? 9.906 -16.484 2.654 1 95.94 193 THR B C 1
ATOM 3137 O O . THR B 1 193 ? 9.039 -17.094 2.02 1 95.94 193 THR B O 1
ATOM 3140 N N . VAL B 1 194 ? 9.82 -15.211 2.857 1 96.81 194 VAL B N 1
ATOM 3141 C CA . VAL B 1 194 ? 8.727 -14.398 2.34 1 96.81 194 VAL B CA 1
ATOM 3142 C C . VAL B 1 194 ? 8.711 -14.461 0.814 1 96.81 194 VAL B C 1
ATOM 3144 O O . VAL B 1 194 ? 7.656 -14.68 0.206 1 96.81 194 VAL B O 1
ATOM 3147 N N . ALA B 1 195 ? 9.938 -14.336 0.221 1 97.19 195 ALA B N 1
ATOM 3148 C CA . ALA B 1 195 ? 10.047 -14.398 -1.233 1 97.19 195 ALA B CA 1
ATOM 3149 C C . ALA B 1 195 ? 9.555 -15.742 -1.761 1 97.19 195 ALA B C 1
ATOM 3151 O O . ALA B 1 195 ? 8.852 -15.797 -2.773 1 97.19 195 ALA B O 1
ATOM 3152 N N . GLU B 1 196 ? 9.93 -16.781 -1.086 1 97.31 196 GLU B N 1
ATOM 3153 C CA . GLU B 1 196 ? 9.516 -18.109 -1.499 1 97.31 196 GLU B CA 1
ATOM 3154 C C . GLU B 1 196 ? 8 -18.281 -1.418 1 97.31 196 GLU B C 1
ATOM 3156 O O . GLU B 1 196 ? 7.379 -18.828 -2.332 1 97.31 196 GLU B O 1
ATOM 3161 N N . GLN B 1 197 ? 7.41 -17.844 -0.352 1 97.56 197 GLN B N 1
ATOM 3162 C CA . GLN B 1 197 ? 5.965 -17.922 -0.167 1 97.56 197 GLN B CA 1
ATOM 3163 C C . GLN B 1 197 ? 5.23 -17.094 -1.218 1 97.56 197 GLN B C 1
ATOM 3165 O O . GLN B 1 197 ? 4.238 -17.547 -1.793 1 97.56 197 GLN B O 1
ATOM 3170 N N . TYR B 1 198 ? 5.695 -15.883 -1.502 1 98 198 TYR B N 1
ATOM 3171 C CA . TYR B 1 198 ? 5.09 -15.031 -2.52 1 98 198 TYR B CA 1
ATOM 3172 C C . TYR B 1 198 ? 5.168 -15.688 -3.895 1 98 198 TYR B C 1
ATOM 3174 O O . TYR B 1 198 ? 4.203 -15.648 -4.66 1 98 198 TYR B O 1
ATOM 3182 N N . GLN B 1 199 ? 6.352 -16.281 -4.152 1 97.5 199 GLN B N 1
ATOM 3183 C CA . GLN B 1 199 ? 6.512 -16.922 -5.453 1 97.5 199 GLN B CA 1
ATOM 3184 C C . GLN B 1 199 ? 5.562 -18.109 -5.598 1 97.5 199 GLN B C 1
ATOM 3186 O O . GLN B 1 199 ? 4.953 -18.297 -6.652 1 97.5 199 GLN B O 1
ATOM 3191 N N . LYS B 1 200 ? 5.43 -18.891 -4.551 1 96.88 200 LYS B N 1
ATOM 3192 C CA . LYS B 1 200 ? 4.492 -20.016 -4.574 1 96.88 200 LYS B CA 1
ATOM 3193 C C . LYS B 1 200 ? 3.074 -19.547 -4.867 1 96.88 200 LYS B C 1
ATOM 3195 O O . LYS B 1 200 ? 2.375 -20.125 -5.695 1 96.88 200 LYS B O 1
ATOM 3200 N N . MET B 1 201 ? 2.658 -18.469 -4.297 1 97.25 201 MET B N 1
ATOM 3201 C CA . MET B 1 201 ? 1.305 -17.953 -4.469 1 97.25 201 MET B CA 1
ATOM 3202 C C . MET B 1 201 ? 1.139 -17.297 -5.844 1 97.25 201 MET B C 1
ATOM 3204 O O . MET B 1 201 ? 0.129 -17.516 -6.516 1 97.25 201 MET B O 1
ATOM 3208 N N . LEU B 1 202 ? 2.131 -16.5 -6.27 1 97.44 202 LEU B N 1
ATOM 3209 C CA . LEU B 1 202 ? 2.037 -15.797 -7.543 1 97.44 202 LEU B CA 1
ATOM 3210 C C . LEU B 1 202 ? 2.014 -16.781 -8.711 1 97.44 202 LEU B C 1
ATOM 3212 O O . LEU B 1 202 ? 1.277 -16.578 -9.68 1 97.44 202 LEU B O 1
ATOM 3216 N N . PHE B 1 203 ? 2.826 -17.891 -8.578 1 96.06 203 PHE B N 1
ATOM 3217 C CA . PHE B 1 203 ? 2.939 -18.797 -9.711 1 96.06 203 PHE B CA 1
ATOM 3218 C C . PHE B 1 203 ? 1.903 -19.906 -9.609 1 96.06 203 PHE B C 1
ATOM 3220 O O . PHE B 1 203 ? 1.291 -20.281 -10.617 1 96.06 203 PHE B O 1
ATOM 3227 N N . GLY B 1 204 ? 1.659 -20.406 -8.414 1 94.31 204 GLY B N 1
ATOM 3228 C CA . GLY B 1 204 ? 0.822 -21.594 -8.281 1 94.31 204 GLY B CA 1
ATOM 3229 C C . GLY B 1 204 ? -0.534 -21.297 -7.668 1 94.31 204 GLY B C 1
ATOM 3230 O O . GLY B 1 204 ? -1.411 -22.156 -7.641 1 94.31 204 GLY B O 1
ATOM 3231 N N . GLY B 1 205 ? -0.724 -20.109 -7.156 1 94.81 205 GLY B N 1
ATOM 3232 C CA . GLY B 1 205 ? -2 -19.734 -6.562 1 94.81 205 GLY B CA 1
ATOM 3233 C C . GLY B 1 205 ? -2.201 -20.328 -5.18 1 94.81 205 GLY B C 1
ATOM 3234 O O . GLY B 1 205 ? -1.282 -20.922 -4.613 1 94.81 205 GLY B O 1
ATOM 3235 N N . LEU B 1 206 ? -3.451 -20.141 -4.656 1 92.75 206 LEU B N 1
ATOM 3236 C CA . LEU B 1 206 ? -3.771 -20.531 -3.285 1 92.75 206 LEU B CA 1
ATOM 3237 C C . LEU B 1 206 ? -4.355 -21.938 -3.238 1 92.75 206 LEU B C 1
ATOM 3239 O O . LEU B 1 206 ? -4.367 -22.562 -2.182 1 92.75 206 LEU B O 1
ATOM 3243 N N . LEU B 1 207 ? -4.922 -22.359 -4.379 1 91.69 207 LEU B N 1
ATOM 3244 C CA . LEU B 1 207 ? -5.703 -23.594 -4.359 1 91.69 207 LEU B CA 1
ATOM 3245 C C . LEU B 1 207 ? -4.785 -24.812 -4.309 1 91.69 207 LEU B C 1
ATOM 3247 O O . LEU B 1 207 ? -3.74 -24.844 -4.961 1 91.69 207 LEU B O 1
ATOM 3251 N N . ALA B 1 208 ? -5.262 -25.75 -3.564 1 87.25 208 ALA B N 1
ATOM 3252 C CA . ALA B 1 208 ? -4.566 -27.031 -3.506 1 87.25 208 ALA B CA 1
ATOM 3253 C C . ALA B 1 208 ? -4.77 -27.828 -4.797 1 87.25 208 ALA B C 1
ATOM 3255 O O . ALA B 1 208 ? -5.781 -27.656 -5.48 1 87.25 208 ALA B O 1
ATOM 3256 N N . GLU B 1 209 ? -3.658 -28.578 -5.215 1 72.5 209 GLU B N 1
ATOM 3257 C CA . GLU B 1 209 ? -3.762 -29.469 -6.367 1 72.5 209 GLU B CA 1
ATOM 3258 C C . GLU B 1 209 ? -4.758 -30.594 -6.109 1 72.5 209 GLU B C 1
ATOM 3260 O O . GLU B 1 209 ? -4.934 -31.031 -4.969 1 72.5 209 GLU B O 1
#

Secondary structure (DSSP, 8-state):
--------HHHHHHHHHHHHHHHHHHHHHHHHHHHHH-TTT--HHHHHHHHTS-HHHHHHH-S-HHHHHHHHHHHHHHHHHHHHHHHHTSSS-HHHHHHHHHHHHHHHHHH-HHHHHHHHHHHHHHTTSGGGHHHHHHHHHHHHHHHHHHHHHHHHTSB-TTS-HHHHHHHHHHHHHGGGGT--TTSSS-HHHHHHHHHHHHHH-SB--/--------HHHHHHHHHHHHHHHHHHHHHHHHHHHHH-TTT--HHHHHHHHTS-HHHHHHH-S-HHHHHHHHHHHHHHHHHHHHHHHHTSSS-HHHHHHHHHHHHHHHHHH-HHHHHHHHHHHHHHTTSGGGHHHHHHHHHHHHHHHHHHHHHHHHTSB-TTS-HHHHHHHHHHHHHGGGGT--TTSSS-HHHHHHHHHHHHHH-SB--

Radius of gyration: 25.63 Å; Cα contacts (8 Å, |Δi|>4): 420; chains: 2; bounding box: 113×60×51 Å

pLDDT: mean 88.43, std 13.64, range [33.16, 98.62]

InterPro domains:
  IPR001647 DNA-binding HTH domain, TetR-type [PF00440] (26-72)
  IPR001647 DNA-binding HTH domain, TetR-type [PR00455] (26-39)
  IPR001647 DNA-binding HTH domain, TetR-type [PR00455] (47-70)
  IPR001647 DNA-binding HTH domain, TetR-type [PS50977] (20-80)
  IPR009057 Homedomain-like superfamily [SSF46689] (13-97)
  IPR036271 Tetracyclin repressor-like, C-terminal domain superfamily [SSF48498] (94-207)
  IPR041490 HTH-type transcriptional repressor KstR2, C-terminal [PF17932] (93-206)
  IPR050109 HTH-type, TetR-like transcriptional regulator [PTHR30055] (11-208)

Foldseek 3Di:
DPPPPPPDPVVVVVVVVVLVVLLVVLLLLLLVCCLPVNLVRDALCNSQVVSVHGSVVVCVNAVGSVRSLLVLQCVLLVVLLVQLVVLLPDPDALLSSVLSNLLVLLVCCLPRLSSLSCLVPCLVVQCPPPSRVVSVVSVVSSLVSQLVSQVRCCVVVNDDVPDDSVVLSVVSVCVRSVCSVPDDSPDDDDSVNVSVVSSCCSRVNDDDD/DPPPPPPDPVVVVVVVVVVVVLLVVLLLLLLVCCLPVNLVRDALCNSQVVSVHGSVVVCVNAVGSVRSLLVLQCVLLVVLLVQLVVLLPDPDALLSSVLSNLLVLLVCCLVRLSSLSCLVPCLVVQCPPPSRVVSVVSVVSSLVSQLVSQVRCCVVVNDDVPDDSVVLSVVSVCVRSVCSVPDDSPDDDDSVNVSVVSSCCSRVNDDDD

Organism: NCBI:txid927661

Nearest PDB structures (foldseek):
  4w97-assembly1_A  TM=9.523E-01  e=5.535E-14  Mycobacterium tuberculosis H37Rv
  2ibd-assembly1_B  TM=9.658E-01  e=9.530E-14  Rhodococcus jostii RHA1
  5gp9-assembly1_A  TM=7.566E-01  e=2.145E-07  Halalkalibacterium halodurans C-125
  2gen-assembly1_A-2  TM=7.431E-01  e=3.745E-05  Pseudomonas aeruginosa PAO1
  5hbu-assembly1_D  TM=7.524E-01  e=1.110E-04  Escherichia coli K-12

Solvent-accessible surface area (backbone atoms only — not comparable to full-atom values): 22754 Å² total; per-residue (Å²): 132,84,78,76,75,69,73,53,67,67,55,56,51,48,50,50,49,49,48,50,49,50,51,51,50,52,49,52,52,41,33,43,42,32,48,74,65,29,58,89,73,50,49,63,56,56,46,17,57,75,70,71,42,56,48,72,61,49,54,76,74,35,92,40,72,64,50,50,52,48,50,55,49,49,52,50,53,50,53,49,45,52,52,49,52,52,48,65,65,45,97,58,56,44,65,58,35,51,50,47,54,50,42,52,52,40,48,42,40,53,73,39,41,35,60,45,43,39,57,72,69,34,42,71,70,39,52,72,38,81,93,29,54,62,55,59,53,53,51,51,53,46,49,47,54,55,47,50,41,50,49,50,15,34,74,71,54,51,25,40,76,89,55,55,59,70,59,53,47,52,39,51,49,27,28,57,62,44,38,55,79,73,61,42,74,87,49,90,61,53,57,67,56,52,36,50,52,50,49,47,32,50,42,51,15,40,43,40,132,134,84,77,75,76,70,74,55,68,69,55,55,51,47,50,49,49,49,47,50,48,50,51,51,49,52,50,52,52,42,34,44,42,33,49,74,64,30,60,89,74,51,48,62,56,58,46,17,58,74,70,72,43,56,48,72,61,49,53,75,75,36,92,41,70,65,51,50,53,48,50,55,49,49,53,51,53,50,52,50,46,53,51,50,53,53,49,64,64,45,97,60,55,43,65,58,35,51,50,49,53,51,43,51,52,40,48,42,38,53,74,38,40,34,59,48,43,40,56,72,68,36,41,72,70,38,55,70,37,81,94,27,54,62,56,59,52,53,52,50,53,48,49,46,54,56,46,48,42,50,50,50,14,33,74,72,56,52,25,43,78,91,56,56,58,72,58,53,48,51,40,52,50,28,27,57,63,44,39,56,79,72,62,41,73,85,48,92,61,52,57,66,57,51,36,51,52,50,49,46,32,49,42,50,15,42,42,39,132